Protein AF-A0A959LCW4-F1 (afdb_monomer_lite)

Foldseek 3Di:
DDPVVVVLQVVPPQPADQVPDVVHDDPVCLQPPVSLVVQLVVLLPDPALNSLSVNVSSCVPHPPNLSCVVSLLSNCQDLSYQCNLVSLVCLLPPHLDPVNLVSLLVCVVVLVPSNCVVVDDSLVVLLSSLSNLLSNVDPSSLVSLVVQCPPPPVSNVVNSVVSNCVSPPVPPPPPDDPPFDKDWQVVLVVFADQAFEFAKAFDDPQKTKKKDFFDPVQQVVCQVVVFGDPPDDQADKDKIFRAPQVLCLVCVLLPDPGGNWMKIWIFGNVLVLVLLVLEAEPDDDVVQDVDPVRNVVSVVPGQKYKDWAFGADLVRDGTNYTHIMIIGHDPSSVCCRPPGGPHMDTCSVVSVVLVVCSPDPDSRVRMDGNIHRDDDPPLDDRPPGDDDPVNVVVVVVVVD

Sequence (400 aa):
MTDQEIIFFKEGNYEVNFEDLNPAIEFDLLQDLEYVSSYLEMALKSDNENLTKAACAIYFNFIEKRRLETYLNQLIINPNHRSHQRLVKHLQDDLKYPSSVPFIREVLESGFDYLQYSSSEEGVIAKWFSHALNSIGTEDAISLMKEYSKSSNIQIQYEMAYRLAKGQHLSTMGLSKPSLVLEYFEVREEKLPTKGMFFIGHEKNDIITFYAAFNKNIANDAVKNQKFNRGFNFKRMTWIKPGFMWMMHRSGWALKENQENILAISIKKSDVLKILNEAVLSSYSASEYKNEEEWKHRLMVSNVRIQWDPDHNEWGGKLERKAIQIGLKGETLLKFNSEYIQRIEDITEFVELQRVQRFGSSPRQLLVPKERIVEFDKNYHIIGQNRTIREKIKQLIKRK

Structure (mmCIF, N/CA/C/O backbone):
data_AF-A0A959LCW4-F1
#
_entry.id   AF-A0A959LCW4-F1
#
loop_
_atom_site.group_PDB
_atom_site.id
_atom_site.type_symbol
_atom_site.label_atom_id
_atom_site.label_alt_id
_atom_site.label_comp_id
_atom_site.label_asym_id
_atom_site.label_entity_id
_atom_site.label_seq_id
_atom_site.pdbx_PDB_ins_code
_atom_site.Cartn_x
_atom_site.Cartn_y
_atom_site.Cartn_z
_atom_site.occupancy
_atom_site.B_iso_or_equiv
_atom_site.auth_seq_id
_atom_site.auth_comp_id
_atom_site.auth_asym_id
_atom_site.auth_atom_id
_atom_site.pdbx_PDB_model_num
ATOM 1 N N . MET A 1 1 ? 47.727 -3.083 -26.105 1.00 56.91 1 MET A N 1
ATOM 2 C CA . MET A 1 1 ? 46.617 -2.137 -25.922 1.00 56.91 1 MET A CA 1
ATOM 3 C C . MET A 1 1 ? 47.147 -0.839 -25.343 1.00 56.91 1 MET A C 1
ATOM 5 O O . MET A 1 1 ? 47.987 -0.898 -24.450 1.00 56.91 1 MET A O 1
ATOM 9 N N . THR A 1 2 ? 46.714 0.305 -25.864 1.00 59.91 2 THR A N 1
ATOM 10 C CA . THR A 1 2 ? 46.997 1.630 -25.288 1.00 59.91 2 THR A CA 1
ATOM 11 C C . THR A 1 2 ? 46.135 1.866 -24.037 1.00 59.91 2 THR A C 1
ATOM 13 O O . THR A 1 2 ? 45.089 1.239 -23.865 1.00 59.91 2 THR A O 1
ATOM 16 N N . ASP A 1 3 ? 46.533 2.781 -23.144 1.00 55.66 3 ASP A N 1
ATOM 17 C CA . ASP A 1 3 ? 45.750 3.107 -21.935 1.00 55.66 3 ASP A CA 1
ATOM 18 C C . ASP A 1 3 ? 44.328 3.616 -22.263 1.00 55.66 3 ASP A C 1
ATOM 20 O O . ASP A 1 3 ? 43.400 3.430 -21.475 1.00 55.66 3 ASP A O 1
ATOM 24 N N . GLN A 1 4 ? 44.128 4.198 -23.453 1.00 54.44 4 GLN A N 1
ATOM 25 C CA . GLN A 1 4 ? 42.821 4.648 -23.950 1.00 54.44 4 GLN A CA 1
ATOM 26 C C . GLN A 1 4 ? 41.890 3.479 -24.316 1.00 54.44 4 GLN A C 1
ATOM 28 O O . GLN A 1 4 ? 40.699 3.528 -24.004 1.00 54.44 4 GLN A O 1
ATOM 33 N N . GLU A 1 5 ? 42.425 2.398 -24.888 1.00 58.81 5 GLU A N 1
ATOM 34 C CA . GLU A 1 5 ? 41.669 1.179 -25.223 1.00 58.81 5 GLU A CA 1
ATOM 35 C C . GLU A 1 5 ? 41.191 0.438 -23.960 1.00 58.81 5 GLU A C 1
ATOM 37 O O . GLU A 1 5 ? 40.113 -0.151 -23.946 1.00 58.81 5 GLU A O 1
ATOM 42 N N . ILE A 1 6 ? 41.950 0.528 -22.860 1.00 55.62 6 ILE A N 1
ATOM 43 C CA . ILE A 1 6 ? 41.578 -0.022 -21.544 1.00 55.62 6 ILE A CA 1
ATOM 44 C C . ILE A 1 6 ? 40.483 0.824 -20.868 1.00 55.62 6 ILE A C 1
ATOM 46 O O . ILE A 1 6 ? 39.590 0.280 -20.213 1.00 55.62 6 ILE A O 1
ATOM 50 N N . ILE A 1 7 ? 40.528 2.153 -21.013 1.00 52.88 7 ILE A N 1
ATOM 51 C CA . ILE A 1 7 ? 39.532 3.077 -20.438 1.00 52.88 7 ILE A CA 1
ATOM 52 C C . ILE A 1 7 ? 38.164 2.919 -21.118 1.00 52.88 7 ILE A C 1
ATOM 54 O O . ILE A 1 7 ? 37.146 2.891 -20.425 1.00 52.88 7 ILE A O 1
ATOM 58 N N . PHE A 1 8 ? 38.141 2.711 -22.439 1.00 57.97 8 PHE A N 1
ATOM 59 C CA . PHE A 1 8 ? 36.923 2.553 -23.248 1.00 57.97 8 PHE A CA 1
ATOM 60 C C . PHE A 1 8 ? 35.952 1.472 -22.726 1.00 57.97 8 PHE A C 1
ATOM 62 O O . PHE A 1 8 ? 34.734 1.599 -22.868 1.00 57.97 8 PHE A O 1
ATOM 69 N N . PHE A 1 9 ? 36.473 0.421 -22.081 1.00 54.81 9 PHE A N 1
ATOM 70 C CA . PHE A 1 9 ? 35.672 -0.684 -21.539 1.00 54.81 9 PHE A CA 1
ATOM 71 C C . PHE A 1 9 ? 35.536 -0.674 -20.004 1.00 54.81 9 PHE A C 1
ATOM 73 O O . PHE A 1 9 ? 34.563 -1.228 -19.479 1.00 54.81 9 PHE A O 1
ATOM 80 N N . LYS A 1 10 ? 36.432 0.014 -19.273 1.00 52.88 10 LYS A N 1
ATOM 81 C CA . LYS A 1 10 ? 36.348 0.166 -17.805 1.00 52.88 10 LYS A CA 1
ATOM 82 C C . LYS A 1 10 ? 35.177 1.035 -17.346 1.00 52.88 10 LYS A C 1
ATOM 84 O O . LYS A 1 10 ? 34.625 0.777 -16.280 1.00 52.88 10 LYS A O 1
ATOM 89 N N . GLU A 1 11 ? 34.739 2.006 -18.145 1.00 46.47 11 GLU A N 1
ATOM 90 C CA . GLU A 1 11 ? 33.586 2.859 -17.800 1.00 46.47 11 GLU A CA 1
ATOM 91 C C . GLU A 1 11 ? 32.221 2.157 -17.964 1.00 46.47 11 GLU A C 1
ATOM 93 O O . GLU A 1 11 ? 31.174 2.732 -17.658 1.00 46.47 11 GLU A O 1
ATOM 98 N N . GLY A 1 12 ? 32.194 0.905 -18.440 1.00 45.47 12 GLY A N 1
ATOM 99 C CA . GLY A 1 12 ? 30.956 0.223 -18.813 1.00 45.47 12 GLY A CA 1
ATOM 100 C C . GLY A 1 12 ? 30.554 -1.023 -18.018 1.00 45.47 12 GLY A C 1
ATOM 101 O O . GLY A 1 12 ? 29.499 -1.567 -18.340 1.00 45.47 12 GLY A O 1
ATOM 102 N N . ASN A 1 13 ? 31.321 -1.452 -17.004 1.00 51.66 13 ASN A N 1
ATOM 103 C CA . ASN A 1 13 ? 31.180 -2.762 -16.332 1.00 51.66 13 ASN A CA 1
ATOM 104 C C . ASN A 1 13 ? 31.330 -3.970 -17.286 1.00 51.66 13 ASN A C 1
ATOM 106 O O . ASN A 1 13 ? 30.646 -4.981 -17.131 1.00 51.66 13 ASN A O 1
ATOM 110 N N . TYR A 1 14 ? 32.207 -3.874 -18.289 1.00 58.88 14 TYR A N 1
ATOM 111 C CA . TYR A 1 14 ? 32.437 -4.945 -19.258 1.00 58.88 14 TYR A CA 1
ATOM 112 C C . TYR A 1 14 ? 33.731 -5.700 -18.947 1.00 58.88 14 TYR A C 1
ATOM 114 O O . TYR A 1 14 ? 34.818 -5.222 -19.255 1.00 58.88 14 TYR A O 1
ATOM 122 N N . GLU A 1 15 ? 33.627 -6.901 -18.379 1.00 57.09 15 GLU A N 1
ATOM 123 C CA . GLU A 1 15 ? 34.722 -7.875 -18.433 1.00 57.09 15 GLU A CA 1
ATOM 124 C C . GLU A 1 15 ? 34.722 -8.515 -19.833 1.00 57.09 15 GLU A C 1
ATOM 126 O O . GLU A 1 15 ? 34.042 -9.513 -20.076 1.00 57.09 15 GLU A O 1
ATOM 131 N N . VAL A 1 16 ? 35.417 -7.887 -20.788 1.00 63.53 16 VAL A N 1
ATOM 132 C CA . VAL A 1 16 ? 35.727 -8.485 -22.099 1.00 63.53 16 VAL A CA 1
ATOM 133 C C . VAL A 1 16 ? 37.198 -8.856 -22.105 1.00 63.53 16 VAL A C 1
ATOM 135 O O . VAL A 1 16 ? 38.047 -7.996 -21.872 1.00 63.53 16 VAL A O 1
ATOM 138 N N . ASN A 1 17 ? 37.503 -10.122 -22.383 1.00 65.38 17 ASN A N 1
ATOM 139 C CA . ASN A 1 17 ? 38.875 -10.538 -22.631 1.00 65.38 17 ASN A CA 1
ATOM 140 C C . ASN A 1 17 ? 39.215 -10.306 -24.111 1.00 65.38 17 ASN A C 1
ATOM 142 O O . ASN A 1 17 ? 38.757 -11.043 -24.982 1.00 65.38 17 ASN A O 1
ATOM 146 N N . PHE A 1 18 ? 39.971 -9.244 -24.401 1.00 60.97 18 PHE A N 1
ATOM 147 C CA . PHE A 1 18 ? 40.285 -8.813 -25.772 1.00 60.97 18 PHE A CA 1
ATOM 148 C C . PHE A 1 18 ? 41.121 -9.818 -26.553 1.00 60.97 18 PHE A C 1
ATOM 150 O O . PHE A 1 18 ? 41.010 -9.879 -27.774 1.00 60.97 18 PHE A O 1
ATOM 157 N N . GLU A 1 19 ? 41.937 -10.603 -25.852 1.00 64.06 19 GLU A N 1
ATOM 158 C CA . GLU A 1 19 ? 42.797 -11.622 -26.455 1.00 64.06 19 GLU A CA 1
ATOM 159 C C . GLU A 1 19 ? 41.981 -12.754 -27.104 1.00 64.06 19 GLU A C 1
ATOM 161 O O . GLU A 1 19 ? 42.475 -13.431 -28.003 1.00 64.06 19 GLU A O 1
ATOM 166 N N . ASP A 1 20 ? 40.707 -12.892 -26.719 1.00 69.50 20 ASP A N 1
ATOM 167 C CA . ASP A 1 20 ? 39.793 -13.928 -27.202 1.00 69.50 20 ASP A CA 1
ATOM 168 C C . ASP A 1 20 ? 38.842 -13.431 -28.313 1.00 69.50 20 ASP A C 1
ATOM 170 O O . ASP A 1 20 ? 37.950 -14.169 -28.747 1.00 69.50 20 ASP A O 1
ATOM 174 N N . LEU A 1 21 ? 38.979 -12.177 -28.768 1.00 78.19 21 LEU A N 1
ATOM 175 C CA . LEU A 1 21 ? 38.135 -11.613 -29.825 1.00 78.19 21 LEU A CA 1
ATOM 176 C C . LEU A 1 21 ? 38.676 -11.978 -31.210 1.00 78.19 21 LEU A C 1
ATOM 178 O O . LEU A 1 21 ? 39.760 -11.554 -31.609 1.00 78.19 21 LEU A O 1
ATOM 182 N N . ASN A 1 22 ? 37.881 -12.730 -31.968 1.00 77.31 22 ASN A N 1
ATOM 183 C CA . ASN A 1 22 ? 38.146 -13.022 -33.370 1.00 77.31 22 ASN A CA 1
ATOM 184 C C . ASN A 1 22 ? 36.888 -12.735 -34.211 1.00 77.31 22 ASN A C 1
ATOM 186 O O . ASN A 1 22 ? 35.900 -13.459 -34.051 1.00 77.31 22 ASN A O 1
ATOM 190 N N . PRO A 1 23 ? 36.906 -11.717 -35.094 1.00 81.81 23 PRO A N 1
ATOM 191 C CA . PRO A 1 23 ? 38.024 -10.814 -35.392 1.00 81.81 23 PRO A CA 1
ATOM 192 C C . PRO A 1 23 ? 38.321 -9.819 -34.256 1.00 81.81 23 PRO A C 1
ATOM 194 O O . PRO A 1 23 ? 37.467 -9.537 -33.416 1.00 81.81 23 PRO A O 1
ATOM 197 N N . ALA A 1 24 ? 39.544 -9.283 -34.249 1.00 85.19 24 ALA A N 1
ATOM 198 C CA . ALA A 1 24 ? 39.939 -8.212 -33.338 1.00 85.19 24 ALA A CA 1
ATOM 199 C C . ALA A 1 24 ? 39.223 -6.888 -33.679 1.00 85.19 24 ALA A C 1
ATOM 201 O O . ALA A 1 24 ? 38.799 -6.669 -34.814 1.00 85.19 24 ALA A O 1
ATOM 202 N N . ILE A 1 25 ? 39.105 -5.995 -32.692 1.00 85.75 25 ILE A N 1
ATOM 203 C CA . ILE A 1 25 ? 38.475 -4.676 -32.857 1.00 85.75 25 ILE A CA 1
ATOM 204 C C . ILE A 1 25 ? 39.475 -3.685 -33.465 1.00 85.75 25 ILE A C 1
ATOM 206 O O . ILE A 1 25 ? 40.585 -3.523 -32.958 1.00 85.75 25 ILE A O 1
ATOM 210 N N . GLU A 1 26 ? 39.049 -2.962 -34.497 1.00 89.25 26 GLU A N 1
ATOM 211 C CA . GLU A 1 26 ? 39.778 -1.847 -35.102 1.00 89.25 26 GLU A CA 1
ATOM 212 C C . GLU A 1 26 ? 39.314 -0.537 -34.458 1.00 89.25 26 GLU A C 1
ATOM 214 O O . GLU A 1 26 ? 38.300 0.052 -34.834 1.00 89.25 26 GLU A O 1
ATOM 219 N N . PHE A 1 27 ? 40.044 -0.095 -33.433 1.00 84.50 27 PHE A N 1
ATOM 220 C CA . PHE A 1 27 ? 39.644 1.033 -32.585 1.00 84.50 27 PHE A CA 1
ATOM 221 C C . PHE A 1 27 ? 39.478 2.359 -33.343 1.00 84.50 27 PHE A C 1
ATOM 223 O O . PHE A 1 27 ? 38.572 3.133 -33.026 1.00 84.50 27 PHE A O 1
ATOM 230 N N . ASP A 1 28 ? 40.290 2.589 -34.376 1.00 88.69 28 ASP A N 1
ATOM 231 C CA . ASP A 1 28 ? 40.235 3.798 -35.209 1.00 88.69 28 ASP A CA 1
ATOM 232 C C . ASP A 1 28 ? 38.935 3.904 -36.029 1.00 88.69 28 ASP A C 1
ATOM 234 O O . ASP A 1 28 ? 38.551 4.996 -36.448 1.00 88.69 28 ASP A O 1
ATOM 238 N N . LEU A 1 29 ? 38.223 2.787 -36.220 1.00 90.44 29 LEU A N 1
ATOM 239 C CA . LEU A 1 29 ? 36.975 2.712 -36.983 1.00 90.44 29 LEU A CA 1
ATOM 240 C C . LEU A 1 29 ? 35.721 2.688 -36.095 1.00 90.44 29 LEU A C 1
ATOM 242 O O . LEU A 1 29 ? 34.609 2.557 -36.597 1.00 90.44 29 LEU A O 1
ATOM 246 N N . LEU A 1 30 ? 35.842 2.863 -34.774 1.00 88.88 30 LEU A N 1
ATOM 247 C CA . LEU A 1 30 ? 34.700 2.760 -33.846 1.00 88.88 30 LEU A CA 1
ATOM 248 C C . LEU A 1 30 ? 33.668 3.888 -33.953 1.00 88.88 30 LEU A C 1
ATOM 250 O O . LEU A 1 30 ? 32.635 3.838 -33.285 1.00 88.88 30 LEU A O 1
ATOM 254 N N . GLN A 1 31 ? 33.933 4.900 -34.777 1.00 92.00 31 GLN A N 1
ATOM 255 C CA . GLN A 1 31 ? 32.955 5.922 -35.156 1.00 92.00 31 GLN A CA 1
ATOM 256 C C . GLN A 1 31 ? 32.567 5.849 -36.642 1.00 92.00 31 GLN A C 1
ATOM 258 O O . GLN A 1 31 ? 31.753 6.652 -37.092 1.00 92.00 31 GLN A O 1
ATOM 263 N N . ASP A 1 32 ? 33.092 4.879 -37.396 1.00 95.62 32 ASP A N 1
ATOM 264 C CA . ASP A 1 32 ? 32.636 4.576 -38.749 1.00 95.62 32 ASP A CA 1
ATOM 265 C C . ASP A 1 32 ? 31.384 3.689 -38.690 1.00 95.62 32 ASP A C 1
ATOM 267 O O . ASP A 1 32 ? 31.373 2.620 -38.075 1.00 95.62 32 ASP A O 1
ATOM 271 N N . LEU A 1 33 ? 30.292 4.142 -39.307 1.00 95.50 33 LEU A N 1
ATOM 272 C CA . LEU A 1 33 ? 29.018 3.433 -39.219 1.00 95.50 33 LEU A CA 1
ATOM 273 C C . LEU A 1 33 ? 29.039 2.080 -39.933 1.00 95.50 33 LEU A C 1
ATOM 275 O O . LEU A 1 33 ? 28.371 1.160 -39.463 1.00 95.50 33 LEU A O 1
ATOM 279 N N . GLU A 1 34 ? 29.717 1.967 -41.073 1.00 96.62 34 GLU A N 1
ATOM 280 C CA . GLU A 1 34 ? 29.732 0.739 -41.871 1.00 96.62 34 GLU A CA 1
ATOM 281 C C . GLU A 1 34 ? 30.504 -0.348 -41.127 1.00 96.62 34 GLU A C 1
ATOM 283 O O . GLU A 1 34 ? 29.996 -1.459 -40.951 1.00 96.62 34 GLU A O 1
ATOM 288 N N . TYR A 1 35 ? 31.661 0.017 -40.572 1.00 96.00 35 TYR A N 1
ATOM 289 C CA . TYR A 1 35 ? 32.442 -0.848 -39.700 1.00 96.00 35 TYR A CA 1
ATOM 290 C C . TYR A 1 35 ? 31.644 -1.284 -38.466 1.00 96.00 35 TYR A C 1
ATOM 292 O O . TYR A 1 35 ? 31.490 -2.481 -38.212 1.00 96.00 35 TYR A O 1
ATOM 300 N N . VAL A 1 36 ? 31.082 -0.327 -37.717 1.00 95.50 36 VAL A N 1
ATOM 301 C CA . VAL A 1 36 ? 30.314 -0.617 -36.496 1.00 95.50 36 VAL A CA 1
ATOM 302 C C . VAL A 1 36 ? 29.102 -1.496 -36.802 1.00 95.50 36 VAL A C 1
ATOM 304 O O . VAL A 1 36 ? 28.847 -2.460 -36.083 1.00 95.50 36 VAL A O 1
ATOM 307 N N . SER A 1 37 ? 28.374 -1.204 -37.879 1.00 96.62 37 SER A N 1
ATOM 308 C CA . SER A 1 37 ? 27.222 -1.998 -38.321 1.00 96.62 37 SER A CA 1
ATOM 309 C C . SER A 1 37 ? 27.622 -3.432 -38.659 1.00 96.62 37 SER A C 1
ATOM 311 O O . SER A 1 37 ? 27.009 -4.367 -38.150 1.00 96.62 37 SER A O 1
ATOM 313 N N . SER A 1 38 ? 28.684 -3.602 -39.451 1.00 96.44 38 SER A N 1
ATOM 314 C CA . SER A 1 38 ? 29.218 -4.912 -39.833 1.00 96.44 38 SER A CA 1
ATOM 315 C C . SER A 1 38 ? 29.648 -5.729 -38.610 1.00 96.44 38 SER A C 1
ATOM 317 O O . SER A 1 38 ? 29.287 -6.901 -38.479 1.00 96.44 38 SER A O 1
ATOM 319 N N . TYR A 1 39 ? 30.343 -5.098 -37.656 1.00 95.31 39 TYR A N 1
ATOM 320 C CA . TYR A 1 39 ? 30.781 -5.765 -36.432 1.00 95.31 39 TYR A CA 1
ATOM 321 C C . TYR A 1 39 ? 29.596 -6.192 -35.556 1.00 95.31 39 TYR A C 1
ATOM 323 O O . TYR A 1 39 ? 29.560 -7.326 -35.075 1.00 95.31 39 TYR A O 1
ATOM 331 N N . LEU A 1 40 ? 28.613 -5.306 -35.355 1.00 95.12 40 LEU A N 1
ATOM 332 C CA . LEU A 1 40 ? 27.400 -5.614 -34.593 1.00 95.12 40 LEU A CA 1
ATOM 333 C C . LEU A 1 40 ? 26.623 -6.764 -35.239 1.00 95.12 40 LEU A C 1
ATOM 335 O O . LEU A 1 40 ? 26.241 -7.702 -34.544 1.00 95.12 40 LEU A O 1
ATOM 339 N N . GLU A 1 41 ? 26.427 -6.720 -36.557 1.00 96.12 41 GLU A N 1
ATOM 340 C CA . GLU A 1 41 ? 25.719 -7.759 -37.305 1.00 96.12 41 GLU A CA 1
ATOM 341 C C . GLU A 1 41 ? 26.418 -9.120 -37.193 1.00 96.12 41 GLU A C 1
ATOM 343 O O . GLU A 1 41 ? 25.773 -10.133 -36.921 1.00 96.12 41 GLU A O 1
ATOM 348 N N . MET A 1 42 ? 27.739 -9.150 -37.366 1.00 95.38 42 MET A N 1
ATOM 349 C CA . MET A 1 42 ? 28.541 -10.361 -37.214 1.00 95.38 42 MET A CA 1
ATOM 350 C C . MET A 1 42 ? 28.452 -10.917 -35.789 1.00 95.38 42 MET A C 1
ATOM 352 O O . MET A 1 42 ? 28.200 -12.109 -35.614 1.00 95.38 42 MET A O 1
ATOM 356 N N . ALA A 1 43 ? 28.638 -10.070 -34.774 1.00 94.00 43 ALA A N 1
ATOM 357 C CA . ALA A 1 43 ? 28.588 -10.487 -33.378 1.00 94.00 43 ALA A CA 1
ATOM 358 C C . ALA A 1 43 ? 27.211 -11.056 -33.004 1.00 94.00 43 ALA A C 1
ATOM 360 O O . ALA A 1 43 ? 27.144 -12.098 -32.359 1.00 94.00 43 ALA A O 1
ATOM 361 N N . LEU A 1 44 ? 26.126 -10.426 -33.465 1.00 94.06 44 LEU A N 1
ATOM 362 C CA . LEU A 1 44 ? 24.748 -10.862 -33.217 1.00 94.06 44 LEU A CA 1
ATOM 363 C C . LEU A 1 44 ? 24.384 -12.172 -33.928 1.00 94.06 44 LEU A C 1
ATOM 365 O O . LEU A 1 44 ? 23.535 -12.908 -33.434 1.00 94.06 44 LEU A O 1
ATOM 369 N N . LYS A 1 45 ? 25.025 -12.478 -35.063 1.00 93.56 45 LYS A N 1
ATOM 370 C CA . LYS A 1 45 ? 24.909 -13.777 -35.754 1.00 93.56 45 LYS A CA 1
ATOM 371 C C . LYS A 1 45 ? 25.803 -14.862 -35.151 1.00 93.56 45 LYS A C 1
ATOM 373 O O . LYS A 1 45 ? 25.690 -16.021 -35.545 1.00 93.56 45 LYS A O 1
ATOM 378 N N . SER A 1 46 ? 26.713 -14.493 -34.254 1.00 89.00 46 SER A N 1
ATOM 379 C CA . SER A 1 46 ? 27.601 -15.432 -33.579 1.00 89.00 46 SER A CA 1
ATOM 380 C C . SER A 1 46 ? 26.997 -15.897 -32.253 1.00 89.00 46 SER A C 1
ATOM 382 O O . SER A 1 46 ? 26.413 -15.105 -31.517 1.00 89.00 46 SER A O 1
ATOM 384 N N . ASP A 1 47 ? 27.247 -17.149 -31.879 1.00 85.75 47 ASP A N 1
ATOM 385 C CA . ASP A 1 47 ? 26.964 -17.649 -30.524 1.00 85.75 47 ASP A CA 1
ATOM 386 C C . ASP A 1 47 ? 28.087 -17.295 -29.525 1.00 85.75 47 ASP A C 1
ATOM 388 O O . ASP A 1 47 ? 28.233 -17.913 -28.471 1.00 85.75 47 ASP A O 1
ATOM 392 N N . ASN A 1 48 ? 28.936 -16.313 -29.854 1.00 88.38 48 ASN A N 1
ATOM 393 C CA . ASN A 1 48 ? 30.103 -15.960 -29.056 1.00 88.38 48 ASN A CA 1
ATOM 394 C C . ASN A 1 48 ? 29.776 -14.832 -28.060 1.00 88.38 48 ASN A C 1
ATOM 396 O O . ASN A 1 48 ? 29.530 -13.678 -28.429 1.00 88.38 48 ASN A O 1
ATOM 400 N N . GLU A 1 49 ? 29.833 -15.169 -26.770 1.00 87.75 49 GLU A N 1
ATOM 401 C CA . GLU A 1 49 ? 29.586 -14.242 -25.660 1.00 87.75 49 GLU A CA 1
ATOM 402 C C . GLU A 1 49 ? 30.562 -13.059 -25.641 1.00 87.75 49 GLU A C 1
ATOM 404 O O . GLU A 1 49 ? 30.157 -11.921 -25.406 1.00 87.75 49 GLU A O 1
ATOM 409 N N . ASN A 1 50 ? 31.839 -13.285 -25.951 1.00 84.69 50 ASN A N 1
ATOM 410 C CA . ASN A 1 50 ? 32.841 -12.220 -25.978 1.00 84.69 50 ASN A CA 1
ATOM 411 C C . ASN A 1 50 ? 32.603 -11.253 -27.146 1.00 84.69 50 ASN A C 1
ATOM 413 O O . ASN A 1 50 ? 32.674 -10.039 -26.943 1.00 84.69 50 ASN A O 1
ATOM 417 N N . LEU A 1 51 ? 32.232 -11.758 -28.331 1.00 88.94 51 LEU A N 1
ATOM 418 C CA . LEU A 1 51 ? 31.863 -10.904 -29.468 1.00 88.94 51 LEU A CA 1
ATOM 419 C C . LEU A 1 51 ? 30.606 -10.080 -29.164 1.00 88.94 51 LEU A C 1
ATOM 421 O O . LEU A 1 51 ? 30.576 -8.884 -29.450 1.00 88.94 51 LEU A O 1
ATOM 425 N N . THR A 1 52 ? 29.600 -10.676 -28.521 1.00 91.25 52 THR A N 1
ATOM 426 C CA . THR A 1 52 ? 28.355 -9.974 -28.164 1.00 91.25 52 THR A CA 1
ATOM 427 C C . THR A 1 52 ? 28.581 -8.917 -27.073 1.00 91.25 52 THR A C 1
ATOM 429 O O . THR A 1 52 ? 28.041 -7.807 -27.142 1.00 91.25 52 THR A O 1
ATOM 432 N N . LYS A 1 53 ? 29.433 -9.202 -26.079 1.00 88.00 53 LYS A N 1
ATOM 433 C CA . LYS A 1 53 ? 29.862 -8.208 -25.078 1.00 88.00 53 LYS A CA 1
ATOM 434 C C . LYS A 1 53 ? 30.642 -7.057 -25.717 1.00 88.00 53 LYS A C 1
ATOM 436 O O . LYS A 1 53 ? 30.386 -5.899 -25.382 1.00 88.00 53 LYS A O 1
ATOM 441 N N . ALA A 1 54 ? 31.549 -7.356 -26.649 1.00 86.69 54 ALA A N 1
ATOM 442 C CA . ALA A 1 54 ? 32.266 -6.342 -27.418 1.00 86.69 54 ALA A CA 1
ATOM 443 C C . ALA A 1 54 ? 31.296 -5.473 -28.233 1.00 86.69 54 ALA A C 1
ATOM 445 O O . ALA A 1 54 ? 31.348 -4.248 -28.146 1.00 86.69 54 ALA A O 1
ATOM 446 N N . ALA A 1 55 ? 30.341 -6.093 -28.931 1.00 91.00 55 ALA A N 1
ATOM 447 C CA . ALA A 1 55 ? 29.273 -5.410 -29.653 1.00 91.00 55 ALA A CA 1
ATOM 448 C C . ALA A 1 55 ? 28.466 -4.458 -28.752 1.00 91.00 55 ALA A C 1
ATOM 450 O O . ALA A 1 55 ? 28.247 -3.304 -29.119 1.00 91.00 55 ALA A O 1
ATOM 451 N N . CYS A 1 56 ? 28.096 -4.881 -27.538 1.00 89.94 56 CYS A N 1
ATOM 452 C CA . CYS A 1 56 ? 27.452 -3.995 -26.563 1.00 89.94 56 CYS A CA 1
ATOM 453 C C . CYS A 1 56 ? 28.305 -2.760 -26.251 1.00 89.94 56 CYS A C 1
ATOM 455 O O . CYS A 1 56 ? 27.805 -1.637 -26.266 1.00 89.94 56 CYS A O 1
ATOM 457 N N . ALA A 1 57 ? 29.590 -2.944 -25.960 1.00 85.69 57 ALA A N 1
ATOM 458 C CA . ALA A 1 57 ? 30.473 -1.834 -25.625 1.00 85.69 57 ALA A CA 1
ATOM 459 C C . ALA A 1 57 ? 30.682 -0.871 -26.805 1.00 85.69 57 ALA A C 1
ATOM 461 O O . ALA A 1 57 ? 30.644 0.345 -26.606 1.00 85.69 57 ALA A O 1
ATOM 462 N N . ILE A 1 58 ? 30.825 -1.396 -28.026 1.00 88.81 58 ILE A N 1
ATOM 463 C CA . ILE A 1 58 ? 30.883 -0.597 -29.258 1.00 88.81 58 ILE A CA 1
ATOM 464 C C . ILE A 1 58 ? 29.591 0.212 -29.413 1.00 88.81 58 ILE A C 1
ATOM 466 O O . ILE A 1 58 ? 29.645 1.431 -29.563 1.00 88.81 58 ILE A O 1
ATOM 470 N N . TYR A 1 59 ? 28.426 -0.429 -29.265 1.00 92.00 59 TYR A N 1
ATOM 471 C CA . TYR A 1 59 ? 27.124 0.242 -29.317 1.00 92.00 59 TYR A CA 1
ATOM 472 C C . TYR A 1 59 ? 27.033 1.423 -28.333 1.00 92.00 59 TYR A C 1
ATOM 474 O O . TYR A 1 59 ? 26.560 2.508 -28.681 1.00 92.00 59 TYR A O 1
ATOM 482 N N . PHE A 1 60 ? 27.505 1.254 -27.092 1.00 86.56 60 PHE A N 1
ATOM 483 C CA . PHE A 1 60 ? 27.446 2.323 -26.090 1.00 86.56 60 PHE A CA 1
ATOM 484 C C . PHE A 1 60 ? 28.396 3.490 -26.368 1.00 86.56 60 PHE A C 1
ATOM 486 O O . PHE A 1 60 ? 28.079 4.620 -25.983 1.00 86.56 60 PHE A O 1
ATOM 493 N N . ASN A 1 61 ? 29.506 3.245 -27.055 1.00 84.19 61 ASN A N 1
ATOM 494 C CA . ASN A 1 61 ? 30.501 4.263 -27.380 1.00 84.19 61 ASN A CA 1
ATOM 495 C C . ASN A 1 61 ? 30.290 4.921 -28.750 1.00 84.19 61 ASN A C 1
ATOM 497 O O . ASN A 1 61 ? 30.823 6.002 -28.998 1.00 84.19 61 ASN A O 1
ATOM 501 N N . PHE A 1 62 ? 29.482 4.327 -29.626 1.00 88.75 62 PHE A N 1
ATOM 502 C CA . PHE A 1 62 ? 29.128 4.948 -30.897 1.00 88.75 62 PHE A CA 1
ATOM 503 C C . PHE A 1 62 ? 28.321 6.232 -30.667 1.00 88.75 62 PHE A C 1
ATOM 505 O O . PHE A 1 62 ? 27.352 6.240 -29.898 1.00 88.75 62 PHE A O 1
ATOM 512 N N . ILE A 1 63 ? 28.716 7.337 -31.300 1.00 87.88 63 ILE A N 1
ATOM 513 C CA . ILE A 1 63 ? 28.100 8.652 -31.069 1.00 87.88 63 ILE A CA 1
ATOM 514 C C . ILE A 1 63 ? 26.680 8.699 -31.652 1.00 87.88 63 ILE A C 1
ATOM 516 O O . ILE A 1 63 ? 25.729 9.072 -30.960 1.00 87.88 63 ILE A O 1
ATOM 520 N N . GLU A 1 64 ? 26.497 8.249 -32.893 1.00 90.25 64 GLU A N 1
ATOM 521 C CA . GLU A 1 64 ? 25.223 8.325 -33.620 1.00 90.25 64 GLU A CA 1
ATOM 522 C C . GLU A 1 64 ? 24.297 7.128 -33.333 1.00 90.25 64 GLU A C 1
ATOM 524 O O . GLU A 1 64 ? 23.760 6.506 -34.249 1.00 90.25 64 GLU A O 1
ATOM 529 N N . LYS A 1 65 ? 24.050 6.804 -32.054 1.00 88.06 65 LYS A N 1
ATOM 530 C CA . LYS A 1 65 ? 23.250 5.625 -31.629 1.00 88.06 65 LYS A CA 1
ATOM 531 C C . LYS A 1 65 ? 21.899 5.487 -32.335 1.00 88.06 65 LYS A C 1
ATOM 533 O O . LYS A 1 65 ? 21.423 4.377 -32.535 1.00 88.06 65 LYS A O 1
ATOM 538 N N . ARG A 1 66 ? 21.299 6.605 -32.767 1.00 91.69 66 ARG A N 1
ATOM 539 C CA . ARG A 1 66 ? 20.051 6.621 -33.550 1.00 91.69 66 ARG A CA 1
ATOM 540 C C . ARG A 1 66 ? 20.119 5.813 -34.848 1.00 91.69 66 ARG A C 1
ATOM 542 O O . ARG A 1 66 ? 19.084 5.345 -35.295 1.00 91.69 66 ARG A O 1
ATOM 549 N N . ARG A 1 67 ? 21.310 5.609 -35.411 1.00 94.00 67 ARG A N 1
ATOM 550 C CA . ARG A 1 67 ? 21.534 4.819 -36.631 1.00 94.00 67 ARG A CA 1
ATOM 551 C C . ARG A 1 67 ? 21.690 3.319 -36.360 1.00 94.00 67 ARG A C 1
ATOM 553 O O . ARG A 1 67 ? 21.790 2.551 -37.307 1.00 94.00 67 ARG A O 1
ATOM 560 N N . LEU A 1 68 ? 21.677 2.902 -35.091 1.00 95.12 68 LEU A N 1
ATOM 561 C CA . LEU A 1 68 ? 21.875 1.517 -34.651 1.00 95.12 68 LEU A CA 1
ATOM 562 C C . LEU A 1 68 ? 20.605 0.881 -34.048 1.00 95.12 68 LEU A C 1
ATOM 564 O O . LEU A 1 68 ? 20.694 -0.106 -33.320 1.00 95.12 68 LEU A O 1
ATOM 568 N N . GLU A 1 69 ? 19.423 1.432 -34.344 1.00 95.44 69 GLU A N 1
ATOM 569 C CA . GLU A 1 69 ? 18.119 0.988 -33.816 1.00 95.44 69 GLU A CA 1
ATOM 570 C C . GLU A 1 69 ? 17.892 -0.526 -33.960 1.00 95.44 69 GLU A C 1
ATOM 572 O O . GLU A 1 69 ? 17.562 -1.202 -32.985 1.00 95.44 69 GLU A O 1
ATOM 577 N N . THR A 1 70 ? 18.158 -1.080 -35.146 1.00 96.12 70 THR A N 1
ATOM 578 C CA . THR A 1 70 ? 17.986 -2.516 -35.427 1.00 96.12 70 THR A CA 1
ATOM 579 C C . THR A 1 70 ? 18.856 -3.395 -34.528 1.00 96.12 70 THR A C 1
ATOM 581 O O . THR A 1 70 ? 18.398 -4.435 -34.057 1.00 96.12 70 THR A O 1
ATOM 584 N N . TYR A 1 71 ? 20.085 -2.966 -34.231 1.00 96.94 71 TYR A N 1
ATOM 585 C CA . TYR A 1 71 ? 21.005 -3.726 -33.387 1.00 96.94 71 TYR A CA 1
ATOM 586 C C . TYR A 1 71 ? 20.609 -3.663 -31.913 1.00 96.94 71 TYR A C 1
ATOM 588 O O . TYR A 1 71 ? 20.690 -4.676 -31.226 1.00 96.94 71 TYR A O 1
ATOM 596 N N . LEU A 1 72 ? 20.108 -2.519 -31.424 1.00 96.38 72 LEU A N 1
ATOM 597 C CA . LEU A 1 72 ? 19.567 -2.437 -30.062 1.00 96.38 72 LEU A CA 1
ATOM 598 C C . LEU A 1 72 ? 18.412 -3.422 -29.862 1.00 96.38 72 LEU A C 1
ATOM 600 O O . LEU A 1 72 ? 18.357 -4.079 -28.826 1.00 96.38 72 LEU A O 1
ATOM 604 N N . ASN A 1 73 ? 17.512 -3.538 -30.840 1.00 97.44 73 ASN A N 1
ATOM 605 C CA . ASN A 1 73 ? 16.385 -4.465 -30.755 1.00 97.44 73 ASN A CA 1
ATOM 606 C C . ASN A 1 73 ? 16.855 -5.915 -30.576 1.00 97.44 73 ASN A C 1
ATOM 608 O O . ASN A 1 73 ? 16.377 -6.613 -29.686 1.00 97.44 73 ASN A O 1
ATOM 612 N N . GLN A 1 74 ? 17.844 -6.339 -31.368 1.00 97.31 74 GLN A N 1
ATOM 613 C CA . GLN A 1 74 ? 18.425 -7.680 -31.272 1.00 97.31 74 GLN A CA 1
ATOM 614 C C . GLN A 1 74 ? 19.206 -7.881 -29.965 1.00 97.31 74 GLN A C 1
ATOM 616 O O . GLN A 1 74 ? 19.102 -8.932 -29.342 1.00 97.31 74 GLN A O 1
ATOM 621 N N . LEU A 1 75 ? 19.931 -6.864 -29.493 1.00 95.69 75 LEU A N 1
ATOM 622 C CA . LEU A 1 75 ? 20.636 -6.911 -28.208 1.00 95.69 75 LEU A CA 1
ATOM 623 C C . LEU A 1 75 ? 19.687 -6.944 -26.993 1.00 95.69 75 LEU A C 1
ATOM 625 O O . LEU A 1 75 ? 20.102 -7.300 -25.903 1.00 95.69 75 LEU A O 1
ATOM 629 N N . ILE A 1 76 ? 18.412 -6.567 -27.105 1.00 95.56 76 ILE A N 1
ATOM 630 C CA . ILE A 1 76 ? 17.480 -6.669 -25.965 1.00 95.56 76 ILE A CA 1
ATOM 631 C C . ILE A 1 76 ? 17.073 -8.126 -25.680 1.00 95.56 76 ILE A C 1
ATOM 633 O O . ILE A 1 76 ? 16.772 -8.466 -24.532 1.00 95.56 76 ILE A O 1
ATOM 637 N N . ILE A 1 77 ? 17.079 -8.978 -26.703 1.00 95.75 77 ILE A N 1
ATOM 638 C CA . ILE A 1 77 ? 16.679 -10.390 -26.611 1.00 95.75 77 ILE A CA 1
ATOM 639 C C . ILE A 1 77 ? 17.876 -11.350 -26.543 1.00 95.75 77 ILE A C 1
ATOM 641 O O . ILE A 1 77 ? 17.696 -12.544 -26.324 1.00 95.75 77 ILE A O 1
ATOM 645 N N . ASN A 1 78 ? 19.103 -10.857 -26.737 1.00 94.69 78 ASN A N 1
ATOM 646 C CA . ASN A 1 78 ? 20.274 -11.712 -26.887 1.00 94.69 78 ASN A CA 1
ATOM 647 C C . ASN A 1 78 ? 20.836 -12.180 -25.520 1.00 94.69 78 ASN A C 1
ATOM 649 O O . ASN A 1 78 ? 21.316 -11.369 -24.729 1.00 94.69 78 ASN A O 1
ATOM 653 N N . PRO A 1 79 ? 20.884 -13.494 -25.233 1.00 92.81 79 PRO A N 1
ATOM 654 C CA . PRO A 1 79 ? 21.326 -14.008 -23.933 1.00 92.81 79 PRO A CA 1
ATOM 655 C C . PRO A 1 79 ? 22.840 -13.885 -23.680 1.00 92.81 79 PRO A C 1
ATOM 657 O O . PRO A 1 79 ? 23.297 -14.039 -22.540 1.00 92.81 79 PRO A O 1
ATOM 660 N N . ASN A 1 80 ? 23.632 -13.584 -24.711 1.00 91.19 80 ASN A N 1
ATOM 661 C CA . ASN A 1 80 ? 25.094 -13.657 -24.704 1.00 91.19 80 ASN A CA 1
ATOM 662 C C . ASN A 1 80 ? 25.771 -12.387 -24.152 1.00 91.19 80 ASN A C 1
ATOM 664 O O . ASN A 1 80 ? 26.948 -12.130 -24.400 1.00 91.19 80 ASN A O 1
ATOM 668 N N . HIS A 1 81 ? 25.052 -11.566 -23.385 1.00 89.62 81 HIS A N 1
ATOM 669 C CA . HIS A 1 81 ? 25.630 -10.434 -22.659 1.00 89.62 81 HIS A CA 1
ATOM 670 C C . HIS A 1 81 ? 24.821 -10.084 -21.404 1.00 89.62 81 HIS A C 1
ATOM 672 O O . HIS A 1 81 ? 23.838 -10.733 -21.043 1.00 89.62 81 HIS A O 1
ATOM 678 N N . ARG A 1 82 ? 25.283 -9.065 -20.668 1.00 87.75 82 ARG A N 1
ATOM 679 C CA . ARG A 1 82 ? 24.749 -8.698 -19.345 1.00 87.75 82 ARG A CA 1
ATOM 680 C C . ARG A 1 82 ? 24.229 -7.255 -19.268 1.00 87.75 82 ARG A C 1
ATOM 682 O O . ARG A 1 82 ? 23.931 -6.751 -18.187 1.00 87.75 82 ARG A O 1
ATOM 689 N N . SER A 1 83 ? 24.039 -6.612 -20.420 1.00 86.94 83 SER A N 1
ATOM 690 C CA . SER A 1 83 ? 23.732 -5.171 -20.537 1.00 86.94 83 SER A CA 1
ATOM 691 C C . SER A 1 83 ? 22.254 -4.819 -20.696 1.00 86.94 83 SER A C 1
ATOM 693 O O . SER A 1 83 ? 21.936 -3.656 -20.943 1.00 86.94 83 SER A O 1
ATOM 695 N N . HIS A 1 84 ? 21.348 -5.784 -20.544 1.00 93.00 84 HIS A N 1
ATOM 696 C CA . HIS A 1 84 ? 19.915 -5.618 -20.803 1.00 93.00 84 HIS A CA 1
ATOM 697 C C . HIS A 1 84 ? 19.300 -4.410 -20.093 1.00 93.00 84 HIS A C 1
ATOM 699 O O . HIS A 1 84 ? 18.703 -3.555 -20.741 1.00 93.00 84 HIS A O 1
ATOM 705 N N . GLN A 1 85 ? 19.527 -4.258 -18.785 1.00 88.50 85 GLN A N 1
ATOM 706 C CA . GLN A 1 85 ? 18.995 -3.118 -18.030 1.00 88.50 85 GLN A CA 1
ATOM 707 C C . GLN A 1 85 ? 19.458 -1.770 -18.601 1.00 88.50 85 GLN A C 1
ATOM 709 O O . GLN A 1 85 ? 18.678 -0.820 -18.684 1.00 88.50 85 GLN A O 1
ATOM 714 N N . ARG A 1 86 ? 20.729 -1.680 -19.012 1.00 87.44 86 ARG A N 1
ATOM 715 C CA . ARG A 1 86 ? 21.313 -0.454 -19.567 1.00 87.44 86 ARG A CA 1
ATOM 716 C C . ARG A 1 86 ? 20.745 -0.149 -20.953 1.00 87.44 86 ARG A C 1
ATOM 718 O O . ARG A 1 86 ? 20.388 0.997 -21.210 1.00 87.44 86 ARG A O 1
ATOM 725 N N . LEU A 1 87 ? 20.611 -1.160 -21.813 1.00 93.12 87 LEU A N 1
ATOM 726 C CA . LEU A 1 87 ? 19.988 -1.022 -23.135 1.00 93.12 87 LEU A CA 1
ATOM 727 C C . LEU A 1 87 ? 18.536 -0.549 -23.015 1.00 93.12 87 LEU A C 1
ATOM 729 O O . LEU A 1 87 ? 18.156 0.439 -23.640 1.00 93.12 87 LEU A O 1
ATOM 733 N N . VAL A 1 88 ? 17.751 -1.190 -22.145 1.00 94.50 88 VAL A N 1
ATOM 734 C CA . VAL A 1 88 ? 16.346 -0.832 -21.907 1.00 94.50 88 VAL A CA 1
ATOM 735 C C . VAL A 1 88 ? 16.224 0.572 -21.307 1.00 94.50 88 VAL A C 1
ATOM 737 O O . VAL A 1 88 ? 15.317 1.318 -21.668 1.00 94.50 88 VAL A O 1
ATOM 740 N N . LYS A 1 89 ? 17.170 0.993 -20.457 1.00 87.94 89 LYS A N 1
ATOM 741 C CA . LYS A 1 89 ? 17.223 2.368 -19.942 1.00 87.94 89 LYS A CA 1
ATOM 742 C C . LYS A 1 89 ? 17.493 3.402 -21.042 1.00 87.94 89 LYS A C 1
ATOM 744 O O . LYS A 1 89 ? 16.816 4.424 -21.073 1.00 87.94 89 LYS A O 1
ATOM 749 N N . HIS A 1 90 ? 18.421 3.139 -21.965 1.00 90.75 90 HIS A N 1
ATOM 750 C CA . HIS A 1 90 ? 18.649 4.014 -23.127 1.00 90.75 90 HIS A CA 1
ATOM 751 C C . HIS A 1 90 ? 17.410 4.080 -24.031 1.00 90.75 90 HIS A C 1
ATOM 753 O O . HIS A 1 90 ? 17.028 5.158 -24.494 1.00 90.75 90 HIS A O 1
ATOM 759 N N . LEU A 1 91 ? 16.753 2.933 -24.243 1.00 94.56 91 LEU A N 1
ATOM 760 C CA . LEU A 1 91 ? 15.489 2.862 -24.969 1.00 94.56 91 LEU A CA 1
ATOM 761 C C . LEU A 1 91 ? 14.412 3.734 -24.307 1.00 94.56 91 LEU A C 1
ATOM 763 O O . LEU A 1 91 ? 13.724 4.484 -24.992 1.00 94.56 91 LEU A O 1
ATOM 767 N N . GLN A 1 92 ? 14.304 3.674 -22.980 1.00 91.69 92 GLN A N 1
ATOM 768 C CA . GLN A 1 92 ? 13.349 4.450 -22.193 1.00 91.69 92 GLN A CA 1
ATOM 769 C C . GLN A 1 92 ? 13.615 5.965 -22.233 1.00 91.69 92 GLN A C 1
ATOM 771 O O . GLN A 1 92 ? 12.669 6.743 -22.387 1.00 91.69 92 GLN A O 1
ATOM 776 N N . ASP A 1 93 ? 14.860 6.386 -22.010 1.00 86.12 93 ASP A N 1
ATOM 777 C CA . ASP A 1 93 ? 15.180 7.787 -21.720 1.00 86.12 93 ASP A CA 1
ATOM 778 C C . ASP A 1 93 ? 15.333 8.614 -23.011 1.00 86.12 93 ASP A C 1
ATOM 780 O O . ASP A 1 93 ? 14.689 9.661 -23.152 1.00 86.12 93 ASP A O 1
ATOM 784 N N . ASP A 1 94 ? 16.080 8.097 -23.994 1.00 85.81 94 ASP A N 1
ATOM 785 C CA . ASP A 1 94 ? 16.574 8.899 -25.123 1.00 85.81 94 ASP A CA 1
ATOM 786 C C . ASP A 1 94 ? 16.053 8.452 -26.497 1.00 85.81 94 ASP A C 1
ATOM 788 O O . ASP A 1 94 ? 15.855 9.281 -27.397 1.00 85.81 94 ASP A O 1
ATOM 792 N N . LEU A 1 95 ? 15.864 7.143 -26.685 1.00 93.50 95 LEU A N 1
ATOM 793 C CA . LEU A 1 95 ? 15.701 6.557 -28.018 1.00 93.50 95 LEU A CA 1
ATOM 794 C C . LEU A 1 95 ? 14.236 6.339 -28.406 1.00 93.50 95 LEU A C 1
ATOM 796 O O . LEU A 1 95 ? 13.807 6.869 -29.429 1.00 93.50 95 LEU A O 1
ATOM 800 N N . LYS A 1 96 ? 13.469 5.642 -27.556 1.00 94.31 96 LYS A N 1
ATOM 801 C CA . LYS A 1 96 ? 12.008 5.452 -27.652 1.00 94.31 96 LYS A CA 1
ATOM 802 C C . LYS A 1 96 ? 11.540 4.852 -28.981 1.00 94.31 96 LYS A C 1
ATOM 804 O O . LYS A 1 96 ? 10.527 5.272 -29.531 1.00 94.31 96 LYS A O 1
ATOM 809 N N . TYR A 1 97 ? 12.272 3.866 -29.490 1.00 96.94 97 TYR A N 1
ATOM 810 C CA . TYR A 1 97 ? 11.996 3.250 -30.783 1.00 96.94 97 TYR A CA 1
ATOM 811 C C . TYR A 1 97 ? 10.698 2.431 -30.783 1.00 96.94 97 TYR A C 1
ATOM 813 O O . TYR A 1 97 ? 10.591 1.454 -30.035 1.00 96.94 97 TYR A O 1
ATOM 821 N N . PRO A 1 98 ? 9.729 2.748 -31.662 1.00 97.50 98 PRO A N 1
ATOM 822 C CA . PRO A 1 98 ? 8.552 1.908 -31.868 1.00 97.50 98 PRO A CA 1
ATOM 823 C C . PRO A 1 98 ? 8.903 0.485 -32.315 1.00 97.50 98 PRO A C 1
ATOM 825 O O . PRO A 1 98 ? 8.228 -0.466 -31.925 1.00 97.50 98 PRO A O 1
ATOM 828 N N . SER A 1 99 ? 9.995 0.320 -33.072 1.00 97.56 99 SER A N 1
ATOM 829 C CA . SER A 1 99 ? 10.460 -0.983 -33.556 1.00 97.56 99 SER A CA 1
ATOM 830 C C . SER A 1 99 ? 10.814 -1.963 -32.438 1.00 97.56 99 SER A C 1
ATOM 832 O O . SER A 1 99 ? 10.915 -3.156 -32.693 1.00 97.56 99 SER A O 1
ATOM 834 N N . SER A 1 100 ? 11.059 -1.479 -31.215 1.00 98.25 100 SER A N 1
ATOM 835 C CA . SER A 1 100 ? 11.434 -2.332 -30.087 1.00 98.25 100 SER A CA 1
ATOM 836 C C . SER A 1 100 ? 10.246 -3.087 -29.490 1.00 98.25 100 SER A C 1
ATOM 838 O O . SER A 1 100 ? 10.457 -4.042 -28.751 1.00 98.25 100 SER A O 1
ATOM 840 N N . VAL A 1 101 ? 8.999 -2.704 -29.792 1.00 98.44 101 VAL A N 1
ATOM 841 C CA . VAL A 1 101 ? 7.795 -3.310 -29.189 1.00 98.44 101 VAL A CA 1
ATOM 842 C C . VAL A 1 101 ? 7.711 -4.835 -29.409 1.00 98.44 101 VAL A C 1
ATOM 844 O O . VAL A 1 101 ? 7.497 -5.541 -28.422 1.00 98.44 101 VAL A O 1
ATOM 847 N N . PRO A 1 102 ? 7.929 -5.388 -30.622 1.00 98.44 102 PRO A N 1
ATOM 848 C CA . PRO A 1 102 ? 7.926 -6.839 -30.837 1.00 98.44 102 PRO A CA 1
ATOM 849 C C . PRO A 1 102 ? 9.031 -7.579 -30.071 1.00 98.44 102 PRO A C 1
ATOM 851 O O . PRO A 1 102 ? 8.808 -8.679 -29.584 1.00 98.44 102 PRO A O 1
ATOM 854 N N . PHE A 1 103 ? 10.197 -6.957 -29.900 1.00 98.38 103 PHE A N 1
ATOM 855 C CA . PHE A 1 103 ? 11.315 -7.548 -29.158 1.00 98.38 103 PHE A CA 1
ATOM 856 C C . PHE A 1 103 ? 11.035 -7.552 -27.657 1.00 98.38 103 PHE A C 1
ATOM 858 O O . PHE A 1 103 ? 11.293 -8.534 -26.975 1.00 98.38 103 PHE A O 1
ATOM 865 N N . ILE A 1 104 ? 10.428 -6.483 -27.133 1.00 98.25 104 ILE A N 1
ATOM 866 C CA . ILE A 1 104 ? 9.975 -6.448 -25.739 1.00 98.25 104 ILE A CA 1
ATOM 867 C C . ILE A 1 104 ? 8.922 -7.533 -25.483 1.00 98.25 104 ILE A C 1
ATOM 869 O O . ILE A 1 104 ? 8.953 -8.156 -24.425 1.00 98.25 104 ILE A O 1
ATOM 873 N N . ARG A 1 105 ? 8.012 -7.789 -26.433 1.00 98.44 105 ARG A N 1
ATOM 874 C CA . ARG A 1 105 ? 7.066 -8.911 -26.340 1.00 98.44 105 ARG A CA 1
ATOM 875 C C . ARG A 1 105 ? 7.798 -10.239 -26.167 1.00 98.44 105 ARG A C 1
ATOM 877 O O . ARG A 1 105 ? 7.489 -10.950 -25.219 1.00 98.44 105 ARG A O 1
ATOM 884 N N . GLU A 1 106 ? 8.783 -10.530 -27.011 1.00 97.75 106 GLU A N 1
ATOM 885 C CA . GLU A 1 106 ? 9.584 -11.758 -26.915 1.00 97.75 106 GLU A CA 1
ATOM 886 C C . GLU A 1 106 ? 10.234 -11.908 -25.529 1.00 97.75 106 GLU A C 1
ATOM 888 O O . GLU A 1 106 ? 10.165 -12.975 -24.917 1.00 97.75 106 GLU A O 1
ATOM 893 N N . VAL A 1 107 ? 10.756 -10.813 -24.959 1.00 96.88 107 VAL A N 1
ATOM 894 C CA . VAL A 1 107 ? 11.279 -10.840 -23.584 1.00 96.88 107 VAL A CA 1
ATOM 895 C C . VAL A 1 107 ? 10.201 -11.237 -22.572 1.00 96.88 107 VAL A C 1
ATOM 897 O O . VAL A 1 107 ? 10.455 -12.060 -21.694 1.00 96.88 107 VAL A O 1
ATOM 900 N N . LEU A 1 108 ? 8.995 -10.678 -22.680 1.00 96.44 108 LEU A N 1
ATOM 901 C CA . LEU A 1 108 ? 7.889 -10.984 -21.767 1.00 96.44 108 LEU A CA 1
ATOM 902 C C . LEU A 1 108 ? 7.378 -12.425 -21.928 1.00 96.44 108 LEU A C 1
ATOM 904 O O . LEU A 1 108 ? 6.972 -13.035 -20.941 1.00 96.44 108 LEU A O 1
ATOM 908 N N . GLU A 1 109 ? 7.396 -12.968 -23.147 1.00 95.31 109 GLU A N 1
ATOM 909 C CA . GLU A 1 109 ? 7.018 -14.358 -23.447 1.00 95.31 109 GLU A CA 1
ATOM 910 C C . GLU A 1 109 ? 8.032 -15.361 -22.899 1.00 95.31 109 GLU A C 1
ATOM 912 O O . GLU A 1 109 ? 7.637 -16.431 -22.439 1.00 95.31 109 GLU A O 1
ATOM 917 N N . SER A 1 110 ? 9.316 -14.995 -22.874 1.00 93.88 110 SER A N 1
ATOM 918 C CA . SER A 1 110 ? 10.391 -15.850 -22.356 1.00 93.88 110 SER A CA 1
ATOM 919 C C . SER A 1 110 ? 10.342 -16.089 -20.842 1.00 93.88 110 SER A C 1
ATOM 921 O O . SER A 1 110 ? 11.177 -16.816 -20.317 1.00 93.88 110 SER A O 1
ATOM 923 N N . GLY A 1 111 ? 9.453 -15.410 -20.105 1.00 88.25 111 GLY A N 1
ATOM 924 C CA . GLY A 1 111 ? 9.434 -15.483 -18.639 1.00 88.25 111 GLY A CA 1
ATOM 925 C C . GLY A 1 111 ? 10.712 -14.953 -17.975 1.00 88.25 111 GLY A C 1
ATOM 926 O O . GLY A 1 111 ? 10.927 -15.181 -16.789 1.00 88.25 111 GLY A O 1
ATOM 927 N N . PHE A 1 112 ? 11.545 -14.218 -18.721 1.00 92.50 112 PHE A N 1
ATOM 928 C CA . PHE A 1 112 ? 12.839 -13.690 -18.285 1.00 92.50 112 PHE A CA 1
ATOM 929 C C . PHE A 1 112 ? 13.917 -14.750 -18.008 1.00 92.50 112 PHE A C 1
ATOM 931 O O . PHE A 1 112 ? 14.888 -14.445 -17.311 1.00 92.50 112 PHE A O 1
ATOM 938 N N . ASP A 1 113 ? 13.801 -15.958 -18.568 1.00 88.50 113 ASP A N 1
ATOM 939 C CA . ASP A 1 113 ? 14.728 -17.078 -18.330 1.00 88.50 113 ASP A CA 1
ATOM 940 C C . ASP A 1 113 ? 16.207 -16.687 -18.508 1.00 88.50 113 ASP A C 1
ATOM 942 O O . ASP A 1 113 ? 17.054 -16.963 -17.656 1.00 88.50 113 ASP A O 1
ATOM 946 N N . TYR A 1 114 ? 16.525 -15.956 -19.577 1.00 89.69 114 TYR A N 1
ATOM 947 C CA . TYR A 1 114 ? 17.895 -15.531 -19.877 1.00 89.69 114 TYR A CA 1
ATOM 948 C C . TYR A 1 114 ? 18.350 -14.276 -19.112 1.00 89.69 114 TYR A C 1
ATOM 950 O O . TYR A 1 114 ? 19.521 -13.902 -19.171 1.00 89.69 114 TYR A O 1
ATOM 958 N N . LEU A 1 115 ? 17.451 -13.624 -18.367 1.00 89.50 115 LEU A N 1
ATOM 959 C CA . LEU A 1 115 ? 17.732 -12.424 -17.570 1.00 89.50 115 LEU A CA 1
ATOM 960 C C . LEU A 1 115 ? 17.943 -12.729 -16.079 1.00 89.50 115 LEU A C 1
ATOM 962 O O . LEU A 1 115 ? 18.288 -11.826 -15.308 1.00 89.50 115 LEU A O 1
ATOM 966 N N . GLN A 1 116 ? 17.816 -13.996 -15.674 1.00 83.88 116 GLN A N 1
ATOM 967 C CA . GLN A 1 116 ? 18.012 -14.451 -14.292 1.00 83.88 116 GLN A CA 1
ATOM 968 C C . GLN A 1 116 ? 19.421 -14.155 -13.747 1.00 83.88 116 GLN A C 1
ATOM 970 O O . GLN A 1 116 ? 19.596 -14.000 -12.538 1.00 83.88 116 GLN A O 1
ATOM 975 N N . TYR A 1 117 ? 20.423 -13.962 -14.619 1.00 81.12 117 TYR A N 1
ATOM 976 C CA . TYR A 1 117 ? 21.773 -13.534 -14.214 1.00 81.12 117 TYR A CA 1
ATOM 977 C C . TYR A 1 117 ? 21.763 -12.235 -13.392 1.00 81.12 117 TYR A C 1
ATOM 979 O O . TYR A 1 117 ? 22.673 -11.986 -12.604 1.00 81.12 117 TYR A O 1
ATOM 987 N N . SER A 1 118 ? 20.753 -11.383 -13.593 1.00 73.88 118 SER A N 1
ATOM 988 C CA . SER A 1 118 ? 20.628 -10.099 -12.906 1.00 73.88 118 SER A CA 1
ATOM 989 C C . SER A 1 118 ? 20.296 -10.247 -11.420 1.00 73.88 118 SER A C 1
ATOM 991 O O . SER A 1 118 ? 20.289 -9.244 -10.706 1.00 73.88 118 SER A O 1
ATOM 993 N N . SER A 1 119 ? 19.997 -11.472 -10.954 1.00 71.94 119 SER A N 1
ATOM 994 C CA . SER A 1 119 ? 19.542 -11.773 -9.587 1.00 71.94 119 SER A CA 1
ATOM 995 C C . SER A 1 119 ? 18.344 -10.917 -9.150 1.00 71.94 119 SER A C 1
ATOM 997 O O . SER A 1 119 ? 18.122 -10.694 -7.961 1.00 71.94 119 SER A O 1
ATOM 999 N N . SER A 1 120 ? 17.599 -10.390 -10.122 1.00 71.56 120 SER A N 1
ATOM 1000 C CA . SER A 1 120 ? 16.437 -9.535 -9.917 1.00 71.56 120 SER A CA 1
ATOM 1001 C C . SER A 1 120 ? 15.169 -10.375 -9.985 1.00 71.56 120 SER A C 1
ATOM 1003 O O . SER A 1 120 ? 15.059 -11.267 -10.821 1.00 71.56 120 SER A O 1
ATOM 1005 N N . GLU A 1 121 ? 14.191 -10.064 -9.136 1.00 74.62 121 GLU A N 1
ATOM 1006 C CA . GLU A 1 121 ? 12.855 -10.652 -9.244 1.00 74.62 121 GLU A CA 1
ATOM 1007 C C . GLU A 1 121 ? 12.218 -10.294 -10.598 1.00 74.62 121 GLU A C 1
ATOM 1009 O O . GLU A 1 121 ? 12.443 -9.203 -11.134 1.00 74.62 121 GLU A O 1
ATOM 1014 N N . GLU A 1 122 ? 11.378 -11.178 -11.141 1.00 76.69 122 GLU A N 1
ATOM 1015 C CA . GLU A 1 122 ? 10.726 -10.981 -12.445 1.00 76.69 122 GLU A CA 1
ATOM 1016 C C . GLU A 1 122 ? 9.957 -9.653 -12.526 1.00 76.69 122 GLU A C 1
ATOM 1018 O O . GLU A 1 122 ? 9.944 -9.011 -13.569 1.00 76.69 122 GLU A O 1
ATOM 1023 N N . GLY A 1 123 ? 9.368 -9.182 -11.423 1.00 71.75 123 GLY A N 1
ATOM 1024 C CA . GLY A 1 123 ? 8.695 -7.885 -11.351 1.00 71.75 123 GLY A CA 1
ATOM 1025 C C . GLY A 1 123 ? 9.645 -6.701 -11.536 1.00 71.75 123 GLY A C 1
ATOM 1026 O O . GLY A 1 123 ? 9.292 -5.710 -12.174 1.00 71.75 123 GLY A O 1
ATOM 1027 N N . VAL A 1 124 ? 10.886 -6.803 -11.052 1.00 74.44 124 VAL A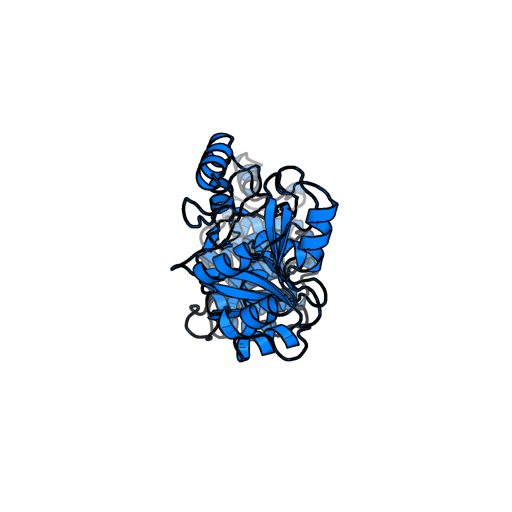 N 1
ATOM 1028 C CA . VAL A 1 124 ? 11.914 -5.775 -11.277 1.00 74.44 124 VAL A CA 1
ATOM 1029 C C . VAL A 1 124 ? 12.308 -5.730 -12.751 1.00 74.44 124 VAL A C 1
ATOM 1031 O O . VAL A 1 124 ? 12.465 -4.639 -13.300 1.00 74.44 124 VAL A O 1
ATOM 1034 N N . ILE A 1 125 ? 12.416 -6.888 -13.402 1.00 83.50 125 ILE A N 1
ATOM 1035 C CA . ILE A 1 125 ? 12.725 -6.988 -14.833 1.00 83.50 125 ILE A CA 1
ATOM 1036 C C . ILE A 1 125 ? 11.541 -6.467 -15.664 1.00 83.50 125 ILE A C 1
ATOM 1038 O O . ILE A 1 125 ? 11.714 -5.583 -16.507 1.00 83.50 125 ILE A O 1
ATOM 1042 N N . ALA A 1 126 ? 10.317 -6.911 -15.361 1.00 88.38 126 ALA A N 1
ATOM 1043 C CA . ALA A 1 126 ? 9.080 -6.447 -15.988 1.00 88.38 126 ALA A CA 1
ATOM 1044 C C . ALA A 1 126 ? 8.914 -4.922 -15.889 1.00 88.38 126 ALA A C 1
ATOM 1046 O O . ALA A 1 126 ? 8.454 -4.281 -16.837 1.00 88.38 126 ALA A O 1
ATOM 1047 N N . LYS A 1 127 ? 9.350 -4.316 -14.779 1.00 82.50 127 LYS A N 1
ATOM 1048 C CA . LYS A 1 127 ? 9.359 -2.862 -14.593 1.00 82.50 127 LYS A CA 1
ATOM 1049 C C . LYS A 1 127 ? 10.241 -2.138 -15.611 1.00 82.50 127 LYS A C 1
ATOM 1051 O O . LYS A 1 127 ? 9.855 -1.057 -16.058 1.00 82.50 127 LYS A O 1
ATOM 1056 N N . TRP A 1 128 ? 11.405 -2.678 -15.984 1.00 92.38 128 TRP A N 1
ATOM 1057 C CA . TRP A 1 128 ? 12.275 -2.051 -16.994 1.00 92.38 128 TRP A CA 1
ATOM 1058 C C . TRP A 1 128 ? 11.530 -1.921 -18.324 1.00 92.38 128 TRP A C 1
ATOM 1060 O O . TRP A 1 128 ? 11.465 -0.842 -18.915 1.00 92.38 128 TRP A O 1
ATOM 1070 N N . PHE A 1 129 ? 10.895 -3.014 -18.741 1.00 96.62 129 PHE A N 1
ATOM 1071 C CA . PHE A 1 129 ? 10.169 -3.096 -20.001 1.00 96.62 129 PHE A CA 1
ATOM 1072 C C . PHE A 1 129 ? 8.856 -2.312 -19.986 1.00 96.62 129 PHE A C 1
ATOM 1074 O O . PHE A 1 129 ? 8.554 -1.625 -20.959 1.00 96.62 129 PHE A O 1
ATOM 1081 N N . SER A 1 130 ? 8.113 -2.311 -18.873 1.00 91.31 130 SER A N 1
ATOM 1082 C CA . SER A 1 130 ? 6.897 -1.496 -18.748 1.00 91.31 130 SER A CA 1
ATOM 1083 C C . SER A 1 130 ? 7.217 -0.000 -18.845 1.00 91.31 130 SER A C 1
ATOM 1085 O O . SER A 1 130 ? 6.525 0.745 -19.540 1.00 91.31 130 SER A O 1
ATOM 1087 N N . HIS A 1 131 ? 8.307 0.454 -18.217 1.00 88.06 131 HIS A N 1
ATOM 1088 C CA . HIS A 1 131 ? 8.801 1.821 -18.377 1.00 88.06 131 HIS A CA 1
ATOM 1089 C C . HIS A 1 131 ? 9.155 2.147 -19.834 1.00 88.06 131 HIS A C 1
ATOM 1091 O O . HIS A 1 131 ? 8.731 3.193 -20.324 1.00 88.06 131 HIS A O 1
ATOM 1097 N N . ALA A 1 132 ? 9.912 1.278 -20.510 1.00 95.62 132 ALA A N 1
ATOM 1098 C CA . ALA A 1 132 ? 10.317 1.496 -21.896 1.00 95.62 132 ALA A CA 1
ATOM 1099 C C . ALA A 1 132 ? 9.107 1.579 -22.840 1.00 95.62 132 ALA A C 1
ATOM 1101 O O . ALA A 1 132 ? 9.003 2.544 -23.594 1.00 95.62 132 ALA A O 1
ATOM 1102 N N . LEU A 1 133 ? 8.146 0.652 -22.735 1.00 96.81 133 LEU A N 1
ATOM 1103 C CA . LEU A 1 133 ? 6.906 0.677 -23.525 1.00 96.81 133 LEU A CA 1
ATOM 1104 C C . LEU A 1 133 ? 6.104 1.962 -23.303 1.00 96.81 133 LEU A C 1
ATOM 1106 O O . LEU A 1 133 ? 5.639 2.583 -24.256 1.00 96.81 133 LEU A O 1
ATOM 1110 N N . ASN A 1 134 ? 5.995 2.412 -22.054 1.00 90.44 134 ASN A N 1
ATOM 1111 C CA . ASN A 1 134 ? 5.312 3.662 -21.742 1.00 90.44 134 ASN A CA 1
ATOM 1112 C C . ASN A 1 134 ? 6.039 4.893 -22.298 1.00 90.44 134 ASN A C 1
ATOM 1114 O O . ASN A 1 134 ? 5.386 5.852 -22.696 1.00 90.44 134 ASN A O 1
ATOM 1118 N N . SER A 1 135 ? 7.374 4.890 -22.305 1.00 88.62 135 SER A N 1
ATOM 1119 C CA . SER A 1 135 ? 8.165 5.957 -22.926 1.00 88.62 135 SER A CA 1
ATOM 1120 C C . SER A 1 135 ? 8.054 5.963 -24.453 1.00 88.62 135 SER A C 1
ATOM 1122 O O . SER A 1 135 ? 8.082 7.043 -25.037 1.00 88.62 135 SER A O 1
ATOM 1124 N N . ILE A 1 136 ? 7.932 4.789 -25.088 1.00 95.62 136 ILE A N 1
ATOM 1125 C CA . ILE A 1 136 ? 7.677 4.648 -26.532 1.00 95.62 136 ILE A CA 1
ATOM 1126 C C . ILE A 1 136 ? 6.292 5.210 -26.877 1.00 95.62 136 ILE A C 1
ATOM 1128 O O . ILE A 1 136 ? 6.160 5.999 -27.808 1.00 95.62 136 ILE A O 1
ATOM 1132 N N . GLY A 1 137 ? 5.262 4.835 -26.112 1.00 88.94 137 GLY A N 1
ATOM 1133 C CA . GLY A 1 137 ? 3.952 5.494 -26.125 1.00 88.94 137 GLY A CA 1
ATOM 1134 C C . GLY A 1 137 ? 3.124 5.350 -27.410 1.00 88.94 137 GLY A C 1
ATOM 1135 O O . GLY A 1 137 ? 2.091 6.006 -27.527 1.00 88.94 137 GLY A O 1
ATOM 1136 N N . THR A 1 138 ? 3.540 4.515 -28.365 1.00 92.94 138 THR A N 1
ATOM 1137 C CA . THR A 1 138 ? 2.761 4.217 -29.578 1.00 92.94 138 THR A CA 1
ATOM 1138 C C . THR A 1 138 ? 1.531 3.364 -29.267 1.00 92.94 138 THR A C 1
ATOM 1140 O O . THR A 1 138 ? 1.442 2.738 -28.208 1.00 92.94 138 THR A O 1
ATOM 1143 N N . GLU A 1 139 ? 0.575 3.303 -30.201 1.00 90.94 139 GLU A N 1
ATOM 1144 C CA . GLU A 1 139 ? -0.613 2.449 -30.056 1.00 90.94 139 GLU A CA 1
ATOM 1145 C C . GLU A 1 139 ? -0.238 0.981 -29.832 1.00 90.94 139 GLU A C 1
ATOM 1147 O O . GLU A 1 139 ? -0.799 0.347 -28.939 1.00 90.94 139 GLU A O 1
ATOM 1152 N N . ASP A 1 140 ? 0.771 0.477 -30.546 1.00 95.44 140 ASP A N 1
ATOM 1153 C CA . ASP A 1 140 ? 1.278 -0.888 -30.380 1.00 95.44 140 ASP A CA 1
ATOM 1154 C C . ASP A 1 140 ? 1.907 -1.114 -29.002 1.00 95.44 140 ASP A C 1
ATOM 1156 O O . ASP A 1 140 ? 1.643 -2.135 -28.366 1.00 95.44 140 ASP A O 1
ATOM 1160 N N . ALA A 1 141 ? 2.687 -0.153 -28.492 1.00 95.38 141 ALA A N 1
ATOM 1161 C CA . ALA A 1 141 ? 3.276 -0.248 -27.158 1.00 95.38 141 ALA A CA 1
ATOM 1162 C C . ALA A 1 141 ? 2.190 -0.274 -26.070 1.00 95.38 141 ALA A C 1
ATOM 1164 O O . ALA A 1 141 ? 2.222 -1.106 -25.162 1.00 95.38 141 ALA A O 1
ATOM 1165 N N . ILE A 1 142 ? 1.182 0.595 -26.192 1.00 87.56 142 ILE A N 1
ATOM 1166 C CA . ILE A 1 142 ? 0.035 0.641 -25.278 1.00 87.56 142 ILE A CA 1
ATOM 1167 C C . ILE A 1 142 ? -0.805 -0.638 -25.395 1.00 87.56 142 ILE A C 1
ATOM 1169 O O . ILE A 1 142 ? -1.286 -1.151 -24.383 1.00 87.56 142 ILE A O 1
ATOM 1173 N N . SER A 1 143 ? -0.998 -1.157 -26.608 1.00 91.88 143 SER A N 1
ATOM 1174 C CA . SER A 1 143 ? -1.726 -2.401 -26.867 1.00 91.88 143 SER A CA 1
ATOM 1175 C C . SER A 1 143 ? -1.030 -3.592 -26.211 1.00 91.88 143 SER A C 1
ATOM 1177 O O . SER A 1 143 ? -1.669 -4.334 -25.464 1.00 91.88 143 SER A O 1
ATOM 1179 N N . LEU A 1 144 ? 0.293 -3.699 -26.368 1.00 97.38 144 LEU A N 1
ATOM 1180 C CA . LEU A 1 144 ? 1.108 -4.720 -25.713 1.00 97.38 144 LEU A CA 1
ATOM 1181 C C . LEU A 1 144 ? 0.980 -4.641 -24.187 1.00 97.38 144 LEU A C 1
ATOM 1183 O O . LEU A 1 144 ? 0.720 -5.643 -23.525 1.00 97.38 144 LEU A O 1
ATOM 1187 N N . MET A 1 145 ? 1.076 -3.444 -23.606 1.00 91.62 145 MET A N 1
ATOM 1188 C CA . MET A 1 145 ? 0.872 -3.276 -22.165 1.00 91.62 145 MET A CA 1
ATOM 1189 C C . MET A 1 145 ? -0.543 -3.696 -21.730 1.00 91.62 145 MET A C 1
ATOM 1191 O O . MET A 1 145 ? -0.707 -4.315 -20.680 1.00 91.62 145 MET A O 1
ATOM 1195 N N . LYS A 1 146 ? -1.583 -3.397 -22.522 1.00 85.00 146 LYS A N 1
ATOM 1196 C CA . LYS A 1 146 ? -2.970 -3.805 -22.219 1.00 85.00 146 LYS A CA 1
ATOM 1197 C C . LYS A 1 146 ? -3.138 -5.316 -22.277 1.00 85.00 146 LYS A C 1
ATOM 1199 O O . LYS A 1 146 ? -3.849 -5.882 -21.450 1.00 85.00 146 LYS A O 1
ATOM 1204 N N . GLU A 1 147 ? -2.489 -5.965 -23.227 1.00 92.12 147 GLU A N 1
ATOM 1205 C CA . GLU A 1 147 ? -2.476 -7.416 -23.340 1.00 92.12 147 GLU A CA 1
ATOM 1206 C C . GLU A 1 147 ? -1.810 -8.050 -22.114 1.00 92.12 147 GLU A C 1
ATOM 1208 O O . GLU A 1 147 ? -2.449 -8.814 -21.388 1.00 92.12 147 GLU A O 1
ATOM 1213 N N . TYR A 1 148 ? -0.579 -7.644 -21.798 1.00 93.12 148 TYR A N 1
ATOM 1214 C CA . TYR A 1 148 ? 0.178 -8.231 -20.692 1.00 93.12 148 TYR A CA 1
ATOM 1215 C C . TYR A 1 148 ? -0.307 -7.802 -19.311 1.00 93.12 148 TYR A C 1
ATOM 1217 O O . TYR A 1 148 ? -0.027 -8.507 -18.349 1.00 93.12 148 TYR A O 1
ATOM 1225 N N . SER A 1 149 ? -1.136 -6.759 -19.189 1.00 80.44 149 SER A N 1
ATOM 1226 C CA . SER A 1 149 ? -1.884 -6.477 -17.949 1.00 80.44 149 SER A CA 1
ATOM 1227 C C . SER A 1 149 ? -2.925 -7.553 -17.592 1.00 80.44 149 SER A C 1
ATOM 1229 O O . SER A 1 149 ? -3.553 -7.496 -16.534 1.00 80.44 149 SER A O 1
ATOM 1231 N N . LYS A 1 150 ? -3.105 -8.555 -18.461 1.00 80.31 150 LYS A N 1
ATOM 1232 C CA . LYS A 1 150 ? -3.928 -9.753 -18.244 1.00 80.31 150 LYS A CA 1
ATOM 1233 C C . LYS A 1 150 ? -3.100 -11.046 -18.253 1.00 80.31 150 LYS A C 1
ATOM 1235 O O . LYS A 1 150 ? -3.676 -12.123 -18.374 1.00 80.31 150 LYS A O 1
ATOM 1240 N N . SER A 1 151 ? -1.773 -10.943 -18.157 1.00 82.12 151 SER A N 1
ATOM 1241 C CA . SER A 1 151 ? -0.872 -12.100 -18.125 1.00 82.12 151 SER A CA 1
ATOM 1242 C C . SER A 1 151 ? -1.162 -13.016 -16.931 1.00 82.12 151 SER A C 1
ATOM 1244 O O . SER A 1 151 ? -1.569 -12.553 -15.866 1.00 82.12 151 SER A O 1
ATOM 1246 N N . SER A 1 152 ? -0.916 -14.318 -17.095 1.00 79.56 152 SER A N 1
ATOM 1247 C CA . SER A 1 152 ? -0.927 -15.291 -15.995 1.00 79.56 152 SER A CA 1
ATOM 1248 C C . SER A 1 152 ? 0.289 -15.156 -15.076 1.00 79.56 152 SER A C 1
ATOM 1250 O O . SER A 1 152 ? 0.236 -15.598 -13.929 1.00 79.56 152 SER A O 1
ATOM 1252 N N . ASN A 1 153 ? 1.379 -14.541 -15.550 1.00 80.00 153 ASN A N 1
ATOM 1253 C CA . ASN A 1 153 ? 2.488 -14.148 -14.689 1.00 80.00 153 ASN A CA 1
ATOM 1254 C C . ASN A 1 153 ? 2.086 -12.879 -13.925 1.00 80.00 153 ASN A C 1
ATOM 1256 O O . ASN A 1 153 ? 2.044 -11.787 -14.495 1.00 80.00 153 ASN A O 1
ATOM 1260 N N . ILE A 1 154 ? 1.812 -13.029 -12.626 1.00 60.00 154 ILE A N 1
ATOM 1261 C CA . ILE A 1 154 ? 1.304 -11.955 -11.764 1.00 60.00 154 ILE A CA 1
ATOM 1262 C C . ILE A 1 154 ? 2.250 -10.747 -11.683 1.00 60.00 154 ILE A C 1
ATOM 1264 O O . ILE A 1 154 ? 1.786 -9.616 -11.548 1.00 60.00 154 ILE A O 1
ATOM 1268 N N . GLN A 1 155 ? 3.565 -10.961 -11.798 1.00 75.06 155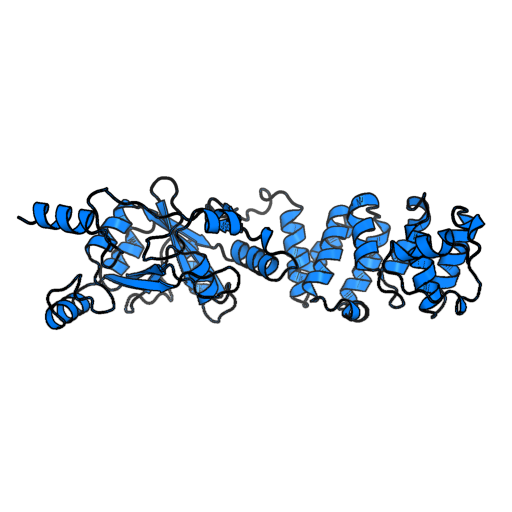 GLN A N 1
ATOM 1269 C CA . GLN A 1 155 ? 4.560 -9.890 -11.726 1.00 75.06 155 GLN A CA 1
ATOM 1270 C C . GLN A 1 155 ? 4.541 -9.040 -13.003 1.00 75.06 155 GLN A C 1
ATOM 1272 O O . GLN A 1 155 ? 4.516 -7.811 -12.929 1.00 75.06 155 GLN A O 1
ATOM 1277 N N . ILE A 1 156 ? 4.454 -9.687 -14.171 1.00 81.81 156 ILE A N 1
ATOM 1278 C CA . ILE A 1 156 ? 4.278 -9.006 -15.462 1.00 81.81 156 ILE A CA 1
ATOM 1279 C C . ILE A 1 156 ? 2.918 -8.305 -15.519 1.00 81.81 156 ILE A C 1
ATOM 1281 O O . ILE A 1 156 ? 2.839 -7.128 -15.877 1.00 81.81 156 ILE A O 1
ATOM 1285 N N . GLN A 1 157 ? 1.858 -9.019 -15.128 1.00 77.31 157 GLN A N 1
ATOM 1286 C CA . GLN A 1 157 ? 0.492 -8.510 -15.081 1.00 77.31 157 GLN A CA 1
ATOM 1287 C C . GLN A 1 157 ? 0.416 -7.191 -14.315 1.00 77.31 157 GLN A C 1
ATOM 1289 O O . GLN A 1 157 ? -0.098 -6.189 -14.823 1.00 77.31 157 GLN A O 1
ATOM 1294 N N . TYR A 1 158 ? 0.968 -7.197 -13.104 1.00 61.53 158 TYR A N 1
ATOM 1295 C CA . TYR A 1 158 ? 0.972 -6.056 -12.212 1.00 61.53 158 TYR A CA 1
ATOM 1296 C C . TYR A 1 158 ? 1.742 -4.868 -12.795 1.00 61.53 158 TYR A C 1
ATOM 1298 O O . TYR A 1 158 ? 1.201 -3.766 -12.843 1.00 61.53 158 TYR A O 1
ATOM 1306 N N . GLU A 1 159 ? 2.973 -5.064 -13.279 1.00 78.81 159 GLU A N 1
ATOM 1307 C CA . GLU A 1 159 ? 3.790 -3.953 -13.786 1.00 78.81 159 GLU A CA 1
ATOM 1308 C C . GLU A 1 159 ? 3.172 -3.282 -15.018 1.00 78.81 159 GLU A C 1
ATOM 1310 O O . GLU A 1 159 ? 3.217 -2.055 -15.150 1.00 78.81 159 GLU A O 1
ATOM 1315 N N . MET A 1 160 ? 2.543 -4.062 -15.898 1.00 84.56 160 MET A N 1
ATOM 1316 C CA . MET A 1 160 ? 1.860 -3.532 -17.078 1.00 84.56 160 MET A CA 1
ATOM 1317 C C . MET A 1 160 ? 0.576 -2.785 -16.705 1.00 84.56 160 MET A C 1
ATOM 1319 O O . MET A 1 160 ? 0.356 -1.670 -17.187 1.00 84.56 160 MET A O 1
ATOM 1323 N N . ALA A 1 161 ? -0.233 -3.341 -15.794 1.00 69.56 161 ALA A N 1
ATOM 1324 C CA . ALA A 1 161 ? -1.430 -2.681 -15.271 1.00 69.56 161 ALA A CA 1
ATOM 1325 C C . ALA A 1 161 ? -1.086 -1.368 -14.546 1.00 69.56 161 ALA A C 1
ATOM 1327 O O . ALA A 1 161 ? -1.652 -0.317 -14.854 1.00 69.56 161 ALA A O 1
ATOM 1328 N N . TYR A 1 162 ? -0.099 -1.407 -13.645 1.00 68.31 162 TYR A N 1
ATOM 1329 C CA . TYR A 1 162 ? 0.398 -0.241 -12.915 1.00 68.31 162 TYR A CA 1
ATOM 1330 C C . TYR A 1 162 ? 0.860 0.859 -13.867 1.00 68.31 162 TYR A C 1
ATOM 1332 O O . TYR A 1 162 ? 0.551 2.038 -13.680 1.00 68.31 162 TYR A O 1
ATOM 1340 N N . ARG A 1 163 ? 1.612 0.490 -14.908 1.00 78.69 163 ARG A N 1
ATOM 1341 C CA . ARG A 1 163 ? 2.159 1.468 -15.838 1.00 78.69 163 ARG A CA 1
ATOM 1342 C C . ARG A 1 163 ? 1.088 2.125 -16.694 1.00 78.69 163 ARG A C 1
ATOM 1344 O O . ARG A 1 163 ? 1.146 3.339 -16.863 1.00 78.69 163 ARG A O 1
ATOM 1351 N N . LEU A 1 164 ? 0.114 1.357 -17.178 1.00 69.25 164 LEU A N 1
ATOM 1352 C CA . LEU A 1 164 ? -1.055 1.908 -17.865 1.00 69.25 164 LEU A CA 1
ATOM 1353 C C . LEU A 1 164 ? -1.804 2.901 -16.967 1.00 69.25 164 LEU A C 1
ATOM 1355 O O . LEU A 1 164 ? -2.153 3.988 -17.423 1.00 69.25 164 LEU A O 1
ATOM 1359 N N . ALA A 1 165 ? -1.971 2.564 -15.684 1.00 56.66 165 ALA A N 1
ATOM 1360 C CA . ALA A 1 165 ? -2.623 3.421 -14.696 1.00 56.66 165 ALA A CA 1
ATOM 1361 C C . ALA A 1 165 ? -1.807 4.678 -14.331 1.00 56.66 165 ALA A C 1
ATOM 1363 O O . ALA A 1 165 ? -2.380 5.692 -13.942 1.00 56.66 165 ALA A O 1
ATOM 1364 N N . LYS A 1 166 ? -0.472 4.635 -14.454 1.00 57.75 166 LYS A N 1
ATOM 1365 C CA . LYS A 1 166 ? 0.431 5.769 -14.187 1.00 57.75 166 LYS A CA 1
ATOM 1366 C C . LYS A 1 166 ? 0.636 6.684 -15.402 1.00 57.75 166 LYS A C 1
ATOM 1368 O O . LYS A 1 166 ? 0.824 7.886 -15.221 1.00 57.75 166 LYS A O 1
ATOM 1373 N N . GLY A 1 167 ? 0.679 6.118 -16.612 1.00 49.16 167 GLY A N 1
ATOM 1374 C CA . GLY A 1 167 ? 0.893 6.830 -17.880 1.00 49.16 167 GLY A CA 1
ATOM 1375 C C . GLY A 1 167 ? -0.348 7.576 -18.368 1.00 49.16 167 GLY A C 1
ATOM 1376 O O . GLY A 1 167 ? -0.240 8.619 -19.009 1.00 49.16 167 GLY A O 1
ATOM 1377 N N . GLN A 1 168 ? -1.532 7.097 -17.990 1.00 43.69 168 GLN A N 1
ATOM 1378 C CA . GLN A 1 168 ? -2.749 7.891 -18.023 1.00 43.69 168 GLN A CA 1
ATOM 1379 C C . GLN A 1 168 ? -2.783 8.722 -16.746 1.00 43.69 168 GLN A C 1
ATOM 1381 O O . GLN A 1 168 ? -2.712 8.180 -15.647 1.00 43.69 168 GLN A O 1
ATOM 1386 N N . HIS A 1 169 ? -2.852 10.048 -16.872 1.00 39.22 169 HIS A N 1
ATOM 1387 C CA . HIS A 1 169 ? -3.135 10.917 -15.736 1.00 39.22 169 HIS A CA 1
ATOM 1388 C C . HIS A 1 169 ? -4.241 10.284 -14.875 1.00 39.22 169 HIS A C 1
ATOM 1390 O O . HIS A 1 169 ? -5.317 9.970 -15.385 1.00 39.22 169 HIS A O 1
ATOM 1396 N N . LEU A 1 170 ? -3.956 10.142 -13.576 1.00 36.62 170 LEU A N 1
ATOM 1397 C CA . LEU A 1 170 ? -4.790 9.644 -12.465 1.00 36.62 170 LEU A CA 1
ATOM 1398 C C . LEU A 1 170 ? -6.224 10.232 -12.370 1.00 36.62 170 LEU A C 1
ATOM 1400 O O . LEU A 1 170 ? -6.914 10.038 -11.377 1.00 36.62 170 LEU A O 1
ATOM 1404 N N . SER A 1 171 ? -6.687 10.982 -13.367 1.00 30.47 171 SER A N 1
ATOM 1405 C CA . SER A 1 171 ? -8.016 11.567 -13.488 1.00 30.47 171 SER A CA 1
ATOM 1406 C C . SER A 1 171 ? -8.970 10.790 -14.407 1.00 30.47 171 SER A C 1
ATOM 1408 O O . SER A 1 171 ? -10.174 10.986 -14.277 1.00 30.47 171 SER A O 1
ATOM 1410 N N . THR A 1 172 ? -8.497 9.924 -15.317 1.00 29.64 172 THR A N 1
ATOM 1411 C CA . THR A 1 172 ? -9.362 9.356 -16.385 1.00 29.64 172 THR A CA 1
ATOM 1412 C C . THR A 1 172 ? -9.831 7.911 -16.185 1.00 29.64 172 THR A C 1
ATOM 1414 O O . THR A 1 172 ? -10.783 7.509 -16.845 1.00 29.64 172 THR A O 1
ATOM 1417 N N . MET A 1 173 ? -9.266 7.152 -15.237 1.00 32.69 173 MET A N 1
ATOM 1418 C CA . MET A 1 173 ? -9.740 5.792 -14.898 1.00 32.69 173 MET A CA 1
ATOM 1419 C C . MET A 1 173 ? -10.637 5.713 -13.650 1.00 32.69 173 MET A C 1
ATOM 1421 O O . MET A 1 173 ? -11.050 4.625 -13.264 1.00 32.69 173 MET A O 1
ATOM 1425 N N . GLY A 1 174 ? -10.961 6.833 -12.997 1.00 32.72 174 GLY A N 1
ATOM 1426 C CA . GLY A 1 174 ? -11.818 6.812 -11.802 1.00 32.72 174 GLY A CA 1
ATOM 1427 C C . GLY A 1 174 ? -11.205 6.112 -10.577 1.00 32.72 174 GLY A C 1
ATOM 1428 O O . GLY A 1 174 ? -11.916 5.874 -9.603 1.00 32.72 174 GLY A O 1
ATOM 1429 N N . LEU A 1 175 ? -9.901 5.810 -10.595 1.00 39.12 175 LEU A N 1
ATOM 1430 C CA . LEU A 1 175 ? -9.157 5.308 -9.438 1.00 39.12 175 LEU A CA 1
ATOM 1431 C C . LEU A 1 175 ? -8.773 6.495 -8.553 1.00 39.12 175 LEU A C 1
ATOM 1433 O O . LEU A 1 175 ? -7.999 7.373 -8.940 1.00 39.12 175 LEU A O 1
ATOM 1437 N N . SER A 1 176 ? -9.384 6.574 -7.373 1.00 41.88 176 SER A N 1
ATOM 1438 C CA . SER A 1 176 ? -9.204 7.709 -6.478 1.00 41.88 176 SER A CA 1
ATOM 1439 C C . SER A 1 176 ? -7.823 7.665 -5.834 1.00 41.88 176 SER A C 1
ATOM 1441 O O . SER A 1 176 ? -7.530 6.757 -5.057 1.00 41.88 176 SER A O 1
ATOM 1443 N N . LYS A 1 177 ? -7.004 8.702 -6.067 1.00 53.41 177 LYS A N 1
ATOM 1444 C CA . LYS A 1 177 ? -5.905 9.044 -5.150 1.00 53.41 177 LYS A CA 1
ATOM 1445 C C . LYS A 1 177 ? -6.461 8.973 -3.720 1.00 53.41 177 LYS A C 1
ATOM 1447 O O . LYS A 1 177 ? -7.507 9.592 -3.490 1.00 53.41 177 LYS A O 1
ATOM 1452 N N . PRO A 1 178 ? -5.808 8.257 -2.782 1.00 70.94 178 PRO A N 1
ATOM 1453 C CA . PRO A 1 178 ? -6.346 8.134 -1.439 1.00 70.94 178 PRO A CA 1
ATOM 1454 C C . PRO A 1 178 ? -6.559 9.531 -0.865 1.00 70.94 178 PRO A C 1
ATOM 1456 O O . PRO A 1 178 ? -5.761 10.445 -1.098 1.00 70.94 178 PRO A O 1
ATOM 1459 N N . SER A 1 179 ? -7.624 9.705 -0.090 1.00 83.38 179 SER A N 1
ATOM 1460 C CA . SER A 1 179 ? -7.955 10.993 0.541 1.00 83.38 179 SER A CA 1
ATOM 1461 C C . SER A 1 179 ? -6.888 11.500 1.535 1.00 83.38 179 SER A C 1
ATOM 1463 O O . SER A 1 179 ? -6.961 12.637 2.026 1.00 83.38 179 SER A O 1
ATOM 1465 N N . LEU A 1 180 ? -5.885 10.660 1.794 1.00 87.75 180 LEU A N 1
ATOM 1466 C CA . LEU A 1 180 ? -4.749 10.843 2.681 1.00 87.75 180 LEU A CA 1
ATOM 1467 C C . LEU A 1 180 ? -3.762 11.887 2.145 1.00 87.75 180 LEU A C 1
ATOM 1469 O O . LEU A 1 180 ? -3.427 11.932 0.960 1.00 87.75 180 LEU A O 1
ATOM 1473 N N . VAL A 1 181 ? -3.250 12.717 3.051 1.00 89.06 181 VAL A N 1
ATOM 1474 C CA . VAL A 1 181 ? -2.060 13.527 2.787 1.00 89.06 181 VAL A CA 1
ATOM 1475 C C . VAL A 1 181 ? -0.859 12.615 2.972 1.00 89.06 181 VAL A C 1
ATOM 1477 O O . VAL A 1 181 ? -0.708 12.012 4.031 1.00 89.06 181 VAL A O 1
ATOM 1480 N N . LEU A 1 182 ? -0.026 12.503 1.943 1.00 88.38 182 LEU A N 1
ATOM 1481 C CA . LEU A 1 182 ? 1.130 11.612 1.934 1.00 88.38 182 LEU A CA 1
ATOM 1482 C C . LEU A 1 182 ? 2.430 12.399 2.122 1.00 88.38 182 LEU A C 1
ATOM 1484 O O . LEU A 1 182 ? 2.519 13.567 1.740 1.00 88.38 182 LEU A O 1
ATOM 1488 N N . GLU A 1 183 ? 3.437 11.741 2.677 1.00 85.31 183 GLU A N 1
ATOM 1489 C CA . GLU A 1 183 ? 4.824 12.200 2.752 1.00 85.31 183 GLU A CA 1
ATOM 1490 C C . GLU A 1 183 ? 5.774 11.004 2.617 1.00 85.31 183 GLU A C 1
ATOM 1492 O O . GLU A 1 183 ? 5.339 9.855 2.697 1.00 85.31 183 GLU A O 1
ATOM 1497 N N . TYR A 1 184 ? 7.065 11.257 2.410 1.00 84.50 184 TYR A N 1
ATOM 1498 C CA . TYR A 1 184 ? 8.063 10.188 2.441 1.00 84.50 184 TYR A CA 1
ATOM 1499 C C . TYR A 1 184 ? 8.258 9.661 3.864 1.00 84.50 184 TYR A C 1
ATOM 1501 O O . TYR A 1 184 ? 8.211 10.426 4.832 1.00 84.50 184 TYR A O 1
ATOM 1509 N N . PHE A 1 185 ? 8.493 8.356 3.984 1.00 88.81 185 PHE A N 1
ATOM 1510 C CA . PHE A 1 185 ? 8.679 7.676 5.262 1.00 88.81 185 PHE A CA 1
ATOM 1511 C C . PHE A 1 185 ? 9.773 8.323 6.125 1.00 88.81 185 PHE A C 1
ATOM 1513 O O . PHE A 1 185 ? 9.561 8.541 7.313 1.00 88.81 185 PHE A O 1
ATOM 1520 N N . GLU A 1 186 ? 10.893 8.741 5.539 1.00 86.81 186 GLU A N 1
ATOM 1521 C CA . GLU A 1 186 ? 11.994 9.392 6.259 1.00 86.81 186 GLU A CA 1
ATOM 1522 C C . GLU A 1 186 ? 11.552 10.710 6.905 1.00 86.81 186 GLU A C 1
ATOM 1524 O O . GLU A 1 186 ? 11.885 10.994 8.055 1.00 86.81 186 GLU A O 1
ATOM 1529 N N . VAL A 1 187 ? 10.725 11.486 6.197 1.00 88.81 187 VAL A N 1
ATOM 1530 C CA . VAL A 1 187 ? 10.174 12.748 6.709 1.00 88.81 187 VAL A CA 1
ATOM 1531 C C . VAL A 1 187 ? 9.241 12.486 7.891 1.00 88.81 187 VAL A C 1
ATOM 1533 O O . VAL A 1 187 ? 9.236 13.255 8.852 1.00 88.81 187 VAL A O 1
ATOM 1536 N N . ARG A 1 188 ? 8.461 11.399 7.855 1.00 93.06 188 ARG A N 1
ATOM 1537 C CA . ARG A 1 188 ? 7.651 10.966 9.003 1.00 93.06 188 ARG A CA 1
ATOM 1538 C C . ARG A 1 188 ? 8.550 10.622 10.192 1.00 93.06 188 ARG A C 1
ATOM 1540 O O . ARG A 1 188 ? 8.297 11.111 11.293 1.00 93.06 188 ARG A O 1
ATOM 1547 N N . GLU A 1 189 ? 9.591 9.821 9.977 1.00 92.62 189 GLU A N 1
ATOM 1548 C CA . GLU A 1 189 ? 10.501 9.379 11.040 1.00 92.62 189 GLU A CA 1
ATOM 1549 C C . GLU A 1 189 ? 11.220 10.544 11.728 1.00 92.62 189 GLU A C 1
ATOM 1551 O O . GLU A 1 189 ? 11.280 10.573 12.955 1.00 92.62 189 GLU A O 1
ATOM 1556 N N . GLU A 1 190 ? 11.671 11.550 10.975 1.00 94.00 190 GLU A N 1
ATOM 1557 C CA . GLU A 1 190 ? 12.291 12.765 11.528 1.00 94.00 190 GLU A CA 1
ATOM 1558 C C . GLU A 1 190 ? 11.357 13.572 12.444 1.00 94.00 190 GLU A C 1
ATOM 1560 O O . GLU A 1 190 ? 11.813 14.327 13.306 1.00 94.00 190 GLU A O 1
ATOM 1565 N N . LYS A 1 191 ? 10.039 13.474 12.236 1.00 95.69 191 LYS A N 1
ATOM 1566 C CA . LYS A 1 191 ? 9.035 14.264 12.967 1.00 95.69 191 LYS A CA 1
ATOM 1567 C C . LYS A 1 191 ? 8.423 13.521 14.145 1.00 95.69 191 LYS A C 1
ATOM 1569 O O . LYS A 1 191 ? 7.774 14.160 14.975 1.00 95.69 191 LYS A O 1
ATOM 1574 N N . LEU A 1 192 ? 8.581 12.202 14.217 1.00 95.69 192 LEU A N 1
ATOM 1575 C CA . LEU A 1 192 ? 8.032 11.392 15.296 1.00 95.69 192 LEU A CA 1
ATOM 1576 C C . LEU A 1 192 ? 9.056 11.192 16.423 1.00 95.69 192 LEU A C 1
ATOM 1578 O O . LEU A 1 192 ? 10.252 11.056 16.177 1.00 95.69 192 LEU A O 1
ATOM 1582 N N . PRO A 1 193 ? 8.604 11.134 17.687 1.00 94.38 193 PRO A N 1
ATOM 1583 C CA . PRO A 1 193 ? 9.486 10.846 18.812 1.00 94.38 193 PRO A CA 1
ATOM 1584 C C . PRO A 1 193 ? 10.043 9.424 18.705 1.00 94.38 193 PRO A C 1
ATOM 1586 O O . PRO A 1 193 ? 9.326 8.503 18.329 1.00 94.38 193 PRO A O 1
ATOM 1589 N N . THR A 1 194 ? 11.295 9.206 19.103 1.00 94.69 194 THR A N 1
ATOM 1590 C CA . THR A 1 194 ? 11.950 7.888 19.005 1.00 94.69 194 THR A CA 1
ATOM 1591 C C . THR A 1 194 ? 11.516 6.899 20.092 1.00 94.69 194 THR A C 1
ATOM 1593 O O . THR A 1 194 ? 11.594 5.689 19.885 1.00 94.69 194 THR A O 1
ATOM 1596 N N . LYS A 1 195 ? 11.011 7.388 21.235 1.00 95.50 195 LYS A N 1
ATOM 1597 C CA . LYS A 1 195 ? 10.627 6.576 22.402 1.00 95.50 195 LYS A CA 1
ATOM 1598 C C . LYS A 1 195 ? 9.421 7.147 23.138 1.00 95.50 195 LYS A C 1
ATOM 1600 O O . LYS A 1 195 ? 9.316 8.355 23.324 1.00 95.50 195 LYS A O 1
ATOM 1605 N N . GLY A 1 196 ? 8.566 6.260 23.646 1.00 94.19 196 GLY A N 1
ATOM 1606 C CA . GLY A 1 196 ? 7.423 6.594 24.502 1.00 94.19 196 GLY A CA 1
ATOM 1607 C C . GLY A 1 196 ? 6.092 6.090 23.952 1.00 94.19 196 GLY A C 1
ATOM 1608 O O . GLY A 1 196 ? 6.076 5.374 22.963 1.00 94.19 196 GLY A O 1
ATOM 1609 N N . MET A 1 197 ? 4.981 6.425 24.606 1.00 94.50 197 MET A N 1
ATOM 1610 C CA . MET A 1 197 ? 3.631 6.019 24.191 1.00 94.50 197 MET A CA 1
ATOM 1611 C C . MET A 1 197 ? 2.886 7.227 23.621 1.00 94.50 197 MET A C 1
ATOM 1613 O O . MET A 1 197 ? 2.760 8.233 24.320 1.00 94.50 197 MET A O 1
ATOM 1617 N N . PHE A 1 198 ? 2.414 7.149 22.373 1.00 94.38 198 PHE A N 1
ATOM 1618 C CA . PHE A 1 198 ? 1.788 8.283 21.682 1.00 94.38 198 PHE A CA 1
ATOM 1619 C C . PHE A 1 198 ? 0.600 7.874 20.811 1.00 94.38 198 PHE A C 1
ATOM 1621 O O . PHE A 1 198 ? 0.649 6.879 20.085 1.00 94.38 198 PHE A O 1
ATOM 1628 N N . PHE A 1 199 ? -0.456 8.689 20.821 1.00 96.00 199 PHE A N 1
ATOM 1629 C CA . PHE A 1 199 ? -1.474 8.622 19.777 1.00 96.00 199 PHE A CA 1
ATOM 1630 C C . PHE A 1 199 ? -0.874 9.217 18.500 1.00 96.00 199 PHE A C 1
ATOM 1632 O O . PHE A 1 199 ? -0.879 10.429 18.309 1.00 96.00 199 PHE A O 1
ATOM 1639 N N . ILE A 1 200 ? -0.312 8.359 17.652 1.00 96.31 200 ILE A N 1
ATOM 1640 C CA . ILE A 1 200 ? 0.214 8.725 16.335 1.00 96.31 200 ILE A CA 1
ATOM 1641 C C . ILE A 1 200 ? -0.870 8.422 15.307 1.00 96.31 200 ILE A C 1
ATOM 1643 O O . ILE A 1 200 ? -1.399 7.310 15.295 1.00 96.31 200 ILE A O 1
ATOM 1647 N N . GLY A 1 201 ? -1.210 9.393 14.466 1.00 97.06 201 GLY A N 1
ATOM 1648 C CA . GLY A 1 201 ? -2.222 9.207 13.433 1.00 97.06 201 GLY A CA 1
ATOM 1649 C C . GLY A 1 201 ? -2.210 10.297 12.372 1.00 97.06 201 GLY A C 1
ATOM 1650 O O . GLY A 1 201 ? -1.597 11.353 12.543 1.00 97.06 201 GLY A O 1
ATOM 1651 N N . HIS A 1 202 ? -2.891 10.020 11.264 1.00 97.94 202 HIS A N 1
ATOM 1652 C CA . HIS A 1 202 ? -3.140 10.989 10.203 1.00 97.94 202 HIS A CA 1
ATOM 1653 C C . HIS A 1 202 ? -4.390 11.809 10.556 1.00 97.94 202 HIS A C 1
ATOM 1655 O O . HIS A 1 202 ? -5.484 11.252 10.696 1.00 97.94 202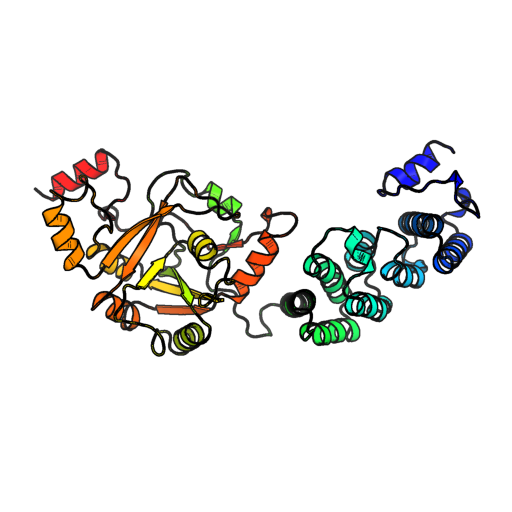 HIS A O 1
ATOM 1661 N N . GLU A 1 203 ? -4.212 13.124 10.706 1.00 96.88 203 GLU A N 1
ATOM 1662 C CA . GLU A 1 203 ? -5.270 14.091 11.008 1.00 96.88 203 GLU A CA 1
ATOM 1663 C C . GLU A 1 203 ? -5.389 15.126 9.880 1.00 96.88 203 GLU A C 1
ATOM 1665 O O . GLU A 1 203 ? -4.398 15.731 9.467 1.00 96.88 203 GLU A O 1
ATOM 1670 N N . LYS A 1 204 ? -6.615 15.358 9.400 1.00 93.81 204 LYS A N 1
ATOM 1671 C CA . LYS A 1 204 ? -6.933 16.398 8.412 1.00 93.81 204 LYS A CA 1
ATOM 1672 C C . LYS A 1 204 ? -8.318 16.968 8.697 1.00 93.81 204 LYS A C 1
ATOM 1674 O O . LYS A 1 204 ? -9.286 16.218 8.680 1.00 93.81 204 LYS A O 1
ATOM 1679 N N . ASN A 1 205 ? -8.425 18.283 8.900 1.00 94.19 205 ASN A N 1
ATOM 1680 C CA . ASN A 1 205 ? -9.699 18.977 9.150 1.00 94.19 205 ASN A CA 1
ATOM 1681 C C . ASN A 1 205 ? -10.526 18.321 10.280 1.00 94.19 205 ASN A C 1
ATOM 1683 O O . ASN A 1 205 ? -11.681 17.961 10.067 1.00 94.19 205 ASN A O 1
ATOM 1687 N N . ASP A 1 206 ? -9.905 18.085 11.443 1.00 95.75 206 ASP A N 1
ATOM 1688 C CA . ASP A 1 206 ? -10.505 17.393 12.598 1.00 95.75 206 ASP A CA 1
ATOM 1689 C C . ASP A 1 206 ? -11.017 15.965 12.319 1.00 95.75 206 ASP A C 1
ATOM 1691 O O . ASP A 1 206 ? -11.780 15.402 13.106 1.00 95.75 206 ASP A O 1
ATOM 1695 N N . ILE A 1 207 ? -10.584 15.340 11.222 1.00 97.69 207 ILE A N 1
ATOM 1696 C CA . ILE A 1 207 ? -10.811 13.925 10.930 1.00 97.69 207 ILE A CA 1
ATOM 1697 C C . ILE A 1 207 ? -9.530 13.147 11.197 1.00 97.69 207 ILE A C 1
ATOM 1699 O O . ILE A 1 207 ? -8.482 13.444 10.625 1.00 97.69 207 ILE A O 1
ATOM 1703 N N . ILE A 1 208 ? -9.637 12.111 12.023 1.00 98.19 208 ILE A N 1
ATOM 1704 C CA . ILE A 1 208 ? -8.585 11.129 12.269 1.00 98.19 208 ILE A CA 1
ATOM 1705 C C . ILE A 1 208 ? -8.859 9.903 11.403 1.00 98.19 208 ILE A C 1
ATOM 1707 O O . ILE A 1 208 ? -9.983 9.399 11.346 1.00 98.19 208 ILE A O 1
ATOM 1711 N N . THR A 1 209 ? -7.818 9.414 10.736 1.00 98.31 209 THR A N 1
ATOM 1712 C CA . THR A 1 209 ? -7.874 8.168 9.966 1.00 98.31 209 THR A CA 1
ATOM 1713 C C . THR A 1 209 ? -7.464 6.979 10.829 1.00 98.31 209 THR A C 1
ATOM 1715 O O . THR A 1 209 ? -6.410 6.997 11.462 1.00 98.31 209 THR A O 1
ATOM 1718 N N . PHE A 1 210 ? -8.281 5.930 10.813 1.00 98.25 210 PHE A N 1
ATOM 1719 C CA . PHE A 1 210 ? -7.953 4.611 11.338 1.00 98.25 210 PHE A CA 1
ATOM 1720 C C . PHE A 1 210 ? -7.838 3.611 10.198 1.00 98.25 210 PHE A C 1
ATOM 1722 O O . PHE A 1 210 ? -8.590 3.671 9.234 1.00 98.25 210 PHE A O 1
ATOM 1729 N N . TYR A 1 211 ? -6.940 2.652 10.339 1.00 97.38 211 TYR A N 1
ATOM 1730 C CA . TYR A 1 211 ? -6.733 1.580 9.388 1.00 97.38 211 TYR A CA 1
ATOM 1731 C C . TYR A 1 211 ? -7.268 0.263 9.945 1.00 97.38 211 TYR A C 1
ATOM 1733 O O . TYR A 1 211 ? -7.178 -0.010 11.151 1.00 97.38 211 TYR A O 1
ATOM 1741 N N . ALA A 1 212 ? -7.809 -0.565 9.058 1.00 95.69 212 ALA A N 1
ATOM 1742 C CA . ALA A 1 212 ? -8.218 -1.931 9.351 1.00 95.69 212 ALA A CA 1
ATOM 1743 C C . ALA A 1 212 ? -8.032 -2.816 8.113 1.00 95.69 212 ALA A C 1
ATOM 1745 O O . ALA A 1 212 ? -8.138 -2.328 6.992 1.00 95.69 212 ALA A O 1
ATOM 1746 N N . ALA A 1 213 ? -7.761 -4.103 8.327 1.00 95.94 213 ALA A N 1
ATOM 1747 C CA . ALA A 1 213 ? -7.571 -5.079 7.261 1.00 95.94 213 ALA A CA 1
ATOM 1748 C C . ALA A 1 213 ? -8.653 -6.161 7.327 1.00 95.94 213 ALA A C 1
ATOM 1750 O O . ALA A 1 213 ? -8.933 -6.681 8.412 1.00 95.94 213 ALA A O 1
ATOM 1751 N N . PHE A 1 214 ? -9.243 -6.498 6.183 1.00 95.62 214 PHE A N 1
ATOM 1752 C CA . PHE A 1 214 ? -10.315 -7.488 6.065 1.00 95.62 214 PHE A CA 1
ATOM 1753 C C . PHE A 1 214 ? -10.206 -8.274 4.757 1.00 95.62 214 PHE A C 1
ATOM 1755 O O . PHE A 1 214 ? -9.464 -7.892 3.859 1.00 95.62 214 PHE A O 1
ATOM 1762 N N . ASN A 1 215 ? -10.994 -9.344 4.636 1.00 94.00 215 ASN A N 1
ATOM 1763 C CA . ASN A 1 215 ? -11.214 -9.990 3.347 1.00 94.00 215 ASN A CA 1
ATOM 1764 C C . ASN A 1 215 ? -12.050 -9.102 2.408 1.00 94.00 215 ASN A C 1
ATOM 1766 O O . ASN A 1 215 ? -12.807 -8.222 2.842 1.00 94.00 215 ASN A O 1
ATOM 1770 N N . LYS A 1 216 ? -11.977 -9.423 1.115 1.00 91.31 216 LYS A N 1
ATOM 1771 C CA . LYS A 1 216 ? -12.658 -8.717 0.022 1.00 91.31 216 LYS A CA 1
ATOM 1772 C C . LYS A 1 216 ? -14.159 -8.520 0.227 1.00 91.31 216 LYS A C 1
ATOM 1774 O O . LYS A 1 216 ? -14.688 -7.461 -0.100 1.00 91.31 216 LYS A O 1
ATOM 1779 N N . ASN A 1 217 ? -14.861 -9.509 0.781 1.00 93.88 217 ASN A N 1
ATOM 1780 C CA . ASN A 1 217 ? -16.313 -9.429 0.954 1.00 93.88 217 ASN A CA 1
ATOM 1781 C C . ASN A 1 217 ? -16.702 -8.378 1.999 1.00 93.88 217 ASN A C 1
ATOM 1783 O O . ASN A 1 217 ? -17.586 -7.561 1.745 1.00 93.88 217 ASN A O 1
ATOM 1787 N N . ILE A 1 218 ? -16.023 -8.374 3.151 1.00 96.31 218 ILE A N 1
ATOM 1788 C CA . ILE A 1 218 ? -16.262 -7.386 4.212 1.00 96.31 218 ILE A CA 1
ATOM 1789 C C . ILE A 1 218 ? -15.843 -5.993 3.738 1.00 96.31 218 ILE A C 1
ATOM 1791 O O . ILE A 1 218 ? -16.582 -5.036 3.954 1.00 96.31 218 ILE A O 1
ATOM 1795 N N . ALA A 1 219 ? -14.685 -5.876 3.083 1.00 95.62 219 ALA A N 1
ATOM 1796 C CA . ALA A 1 219 ? -14.176 -4.600 2.592 1.00 95.62 219 ALA A CA 1
ATOM 1797 C C . ALA A 1 219 ? -15.117 -3.951 1.569 1.00 95.62 219 ALA A C 1
ATOM 1799 O O . ALA A 1 219 ? -15.531 -2.807 1.758 1.00 95.62 219 ALA A O 1
ATOM 1800 N N . ASN A 1 220 ? -15.538 -4.704 0.550 1.00 92.69 220 ASN A N 1
ATOM 1801 C CA . ASN A 1 220 ? -16.450 -4.206 -0.478 1.00 92.69 220 ASN A CA 1
ATOM 1802 C C . ASN A 1 220 ? -17.808 -3.787 0.101 1.00 92.69 220 ASN A C 1
ATOM 1804 O O . ASN A 1 220 ? -18.332 -2.735 -0.267 1.00 92.69 220 ASN A O 1
ATOM 1808 N N . ASP A 1 221 ? -18.380 -4.582 1.014 1.00 96.56 221 ASP A N 1
ATOM 1809 C CA . ASP A 1 221 ? -19.640 -4.229 1.682 1.00 96.56 221 ASP A CA 1
ATOM 1810 C C . ASP A 1 221 ? -19.479 -2.963 2.534 1.00 96.56 221 ASP A C 1
ATOM 1812 O O . ASP A 1 221 ? -20.325 -2.068 2.478 1.00 96.56 221 ASP A O 1
ATOM 1816 N N . ALA A 1 222 ? -18.372 -2.850 3.273 1.00 97.31 222 ALA A N 1
ATOM 1817 C CA . ALA A 1 222 ? -18.098 -1.699 4.122 1.00 97.31 222 ALA A CA 1
ATOM 1818 C C . ALA A 1 222 ? -17.943 -0.406 3.314 1.00 97.31 222 ALA A C 1
ATOM 1820 O O . ALA A 1 222 ? -18.561 0.603 3.645 1.00 97.31 222 ALA A O 1
ATOM 1821 N N . VAL A 1 223 ? -17.173 -0.443 2.226 1.00 95.94 223 VAL A N 1
ATOM 1822 C CA . VAL A 1 223 ? -16.959 0.708 1.338 1.00 95.94 223 VAL A CA 1
ATOM 1823 C C . VAL A 1 223 ? -18.254 1.090 0.629 1.00 95.94 223 VAL A C 1
ATOM 1825 O O . VAL A 1 223 ? -18.614 2.263 0.596 1.00 95.94 223 VAL A O 1
ATOM 1828 N N . LYS A 1 224 ? -19.018 0.122 0.118 1.00 95.31 224 LYS A N 1
ATOM 1829 C CA . LYS A 1 224 ? -20.285 0.411 -0.565 1.00 95.31 224 LYS A CA 1
ATOM 1830 C C . LYS A 1 224 ? -21.305 1.081 0.358 1.00 95.31 224 LYS A C 1
ATOM 1832 O O . LYS A 1 224 ? -21.988 2.010 -0.058 1.00 95.31 224 LYS A O 1
ATOM 1837 N N . ASN A 1 225 ? -21.424 0.599 1.593 1.00 96.94 225 ASN A N 1
ATOM 1838 C CA . ASN A 1 225 ? -22.444 1.068 2.533 1.00 96.94 225 ASN A CA 1
ATOM 1839 C C . ASN A 1 225 ? -21.942 2.161 3.487 1.00 96.94 225 ASN A C 1
ATOM 1841 O O . ASN A 1 225 ? -22.731 2.657 4.290 1.00 96.94 225 ASN A O 1
ATOM 1845 N N . GLN A 1 226 ? -20.646 2.493 3.434 1.00 97.75 226 GLN A N 1
ATOM 1846 C CA . GLN A 1 226 ? -19.954 3.392 4.367 1.00 97.75 226 GLN A CA 1
ATOM 1847 C C . GLN A 1 226 ? -20.132 2.993 5.845 1.00 97.75 226 GLN A C 1
ATOM 1849 O O . GLN A 1 226 ? -20.112 3.829 6.742 1.00 97.75 226 GLN A O 1
ATOM 1854 N N . LYS A 1 227 ? -20.309 1.690 6.088 1.00 97.25 227 LYS A N 1
ATOM 1855 C CA . LYS A 1 227 ? -20.442 1.045 7.401 1.00 97.25 227 LYS A CA 1
ATOM 1856 C C . LYS A 1 227 ? -20.271 -0.460 7.240 1.00 97.25 227 LYS A C 1
ATOM 1858 O O . LYS A 1 227 ? -20.649 -1.021 6.213 1.00 97.25 227 LYS A O 1
ATOM 1863 N N . PHE A 1 228 ? -19.778 -1.134 8.265 1.00 97.31 228 PHE A N 1
ATOM 1864 C CA . PHE A 1 228 ? -19.698 -2.589 8.301 1.00 97.31 228 PHE A CA 1
ATOM 1865 C C . PHE A 1 228 ? -21.094 -3.208 8.450 1.00 97.31 228 PHE A C 1
ATOM 1867 O O . PHE A 1 228 ? -21.874 -2.768 9.295 1.00 97.31 228 PHE A O 1
ATOM 1874 N N . ASN A 1 229 ? -21.414 -4.241 7.660 1.00 94.38 229 ASN A N 1
ATOM 1875 C CA . ASN A 1 229 ? -22.636 -5.033 7.836 1.00 94.38 229 ASN A CA 1
ATOM 1876 C C . ASN A 1 229 ? -22.350 -6.535 7.716 1.00 94.38 229 ASN A C 1
ATOM 1878 O O . ASN A 1 229 ? -22.046 -7.199 8.709 1.00 94.38 229 ASN A O 1
ATOM 1882 N N . ARG A 1 230 ? -22.488 -7.095 6.508 1.00 88.88 230 ARG A N 1
ATOM 1883 C CA . ARG A 1 230 ? -22.488 -8.546 6.298 1.00 88.88 230 ARG A CA 1
ATOM 1884 C C . ARG A 1 230 ? -21.075 -9.094 6.464 1.00 88.88 230 ARG A C 1
ATOM 1886 O O . ARG A 1 230 ? -20.107 -8.516 5.988 1.00 88.88 230 ARG A O 1
ATOM 1893 N N . GLY A 1 231 ? -20.961 -10.219 7.166 1.00 88.88 231 GLY A N 1
ATOM 1894 C CA . GLY A 1 231 ? -19.674 -10.862 7.455 1.00 88.88 231 GLY A CA 1
ATOM 1895 C C . GLY A 1 231 ? -18.857 -10.193 8.567 1.00 88.88 231 GLY A C 1
ATOM 1896 O O . GLY A 1 231 ? -17.941 -10.820 9.095 1.00 88.88 231 GLY A O 1
ATOM 1897 N N . PHE A 1 232 ? -19.202 -8.971 8.989 1.00 94.44 232 PHE A N 1
ATOM 1898 C CA . PHE A 1 232 ? -18.551 -8.318 10.119 1.00 94.44 232 PHE A CA 1
ATOM 1899 C C . PHE A 1 232 ? -19.127 -8.812 11.453 1.00 94.44 232 PHE A C 1
ATOM 1901 O O . PHE A 1 232 ? -20.340 -8.861 11.662 1.00 94.44 232 PHE A O 1
ATOM 1908 N N . ASN A 1 233 ? -18.251 -9.187 12.386 1.00 94.00 233 ASN A N 1
ATOM 1909 C CA . ASN A 1 233 ? -18.661 -9.757 13.666 1.00 94.00 233 ASN A CA 1
ATOM 1910 C C . ASN A 1 233 ? -18.734 -8.683 14.764 1.00 94.00 233 ASN A C 1
ATOM 1912 O O . ASN A 1 233 ? -17.731 -8.354 15.391 1.00 94.00 233 ASN A O 1
ATOM 1916 N N . PHE A 1 234 ? -19.949 -8.218 15.060 1.00 95.75 234 PHE A N 1
ATOM 1917 C CA . PHE A 1 234 ? -20.223 -7.250 16.131 1.00 95.75 234 PHE A CA 1
ATOM 1918 C C . PHE A 1 234 ? -20.147 -7.821 17.557 1.00 95.75 234 PHE A C 1
ATOM 1920 O O . PHE A 1 234 ? -20.177 -7.065 18.525 1.00 95.75 234 PHE A O 1
ATOM 1927 N N . LYS A 1 235 ? -20.060 -9.149 17.718 1.00 94.38 235 LYS A N 1
ATOM 1928 C CA . LYS A 1 235 ? -20.014 -9.804 19.038 1.00 94.38 235 LYS A CA 1
ATOM 1929 C C . LYS A 1 235 ? -18.599 -9.881 19.615 1.00 94.38 235 LYS A C 1
ATOM 1931 O O . LYS A 1 235 ? -18.444 -10.080 20.817 1.00 94.38 235 LYS A O 1
ATOM 1936 N N . ARG A 1 236 ? -17.563 -9.743 18.780 1.00 93.19 236 ARG A N 1
ATOM 1937 C CA . ARG A 1 236 ? -16.156 -9.757 19.211 1.00 93.19 236 ARG A CA 1
ATOM 1938 C C . ARG A 1 236 ? -15.604 -8.346 19.377 1.00 93.19 236 ARG A C 1
ATOM 1940 O O . ARG A 1 236 ? -16.100 -7.389 18.793 1.00 93.19 236 ARG A O 1
ATOM 1947 N N . MET A 1 237 ? -14.506 -8.251 20.121 1.00 95.38 237 MET A N 1
ATOM 1948 C CA . MET A 1 237 ? -13.676 -7.051 20.129 1.00 95.38 237 MET A CA 1
ATOM 1949 C C . MET A 1 237 ? -13.112 -6.800 18.725 1.00 95.38 237 MET A C 1
ATOM 1951 O O . MET A 1 237 ? -12.473 -7.685 18.139 1.00 95.38 237 MET A O 1
ATOM 1955 N N . THR A 1 238 ? -13.315 -5.588 18.221 1.00 95.00 238 THR A N 1
ATOM 1956 C CA . THR A 1 238 ? -12.720 -5.084 16.983 1.00 95.00 238 THR A CA 1
ATOM 1957 C C . THR A 1 238 ? -11.601 -4.121 17.329 1.00 95.00 238 THR A C 1
ATOM 1959 O O . THR A 1 238 ? -11.816 -3.158 18.055 1.00 95.00 238 THR A O 1
ATOM 1962 N N . TRP A 1 239 ? -10.404 -4.374 16.808 1.00 94.31 239 TRP A N 1
ATOM 1963 C CA . TRP A 1 239 ? -9.237 -3.539 17.065 1.00 94.31 239 TRP A CA 1
ATOM 1964 C C . TRP A 1 239 ? -8.944 -2.633 15.872 1.00 94.31 239 TRP A C 1
ATOM 1966 O O . TRP A 1 239 ? -8.521 -3.122 14.826 1.00 94.31 239 TRP A O 1
ATOM 1976 N N . ILE A 1 240 ? -9.110 -1.328 16.057 1.00 92.25 240 ILE A N 1
ATOM 1977 C CA . ILE A 1 240 ? -8.801 -0.290 15.066 1.00 92.25 240 ILE A CA 1
ATOM 1978 C C . ILE A 1 240 ? -7.502 0.426 15.429 1.00 92.25 240 ILE A C 1
ATOM 1980 O O . ILE A 1 240 ? -7.114 0.469 16.605 1.00 92.25 240 ILE A O 1
ATOM 1984 N N . LYS A 1 241 ? -6.804 0.964 14.421 1.00 94.81 241 LYS A N 1
ATOM 1985 C CA . LYS A 1 241 ? -5.484 1.572 14.628 1.00 94.81 241 LYS A CA 1
ATOM 1986 C C . LYS A 1 241 ? -5.254 2.830 13.814 1.00 94.81 241 LYS A C 1
ATOM 1988 O O . LYS A 1 241 ? -5.416 2.768 12.606 1.00 94.81 241 LYS A O 1
ATOM 1993 N N . PRO A 1 242 ? -4.801 3.924 14.433 1.00 96.06 242 PRO A N 1
ATOM 1994 C CA . PRO A 1 242 ? -4.446 5.130 13.700 1.00 96.06 242 PRO A CA 1
ATOM 1995 C C . PRO A 1 242 ? -3.068 5.049 13.020 1.00 96.06 242 PRO A C 1
ATOM 1997 O O . PRO A 1 242 ? -2.785 5.886 12.176 1.00 96.06 242 PRO A O 1
ATOM 2000 N N . GLY A 1 243 ? -2.229 4.057 13.357 1.00 95.38 243 GLY A N 1
ATOM 2001 C CA . GLY A 1 243 ? -0.890 3.888 12.780 1.00 95.38 243 GLY A CA 1
ATOM 2002 C C . GLY A 1 243 ? -0.861 2.997 11.533 1.00 95.38 243 GLY A C 1
ATOM 2003 O O . GLY A 1 243 ? -1.156 1.798 11.608 1.00 95.38 243 GLY A O 1
ATOM 2004 N N . PHE A 1 244 ? -0.442 3.568 10.406 1.00 96.00 244 PHE A N 1
ATOM 2005 C CA . PHE A 1 244 ? -0.333 2.916 9.102 1.00 96.00 244 PHE A CA 1
ATOM 2006 C C . PHE A 1 244 ? 0.720 1.806 9.105 1.00 96.00 244 PHE A C 1
ATOM 2008 O O . PHE A 1 244 ? 0.402 0.663 8.780 1.00 96.00 244 PHE A O 1
ATOM 2015 N N . MET A 1 245 ? 1.948 2.099 9.549 1.00 94.88 245 MET A N 1
ATOM 2016 C CA . MET A 1 245 ? 3.055 1.129 9.531 1.00 94.88 245 MET A CA 1
ATOM 2017 C C . MET A 1 245 ? 2.770 -0.102 10.389 1.00 94.88 245 MET A C 1
ATOM 2019 O O . MET A 1 245 ? 3.083 -1.229 9.999 1.00 94.88 245 MET A O 1
ATOM 2023 N N . TRP A 1 246 ? 2.081 0.087 11.515 1.00 93.94 246 TRP A N 1
ATOM 2024 C CA . TRP A 1 246 ? 1.593 -1.032 12.310 1.00 93.94 246 TRP A CA 1
ATOM 2025 C C . TRP A 1 246 ? 0.607 -1.887 11.512 1.00 93.94 246 TRP A C 1
ATOM 2027 O O . TRP A 1 246 ? 0.737 -3.113 11.482 1.00 93.94 246 TRP A O 1
ATOM 2037 N N . MET A 1 247 ? -0.385 -1.265 10.858 1.00 95.88 247 MET A N 1
ATOM 2038 C CA . MET A 1 247 ? -1.368 -2.001 10.056 1.00 95.88 247 MET A CA 1
ATOM 2039 C C . MET A 1 247 ? -0.696 -2.770 8.919 1.00 95.88 247 MET A C 1
ATOM 2041 O O . MET A 1 247 ? -1.061 -3.918 8.654 1.00 95.88 247 MET A O 1
ATOM 2045 N N . MET A 1 248 ? 0.326 -2.183 8.299 1.00 94.50 248 MET A N 1
ATOM 2046 C CA . MET A 1 248 ? 1.091 -2.830 7.239 1.00 94.50 248 MET A CA 1
ATOM 2047 C C . MET A 1 248 ? 1.870 -4.033 7.771 1.00 94.50 248 MET A C 1
ATOM 2049 O O . MET A 1 248 ? 1.756 -5.132 7.232 1.00 94.50 248 MET A O 1
ATOM 2053 N N . HIS A 1 249 ? 2.565 -3.898 8.900 1.00 93.12 249 HIS A N 1
ATOM 2054 C CA . HIS A 1 249 ? 3.200 -5.039 9.561 1.00 93.12 249 HIS A CA 1
ATOM 2055 C C . HIS A 1 249 ? 2.179 -6.145 9.915 1.00 93.12 249 HIS A C 1
ATOM 2057 O O . HIS A 1 249 ? 2.399 -7.336 9.656 1.00 93.12 249 HIS A O 1
ATOM 2063 N N . ARG A 1 250 ? 1.012 -5.776 10.461 1.00 92.00 250 ARG A N 1
ATOM 2064 C CA . ARG A 1 250 ? -0.003 -6.746 10.896 1.00 92.00 250 ARG A CA 1
ATOM 2065 C C . ARG A 1 250 ? -0.633 -7.515 9.752 1.00 92.00 250 ARG A C 1
ATOM 2067 O O . ARG A 1 250 ? -0.779 -8.731 9.903 1.00 92.00 250 ARG A O 1
ATOM 2074 N N . SER A 1 251 ? -0.998 -6.832 8.674 1.00 93.75 251 SER A N 1
ATOM 2075 C CA . SER A 1 251 ? -1.592 -7.421 7.467 1.00 93.75 251 SER A CA 1
ATOM 2076 C C . SER A 1 251 ? -0.555 -8.096 6.569 1.00 93.75 251 SER A C 1
ATOM 2078 O O . SER A 1 251 ? -0.923 -8.776 5.621 1.00 93.75 251 SER A O 1
ATOM 2080 N N . GLY A 1 252 ? 0.742 -7.942 6.865 1.00 89.94 252 GLY A N 1
ATOM 2081 C CA . GLY A 1 252 ? 1.796 -8.363 5.945 1.00 89.94 252 GLY A CA 1
ATOM 2082 C C . GLY A 1 252 ? 1.738 -7.574 4.640 1.00 89.94 252 GLY A C 1
ATOM 2083 O O . GLY A 1 252 ? 1.951 -8.155 3.587 1.00 89.94 252 GLY A O 1
ATOM 2084 N N . TRP A 1 253 ? 1.410 -6.281 4.714 1.00 88.31 253 TRP A N 1
ATOM 2085 C CA . TRP A 1 253 ? 1.192 -5.410 3.559 1.00 88.31 253 TRP A CA 1
ATOM 2086 C C . TRP A 1 253 ? 0.119 -5.965 2.619 1.00 88.31 253 TRP A C 1
ATOM 2088 O O . TRP A 1 253 ? 0.355 -6.117 1.426 1.00 88.31 253 TRP A O 1
ATOM 2098 N N . ALA A 1 254 ? -1.043 -6.297 3.189 1.00 90.50 254 ALA A N 1
ATOM 2099 C CA . ALA A 1 254 ? -2.176 -6.886 2.472 1.00 90.50 254 ALA A CA 1
ATOM 2100 C C . ALA A 1 254 ? -1.932 -8.288 1.864 1.00 90.50 254 ALA A C 1
ATOM 2102 O O . ALA A 1 254 ? -2.688 -8.727 1.008 1.00 90.50 254 ALA A O 1
ATOM 2103 N N . LEU A 1 255 ? -0.905 -9.023 2.311 1.00 81.81 255 LEU A N 1
ATOM 2104 C CA . LEU A 1 255 ? -0.622 -10.383 1.819 1.00 81.81 255 LEU A CA 1
ATOM 2105 C C . LEU A 1 255 ? -1.147 -11.507 2.722 1.00 81.81 255 LEU A C 1
ATOM 2107 O O . LEU A 1 255 ? -1.143 -12.668 2.321 1.00 81.81 255 LEU A O 1
ATOM 2111 N N . LYS A 1 256 ? -1.537 -11.213 3.968 1.00 82.56 256 LYS A N 1
ATOM 2112 C CA . LYS A 1 256 ? -2.020 -12.254 4.887 1.00 82.56 256 LYS A CA 1
ATOM 2113 C C . LYS A 1 256 ? -3.468 -12.616 4.597 1.00 82.56 256 LYS A C 1
ATOM 2115 O O . LYS A 1 256 ? -4.304 -11.734 4.418 1.00 82.56 256 LYS A O 1
ATOM 2120 N N . GLU A 1 257 ? -3.752 -13.910 4.709 1.00 87.12 257 GLU A N 1
ATOM 2121 C CA . GLU A 1 257 ? -5.094 -14.462 4.554 1.00 87.12 257 GLU A CA 1
ATOM 2122 C C . GLU A 1 257 ? -6.121 -13.726 5.436 1.00 87.12 257 GLU A C 1
ATOM 2124 O O . GLU A 1 257 ? -5.884 -13.455 6.625 1.00 87.12 257 GLU A O 1
ATOM 2129 N N . ASN A 1 258 ? -7.274 -13.417 4.844 1.00 90.19 258 ASN A N 1
ATOM 2130 C CA . ASN A 1 258 ? -8.388 -12.659 5.413 1.00 90.19 258 ASN A CA 1
ATOM 2131 C C . ASN A 1 258 ? -8.066 -11.197 5.796 1.00 90.19 258 ASN A C 1
ATOM 2133 O O . ASN A 1 258 ? -8.810 -10.583 6.572 1.00 90.19 258 ASN A O 1
ATOM 2137 N N . GLN A 1 259 ? -6.95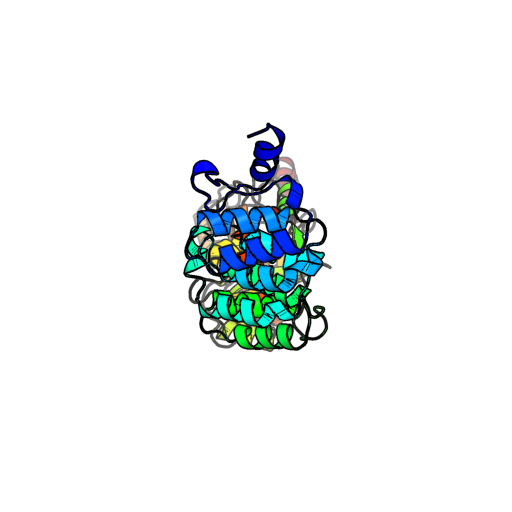9 -10.642 5.300 1.00 93.75 259 GLN A N 1
ATOM 2138 C CA . GLN A 1 259 ? -6.484 -9.272 5.533 1.00 93.75 259 GLN A CA 1
ATOM 2139 C C . GLN A 1 259 ? -5.947 -8.620 4.245 1.00 93.75 259 GLN A C 1
ATOM 2141 O O . GLN A 1 259 ? -5.058 -7.770 4.304 1.00 93.75 259 GLN A O 1
ATOM 2146 N N . GLU A 1 260 ? -6.480 -9.027 3.096 1.00 91.81 260 GLU A N 1
ATOM 2147 C CA . GLU A 1 260 ? -6.033 -8.623 1.762 1.00 91.81 260 GLU A CA 1
ATOM 2148 C C . GLU A 1 260 ? -6.528 -7.232 1.357 1.00 91.81 260 GLU A C 1
ATOM 2150 O O . GLU A 1 260 ? -5.972 -6.628 0.451 1.00 91.81 260 GLU A O 1
ATOM 2155 N N . ASN A 1 261 ? -7.548 -6.697 2.032 1.00 94.81 261 ASN A N 1
ATOM 2156 C CA . ASN A 1 261 ? -8.065 -5.359 1.773 1.00 94.81 261 ASN A CA 1
ATOM 2157 C C . ASN A 1 261 ? -7.803 -4.425 2.955 1.00 94.81 261 ASN A C 1
ATOM 2159 O O . ASN A 1 261 ? -8.212 -4.715 4.084 1.00 94.81 261 ASN A O 1
ATOM 2163 N N . ILE A 1 262 ? -7.173 -3.280 2.695 1.00 97.56 262 ILE A N 1
ATOM 2164 C CA . ILE A 1 262 ? -6.862 -2.250 3.687 1.00 97.56 262 ILE A CA 1
ATOM 2165 C C . ILE A 1 262 ? -7.840 -1.090 3.554 1.00 97.56 262 ILE A C 1
ATOM 2167 O O . ILE A 1 262 ? -7.891 -0.407 2.536 1.00 97.56 262 ILE A O 1
ATOM 2171 N N . LEU A 1 263 ? -8.571 -0.820 4.631 1.00 97.56 263 LEU A N 1
ATOM 2172 C CA . LEU A 1 263 ? -9.532 0.270 4.705 1.00 97.56 263 LEU A CA 1
ATOM 2173 C C . LEU A 1 263 ? -8.967 1.444 5.503 1.00 97.56 263 LEU A C 1
ATOM 2175 O O . LEU A 1 263 ? -8.492 1.253 6.624 1.00 97.56 263 LEU A O 1
ATOM 2179 N N . ALA A 1 264 ? -9.091 2.653 4.959 1.00 97.94 264 ALA A N 1
ATOM 2180 C CA . ALA A 1 264 ? -8.946 3.915 5.673 1.00 97.94 264 ALA A CA 1
ATOM 2181 C C . ALA A 1 264 ? -10.327 4.402 6.141 1.00 97.94 264 ALA A C 1
ATOM 2183 O O . ALA A 1 264 ? -11.222 4.685 5.345 1.00 97.94 264 ALA A O 1
ATOM 2184 N N . ILE A 1 265 ? -10.503 4.489 7.456 1.00 98.25 265 ILE A N 1
ATOM 2185 C CA . ILE A 1 265 ? -11.758 4.802 8.139 1.00 98.25 265 ILE A CA 1
ATOM 2186 C C . ILE A 1 265 ? -11.625 6.185 8.774 1.00 98.25 265 ILE A C 1
ATOM 2188 O O . ILE A 1 265 ? -10.833 6.394 9.690 1.00 98.25 265 ILE A O 1
ATOM 2192 N N . SER A 1 266 ? -12.398 7.138 8.274 1.00 98.25 266 SER A N 1
ATOM 2193 C CA . SER A 1 266 ? -12.411 8.529 8.722 1.00 98.25 266 SER A CA 1
ATOM 2194 C C . SER A 1 266 ? -13.379 8.724 9.881 1.00 98.25 266 SER A C 1
ATOM 2196 O O . SER A 1 266 ? -14.554 8.372 9.769 1.00 98.25 266 SER A O 1
ATOM 2198 N N . ILE A 1 267 ? -12.906 9.320 10.975 1.00 97.94 267 ILE A N 1
ATOM 2199 C CA . ILE A 1 267 ? -13.689 9.565 12.193 1.00 97.94 267 ILE A CA 1
ATOM 2200 C C . ILE A 1 267 ? -13.414 10.977 12.688 1.00 97.94 267 ILE A C 1
ATOM 2202 O O . ILE A 1 267 ? -12.264 11.415 12.696 1.00 97.94 267 ILE A O 1
ATOM 2206 N N . LYS A 1 268 ? -14.443 11.693 13.149 1.00 98.12 268 LYS A N 1
ATOM 2207 C CA . LYS A 1 268 ? -14.240 13.000 13.782 1.00 98.12 268 LYS A CA 1
ATOM 2208 C C . LYS A 1 268 ? -13.408 12.853 15.049 1.00 98.12 268 LYS A C 1
ATOM 2210 O O . LYS A 1 268 ? -13.683 12.010 15.901 1.00 98.12 268 LYS A O 1
ATOM 2215 N N . LYS A 1 269 ? -12.443 13.745 15.226 1.00 97.31 269 LYS A N 1
ATOM 2216 C CA . LYS A 1 269 ? -11.597 13.842 16.416 1.00 97.31 269 LYS A CA 1
ATOM 2217 C C . LYS A 1 269 ? -12.410 13.951 17.707 1.00 97.31 269 LYS A C 1
ATOM 2219 O O . LYS A 1 269 ? -12.054 13.335 18.709 1.00 97.31 269 LYS A O 1
ATOM 2224 N N . SER A 1 270 ? -13.546 14.651 17.669 1.00 96.62 270 SER A N 1
ATOM 2225 C CA . SER A 1 270 ? -14.494 14.734 18.786 1.00 96.62 270 SER A CA 1
ATOM 2226 C C . SER A 1 270 ? -15.117 13.387 19.160 1.00 96.62 270 SER A C 1
ATOM 2228 O O . SER A 1 270 ? -15.347 13.131 20.338 1.00 96.62 270 SER A O 1
ATOM 2230 N N . ASP A 1 271 ? -15.385 12.513 18.189 1.00 97.81 271 ASP A N 1
ATOM 2231 C CA . ASP A 1 271 ? -15.957 11.188 18.446 1.00 97.81 271 ASP A CA 1
ATOM 2232 C C . ASP A 1 271 ? -14.882 10.200 18.906 1.00 97.81 271 ASP A C 1
ATOM 2234 O O . ASP A 1 271 ? -15.124 9.397 19.805 1.00 97.81 271 ASP A O 1
ATOM 2238 N N . VAL A 1 272 ? -13.651 10.336 18.400 1.00 97.44 272 VAL A N 1
ATOM 2239 C CA . VAL A 1 272 ? -12.486 9.636 18.966 1.00 97.44 272 VAL A CA 1
ATOM 2240 C C . VAL A 1 272 ? -12.303 10.003 20.438 1.00 97.44 272 VAL A C 1
ATOM 2242 O O . VAL A 1 272 ? -12.096 9.117 21.261 1.00 97.44 272 VAL A O 1
ATOM 2245 N N . LEU A 1 273 ? -12.443 11.280 20.802 1.00 95.62 273 LEU A N 1
ATOM 2246 C CA . LEU A 1 273 ? -12.364 11.716 22.196 1.00 95.62 273 LEU A CA 1
ATOM 2247 C C . LEU A 1 273 ? -13.446 11.063 23.078 1.00 95.62 273 LEU A C 1
ATOM 2249 O O . LEU A 1 273 ? -13.147 10.647 24.196 1.00 95.62 273 LEU A O 1
ATOM 2253 N N . LYS A 1 274 ? -14.682 10.913 22.579 1.00 95.62 274 LYS A N 1
ATOM 2254 C CA . LYS A 1 274 ? -15.747 10.172 23.284 1.00 95.62 274 LYS A CA 1
ATOM 2255 C C . LYS A 1 274 ? -15.350 8.713 23.519 1.00 95.62 274 LYS A C 1
ATOM 2257 O O . LYS A 1 274 ? -15.445 8.245 24.647 1.00 95.62 274 LYS A O 1
ATOM 2262 N N . ILE A 1 275 ? -14.822 8.035 22.495 1.00 96.81 275 ILE A N 1
ATOM 2263 C CA . ILE A 1 275 ? -14.323 6.655 22.613 1.00 96.81 275 ILE A CA 1
ATOM 2264 C C . ILE A 1 275 ? -13.213 6.568 23.669 1.00 96.81 275 ILE A C 1
ATOM 2266 O O . ILE A 1 275 ? -13.245 5.698 24.538 1.00 96.81 275 ILE A O 1
ATOM 2270 N N . LEU A 1 276 ? -12.230 7.469 23.618 1.00 95.44 276 LEU A N 1
ATOM 2271 C CA . LEU A 1 276 ? -11.096 7.454 24.542 1.00 95.44 276 LEU A CA 1
ATOM 2272 C C . LEU A 1 276 ? -11.523 7.721 26.000 1.00 95.44 276 LEU A C 1
ATOM 2274 O O . LEU A 1 276 ? -10.903 7.185 26.917 1.00 95.44 276 LEU A O 1
ATOM 2278 N N . ASN A 1 277 ? -12.592 8.492 26.235 1.00 93.62 277 ASN A N 1
ATOM 2279 C CA . ASN A 1 277 ? -13.149 8.734 27.574 1.00 93.62 277 ASN A CA 1
ATOM 2280 C C . ASN A 1 277 ? -13.705 7.470 28.253 1.00 93.62 277 ASN A C 1
ATOM 2282 O O . ASN A 1 277 ? -13.720 7.397 29.480 1.00 93.62 277 ASN A O 1
ATOM 2286 N N . GLU A 1 278 ? -14.137 6.473 27.481 1.00 94.12 278 GLU A N 1
ATOM 2287 C CA . GLU A 1 278 ? -14.678 5.204 27.995 1.00 94.12 278 GLU A CA 1
ATOM 2288 C C . GLU A 1 278 ? -13.586 4.141 28.229 1.00 94.12 278 GLU A C 1
ATOM 2290 O O . GLU A 1 278 ? -13.860 3.025 28.692 1.00 94.12 278 GLU A O 1
ATOM 2295 N N . ALA A 1 279 ? -12.341 4.457 27.871 1.00 95.62 279 ALA A N 1
ATOM 2296 C CA . ALA A 1 279 ? -11.320 3.457 27.636 1.00 95.62 279 ALA A CA 1
ATOM 2297 C C . ALA A 1 279 ? -10.590 2.976 28.898 1.00 95.62 279 ALA A C 1
ATOM 2299 O O . ALA A 1 279 ? -10.259 3.735 29.809 1.00 95.62 279 ALA A O 1
ATOM 2300 N N . VAL A 1 280 ? -10.277 1.679 28.914 1.00 96.56 280 VAL A N 1
ATOM 2301 C CA . VAL A 1 280 ? -9.503 1.005 29.967 1.00 96.56 280 VAL A CA 1
ATOM 2302 C C . VAL A 1 280 ? -8.287 0.324 29.332 1.00 96.56 280 VAL A C 1
ATOM 2304 O O . VAL A 1 280 ? -8.388 -0.244 28.249 1.00 96.56 280 VAL A O 1
ATOM 2307 N N . LEU A 1 281 ? -7.121 0.351 29.976 1.00 96.69 281 LEU A N 1
ATOM 2308 C CA . LEU A 1 281 ? -5.938 -0.373 29.516 1.00 96.69 281 LEU A CA 1
ATOM 2309 C C . LEU A 1 281 ? -6.181 -1.883 29.513 1.00 96.69 281 LEU A C 1
ATOM 2311 O O . LEU A 1 281 ? -6.717 -2.442 30.469 1.00 96.69 281 LEU A O 1
ATOM 2315 N N . SER A 1 282 ? -5.723 -2.556 28.460 1.00 95.94 282 SER A N 1
ATOM 2316 C CA . SER A 1 282 ? -5.776 -4.015 28.326 1.00 95.94 282 SER A CA 1
ATOM 2317 C C . SER A 1 282 ? -4.830 -4.754 29.278 1.00 95.94 282 SER A C 1
ATOM 2319 O O . SER A 1 282 ? -4.964 -5.965 29.435 1.00 95.94 282 SER A O 1
ATOM 2321 N N . SER A 1 283 ? -3.910 -4.035 29.925 1.00 94.00 283 SER A N 1
ATOM 2322 C CA . SER A 1 283 ? -2.975 -4.528 30.936 1.00 94.00 283 SER A CA 1
ATOM 2323 C C . SER A 1 283 ? -3.013 -3.643 32.182 1.00 94.00 283 SER A C 1
ATOM 2325 O O . SER A 1 283 ? -3.183 -2.426 32.073 1.00 94.00 283 SER A O 1
ATOM 2327 N N . TYR A 1 284 ? -2.805 -4.239 33.357 1.00 93.75 284 TYR A N 1
ATOM 2328 C CA . TYR A 1 284 ? -2.729 -3.493 34.609 1.00 93.75 284 TYR A CA 1
ATOM 2329 C C . TYR A 1 284 ? -1.581 -2.470 34.591 1.00 93.75 284 TYR A C 1
ATOM 2331 O O . TYR A 1 284 ? -0.492 -2.735 34.081 1.00 93.75 284 TYR A O 1
ATOM 2339 N N . SER A 1 285 ? -1.837 -1.298 35.173 1.00 91.19 285 SER A N 1
ATOM 2340 C CA . SER A 1 285 ? -0.833 -0.273 35.448 1.00 91.19 285 SER A CA 1
ATOM 2341 C C . SER A 1 285 ? -1.112 0.366 36.804 1.00 91.19 285 SER A C 1
ATOM 2343 O O . SER A 1 285 ? -2.146 1.011 36.992 1.00 91.19 285 SER A O 1
ATOM 2345 N N . ALA A 1 286 ? -0.155 0.253 37.723 1.00 89.69 286 ALA A N 1
ATOM 2346 C CA . ALA A 1 286 ? -0.233 0.883 39.039 1.00 89.69 286 ALA A CA 1
ATOM 2347 C C . ALA A 1 286 ? -0.263 2.425 38.973 1.00 89.69 286 ALA A C 1
ATOM 2349 O O . ALA A 1 286 ? -0.631 3.075 39.946 1.00 89.69 286 ALA A O 1
ATOM 2350 N N . SER A 1 287 ? 0.104 3.036 37.835 1.00 86.50 287 SER A N 1
ATOM 2351 C CA . SER A 1 287 ? -0.004 4.491 37.650 1.00 86.50 287 SER A CA 1
ATOM 2352 C C . SER A 1 287 ? -1.402 4.965 37.244 1.00 86.50 287 SER A C 1
ATOM 2354 O O . SER A 1 287 ? -1.666 6.168 37.303 1.00 86.50 287 SER A O 1
ATOM 2356 N N . GLU A 1 288 ? -2.266 4.056 36.784 1.00 87.94 288 GLU A N 1
ATOM 2357 C CA . GLU A 1 288 ? -3.611 4.376 36.283 1.00 87.94 288 GLU A CA 1
ATOM 2358 C C . GLU A 1 288 ? -4.731 3.838 37.178 1.00 87.94 288 GLU A C 1
ATOM 2360 O O . GLU A 1 288 ? -5.819 4.415 37.208 1.00 87.94 288 GLU A O 1
ATOM 2365 N N . TYR A 1 289 ? -4.472 2.757 37.916 1.00 90.31 289 TYR A N 1
ATOM 2366 C CA . TYR A 1 289 ? -5.466 2.063 38.733 1.00 90.31 289 TYR A CA 1
ATOM 2367 C C . TYR A 1 289 ? -4.993 1.916 40.172 1.00 90.31 289 TYR A C 1
ATOM 2369 O O . TYR A 1 289 ? -3.803 1.732 40.425 1.00 90.31 289 TYR A O 1
ATOM 2377 N N . LYS A 1 290 ? -5.939 1.931 41.114 1.00 91.00 290 LYS A N 1
ATOM 2378 C CA . LYS A 1 290 ? -5.659 1.758 42.541 1.00 91.00 290 LYS A CA 1
ATOM 2379 C C . LYS A 1 290 ? -5.086 0.372 42.838 1.00 91.00 290 LYS A C 1
ATOM 2381 O O . LYS A 1 290 ? -4.158 0.255 43.628 1.00 91.00 290 LYS A O 1
ATOM 2386 N N . ASN A 1 291 ? -5.659 -0.665 42.231 1.00 94.25 291 ASN A N 1
ATOM 2387 C CA . ASN A 1 291 ? -5.267 -2.066 42.394 1.00 94.25 291 ASN A CA 1
ATOM 2388 C C . ASN A 1 291 ? -5.750 -2.917 41.205 1.00 94.25 291 ASN A C 1
ATOM 2390 O O . ASN A 1 291 ? -6.436 -2.424 40.302 1.00 94.25 291 ASN A O 1
ATOM 2394 N N . GLU A 1 292 ? -5.355 -4.190 41.181 1.00 95.75 292 GLU A N 1
ATOM 2395 C CA . GLU A 1 292 ? -5.739 -5.115 40.114 1.00 95.75 292 GLU A CA 1
ATOM 2396 C C . GLU A 1 292 ? -7.238 -5.428 40.105 1.00 95.75 292 GLU A C 1
ATOM 2398 O O . GLU A 1 292 ? -7.803 -5.626 39.030 1.00 95.75 292 GLU A O 1
ATOM 2403 N N . GLU A 1 293 ? -7.890 -5.480 41.268 1.00 96.38 293 GLU A N 1
ATOM 2404 C CA . GLU A 1 293 ? -9.318 -5.787 41.389 1.00 96.38 293 GLU A CA 1
ATOM 2405 C C . GLU A 1 293 ? -10.174 -4.709 40.715 1.00 96.38 293 GLU A C 1
ATOM 2407 O O . GLU A 1 293 ? -11.056 -5.023 39.912 1.00 96.38 293 GLU A O 1
ATOM 2412 N N . GLU A 1 294 ? -9.874 -3.433 40.979 1.00 95.44 294 GLU A N 1
ATOM 2413 C CA . GLU A 1 294 ? -10.520 -2.296 40.325 1.00 95.44 294 GLU A CA 1
ATOM 2414 C C . GLU A 1 294 ? -10.311 -2.351 38.809 1.00 95.44 294 GLU A C 1
ATOM 2416 O O . GLU A 1 294 ? -11.262 -2.182 38.042 1.00 95.44 294 GLU A O 1
ATOM 2421 N N . TRP A 1 295 ? -9.077 -2.603 38.364 1.00 96.56 295 TRP A N 1
ATOM 2422 C CA . TRP A 1 295 ? -8.766 -2.715 36.942 1.00 96.56 295 TRP A CA 1
ATOM 2423 C C . TRP A 1 295 ? -9.548 -3.853 36.277 1.00 96.56 295 TRP A C 1
ATOM 2425 O O . TRP A 1 295 ? -10.179 -3.621 35.246 1.00 96.56 295 TRP A O 1
ATOM 2435 N N . LYS A 1 296 ? -9.579 -5.052 36.876 1.00 96.62 296 LYS A N 1
ATOM 2436 C CA . LYS A 1 296 ? -10.335 -6.211 36.367 1.00 96.62 296 LYS A CA 1
ATOM 2437 C C . LYS A 1 296 ? -11.827 -5.898 36.262 1.00 96.62 296 LYS A C 1
ATOM 2439 O O . LYS A 1 296 ? -12.436 -6.207 35.237 1.00 96.62 296 LYS A O 1
ATOM 2444 N N . HIS A 1 297 ? -12.400 -5.239 37.271 1.00 96.38 297 HIS A N 1
ATOM 2445 C CA . HIS A 1 297 ? -13.798 -4.811 37.240 1.00 96.38 297 HIS A CA 1
ATOM 2446 C C . HIS A 1 297 ? -14.058 -3.820 36.093 1.00 96.38 297 HIS A C 1
ATOM 2448 O O . HIS A 1 297 ? -14.921 -4.070 35.250 1.00 96.38 297 HIS A O 1
ATOM 2454 N N . ARG A 1 298 ? -13.254 -2.750 35.983 1.00 95.25 298 ARG A N 1
ATOM 2455 C CA . ARG A 1 298 ? -13.352 -1.758 34.893 1.00 95.25 298 ARG A CA 1
ATOM 2456 C C . ARG A 1 298 ? -13.175 -2.393 33.507 1.00 95.25 298 ARG A C 1
ATOM 2458 O O . ARG A 1 298 ? -13.904 -2.061 32.576 1.00 95.25 298 ARG A O 1
ATOM 2465 N N . LEU A 1 299 ? -12.239 -3.330 33.364 1.00 94.25 299 LEU A N 1
ATOM 2466 C CA . LEU A 1 299 ? -11.948 -4.039 32.114 1.00 94.25 299 LEU A CA 1
ATOM 2467 C C . LEU A 1 299 ? -13.094 -4.966 31.671 1.00 94.25 299 LEU A C 1
ATOM 2469 O O . LEU A 1 299 ? -13.272 -5.207 30.468 1.00 94.25 299 LEU A O 1
ATOM 2473 N N . MET A 1 300 ? -13.842 -5.518 32.632 1.00 93.75 300 MET A N 1
ATOM 2474 C CA . MET A 1 300 ? -15.001 -6.374 32.382 1.00 93.75 300 MET A CA 1
ATOM 2475 C C . MET A 1 300 ? -16.162 -5.557 31.806 1.00 93.75 300 MET A C 1
ATOM 2477 O O . MET A 1 300 ? -16.701 -5.926 30.756 1.00 93.75 300 MET A O 1
ATOM 2481 N N . VAL A 1 301 ? -16.484 -4.431 32.452 1.00 94.81 301 VAL A N 1
ATOM 2482 C CA . VAL A 1 301 ? -17.636 -3.583 32.105 1.00 94.81 301 VAL A CA 1
ATOM 2483 C C . VAL A 1 301 ? -17.384 -2.660 30.912 1.00 94.81 301 VAL A C 1
ATOM 2485 O O . VAL A 1 301 ? -18.320 -2.356 30.181 1.00 94.81 301 VAL A O 1
ATOM 2488 N N . SER A 1 302 ? -16.140 -2.230 30.672 1.00 96.00 302 SER A N 1
ATOM 2489 C CA . SER A 1 302 ? -15.852 -1.285 29.588 1.00 96.00 302 SER A CA 1
ATOM 2490 C C . SER A 1 302 ? -15.985 -1.923 28.203 1.00 96.00 302 SER A C 1
ATOM 2492 O O . SER A 1 302 ? -15.522 -3.043 27.951 1.00 96.00 302 SER A O 1
ATOM 2494 N N . ASN A 1 303 ? -16.578 -1.158 27.287 1.00 97.81 303 ASN A N 1
ATOM 2495 C CA . ASN A 1 303 ? -16.682 -1.460 25.864 1.00 97.81 303 ASN A CA 1
ATOM 2496 C C . ASN A 1 303 ? -15.447 -1.029 25.058 1.00 97.81 303 ASN A C 1
ATOM 2498 O O . ASN A 1 303 ? -15.321 -1.430 23.898 1.00 97.81 303 ASN A O 1
ATOM 2502 N N . VAL A 1 304 ? -14.528 -0.270 25.667 1.00 98.19 304 VAL A N 1
ATOM 2503 C CA . VAL A 1 304 ? -13.344 0.283 25.004 1.00 98.19 304 VAL A CA 1
ATOM 2504 C C . VAL A 1 304 ? -12.066 -0.137 25.723 1.00 98.19 304 VAL A C 1
ATOM 2506 O O . VAL A 1 304 ? -11.898 0.067 26.926 1.00 98.19 304 VAL A O 1
ATOM 2509 N N . ARG A 1 305 ? -11.120 -0.706 24.972 1.00 97.62 305 ARG A N 1
ATOM 2510 C CA . ARG A 1 305 ? -9.807 -1.106 25.493 1.00 97.62 305 ARG A CA 1
ATOM 2511 C C . ARG A 1 305 ? -8.673 -0.394 24.774 1.00 97.62 305 ARG A C 1
ATOM 2513 O O . ARG A 1 305 ? -8.678 -0.336 23.552 1.00 97.62 305 ARG A O 1
ATOM 2520 N N . ILE A 1 306 ? -7.677 0.077 25.516 1.00 97.12 306 ILE A N 1
ATOM 2521 C CA . ILE A 1 306 ? -6.425 0.599 24.957 1.00 97.12 306 ILE A CA 1
ATOM 2522 C C . ILE A 1 306 ? -5.307 -0.409 25.150 1.00 97.12 306 ILE A C 1
ATOM 2524 O O . ILE A 1 306 ? -5.116 -0.936 26.243 1.00 97.12 306 ILE A O 1
ATOM 2528 N N . GLN A 1 307 ? -4.538 -0.621 24.091 1.00 96.31 307 GLN A N 1
ATOM 2529 C CA . GLN A 1 307 ? -3.273 -1.335 24.126 1.00 96.31 307 GLN A CA 1
ATOM 2530 C C . GLN A 1 307 ? -2.181 -0.464 23.495 1.00 96.31 307 GLN A C 1
ATOM 2532 O O . GLN A 1 307 ? -2.432 0.237 22.517 1.00 96.31 307 GLN A O 1
ATOM 2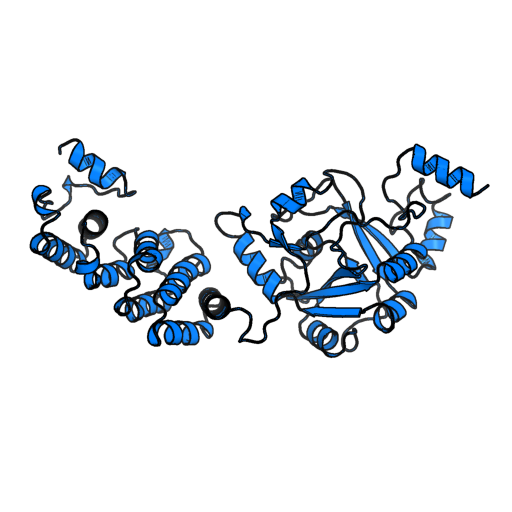537 N N . TRP A 1 308 ? -0.979 -0.502 24.066 1.00 95.69 308 TRP A N 1
ATOM 2538 C CA . TRP A 1 308 ? 0.187 0.230 23.574 1.00 95.69 308 TRP A CA 1
ATOM 2539 C C . TRP A 1 308 ? 1.183 -0.749 22.955 1.00 95.69 308 TRP A C 1
ATOM 2541 O O . TRP A 1 308 ? 1.951 -1.398 23.674 1.00 95.69 308 TRP A O 1
ATOM 2551 N N . ASP A 1 309 ? 1.175 -0.830 21.627 1.00 94.31 309 ASP A N 1
ATOM 2552 C CA . ASP A 1 309 ? 2.019 -1.741 20.853 1.00 94.31 309 ASP A CA 1
ATOM 2553 C C . ASP A 1 309 ? 3.206 -1.001 20.222 1.00 94.31 309 ASP A C 1
ATOM 2555 O O . ASP A 1 309 ? 3.101 0.201 19.975 1.00 94.31 309 ASP A O 1
ATOM 2559 N N . PRO A 1 310 ? 4.338 -1.678 19.952 1.00 95.25 310 PRO A N 1
ATOM 2560 C CA . PRO A 1 310 ? 5.456 -1.070 19.231 1.00 95.25 310 PRO A CA 1
ATOM 2561 C C . PRO A 1 310 ? 5.012 -0.495 17.884 1.00 95.25 310 PRO A C 1
ATOM 2563 O O . PRO A 1 310 ? 4.244 -1.137 17.170 1.00 95.25 310 PRO A O 1
ATOM 2566 N N . ASP A 1 311 ? 5.513 0.687 17.524 1.00 95.12 311 ASP A N 1
ATOM 2567 C CA . ASP A 1 311 ? 5.490 1.113 16.122 1.00 95.12 311 ASP A CA 1
ATOM 2568 C C . ASP A 1 311 ? 6.509 0.288 15.315 1.00 95.12 311 ASP A C 1
ATOM 2570 O O . ASP A 1 311 ? 7.360 -0.405 15.888 1.00 95.12 311 ASP A O 1
ATOM 2574 N N . HIS A 1 312 ? 6.418 0.346 13.990 1.00 93.62 312 HIS A N 1
ATOM 2575 C CA . HIS A 1 312 ? 7.258 -0.444 13.099 1.00 93.62 312 HIS A CA 1
ATOM 2576 C C . HIS A 1 312 ? 7.987 0.427 12.082 1.00 93.62 312 HIS A C 1
ATOM 2578 O O . HIS A 1 312 ? 7.424 1.386 11.555 1.00 93.62 312 HIS A O 1
ATOM 2584 N N . ASN A 1 313 ? 9.236 0.062 11.797 1.00 90.50 313 ASN A N 1
ATOM 2585 C CA . ASN A 1 313 ? 9.987 0.651 10.696 1.00 90.50 313 ASN A CA 1
ATOM 2586 C C . ASN A 1 313 ? 9.540 0.070 9.342 1.00 90.50 313 ASN A C 1
ATOM 2588 O O . ASN A 1 313 ? 8.714 -0.848 9.270 1.00 90.50 313 ASN A O 1
ATOM 2592 N N . GLU A 1 314 ? 10.112 0.586 8.262 1.00 84.38 314 GLU A N 1
ATOM 2593 C CA . GLU A 1 314 ? 9.864 0.155 6.892 1.00 84.38 314 GLU A CA 1
ATOM 2594 C C . GLU A 1 314 ? 10.158 -1.332 6.672 1.00 84.38 314 GLU A C 1
ATOM 2596 O O . GLU A 1 314 ? 9.540 -1.942 5.813 1.00 84.38 314 GLU A O 1
ATOM 2601 N N . TRP A 1 315 ? 10.997 -1.974 7.488 1.00 84.50 315 TRP A N 1
ATOM 2602 C CA . TRP A 1 315 ? 11.292 -3.409 7.407 1.00 84.50 315 TRP A CA 1
ATOM 2603 C C . TRP A 1 315 ? 10.415 -4.286 8.310 1.00 84.50 315 TRP A C 1
ATOM 2605 O O . TRP A 1 315 ? 10.501 -5.511 8.249 1.00 84.50 315 TRP A O 1
ATOM 2615 N N . GLY A 1 316 ? 9.518 -3.690 9.098 1.00 86.69 316 GLY A N 1
ATOM 2616 C CA . GLY A 1 316 ? 8.686 -4.394 10.077 1.00 86.69 316 GLY A CA 1
ATOM 2617 C C . GLY A 1 316 ? 9.370 -4.619 11.430 1.00 86.69 316 GLY A C 1
ATOM 2618 O O . GLY A 1 316 ? 8.771 -5.225 12.320 1.00 86.69 316 GLY A O 1
ATOM 2619 N N . GLY A 1 317 ? 10.584 -4.104 11.625 1.00 90.69 317 GLY A N 1
ATOM 2620 C CA . GLY A 1 317 ? 11.279 -4.092 12.909 1.00 90.69 317 GLY A CA 1
ATOM 2621 C C . GLY A 1 317 ? 10.548 -3.228 13.938 1.00 90.69 317 GLY A C 1
ATOM 2622 O O . GLY A 1 317 ? 9.987 -2.188 13.599 1.00 90.69 317 GLY A O 1
ATOM 2623 N N . LYS A 1 318 ? 10.534 -3.676 15.198 1.00 96.31 318 LYS A N 1
ATOM 2624 C CA . LYS A 1 318 ? 9.889 -2.960 16.309 1.00 96.31 318 LYS A CA 1
ATOM 2625 C C . LYS A 1 318 ? 10.707 -1.732 16.704 1.00 96.31 318 LYS A C 1
ATOM 2627 O O . LYS A 1 318 ? 11.922 -1.830 16.853 1.00 96.31 318 LYS A O 1
ATOM 2632 N N . LEU A 1 319 ? 10.028 -0.619 16.954 1.00 96.19 319 LEU A N 1
ATOM 2633 C CA . LEU A 1 319 ? 10.621 0.617 17.464 1.00 96.19 319 LEU A CA 1
ATOM 2634 C C . LEU A 1 319 ? 10.393 0.773 18.976 1.00 96.19 319 LEU A C 1
ATOM 2636 O O . LEU A 1 319 ? 9.493 0.160 19.553 1.00 96.19 319 LEU A O 1
ATOM 2640 N N . GLU A 1 320 ? 11.205 1.614 19.629 1.00 96.19 320 GLU A N 1
ATOM 2641 C CA . GLU A 1 320 ? 11.049 1.922 21.062 1.00 96.19 320 GLU A CA 1
ATOM 2642 C C . GLU A 1 320 ? 9.798 2.758 21.363 1.00 96.19 320 GLU A C 1
ATOM 2644 O O . GLU A 1 320 ? 9.236 2.684 22.463 1.00 96.19 320 GLU A O 1
ATOM 2649 N N . ARG A 1 321 ? 9.346 3.567 20.400 1.00 96.00 321 ARG A N 1
ATOM 2650 C CA . ARG A 1 321 ? 8.052 4.243 20.485 1.00 96.00 321 ARG A CA 1
ATOM 2651 C C . ARG A 1 321 ? 6.912 3.246 20.295 1.00 96.00 321 ARG A C 1
ATOM 2653 O O . ARG A 1 321 ? 6.992 2.309 19.502 1.00 96.00 321 ARG A O 1
ATOM 2660 N N . LYS A 1 322 ? 5.821 3.490 21.006 1.00 95.69 322 LYS A N 1
ATOM 2661 C CA . LYS A 1 322 ? 4.594 2.708 20.972 1.00 95.69 322 LYS A CA 1
ATOM 2662 C C . LYS A 1 322 ? 3.447 3.554 20.448 1.00 95.69 322 LYS A C 1
ATOM 2664 O O . LYS A 1 322 ? 3.257 4.692 20.886 1.00 95.69 322 LYS A O 1
ATOM 2669 N N . ALA A 1 323 ? 2.670 2.962 19.554 1.00 93.38 323 ALA A N 1
ATOM 2670 C CA . ALA A 1 323 ? 1.450 3.529 19.013 1.00 93.38 323 ALA A CA 1
ATOM 2671 C C . ALA A 1 323 ? 0.225 2.933 19.717 1.00 93.38 323 ALA A C 1
ATOM 2673 O O . ALA A 1 323 ? 0.238 1.802 20.215 1.00 93.38 323 ALA A O 1
ATOM 2674 N N . ILE A 1 324 ? -0.843 3.721 19.773 1.00 95.44 324 ILE A N 1
ATOM 2675 C CA . ILE A 1 324 ? -2.102 3.304 20.382 1.00 95.44 324 ILE A CA 1
ATOM 2676 C C . ILE A 1 324 ? -2.838 2.289 19.498 1.00 95.44 324 ILE A C 1
ATOM 2678 O O . ILE A 1 324 ? -2.907 2.415 18.275 1.00 95.44 324 ILE A O 1
ATOM 2682 N N . GLN A 1 325 ? -3.465 1.313 20.138 1.00 95.56 325 GLN A N 1
ATOM 2683 C CA . GLN A 1 325 ? -4.433 0.404 19.548 1.00 95.56 325 GLN A CA 1
ATOM 2684 C C . GLN A 1 325 ? -5.728 0.471 20.361 1.00 95.56 325 GLN A C 1
ATOM 2686 O O . GLN A 1 325 ? -5.701 0.350 21.587 1.00 95.56 325 GLN A O 1
ATOM 2691 N N . ILE A 1 326 ? -6.862 0.638 19.675 1.00 97.31 326 ILE A N 1
ATOM 2692 C CA . ILE A 1 326 ? -8.169 0.838 20.312 1.00 97.31 326 ILE A CA 1
ATOM 2693 C C . ILE A 1 326 ? -9.071 -0.352 19.993 1.00 97.31 326 ILE A C 1
ATOM 2695 O O . ILE A 1 326 ? -9.327 -0.664 18.833 1.00 97.31 326 ILE A O 1
ATOM 2699 N N . GLY A 1 327 ? -9.515 -1.049 21.030 1.00 97.50 327 GLY A N 1
ATOM 2700 C CA . GLY A 1 327 ? -10.449 -2.162 20.960 1.00 97.50 327 GLY A CA 1
ATOM 2701 C C . GLY A 1 327 ? -11.855 -1.681 21.269 1.00 97.50 327 GLY A C 1
ATOM 2702 O O . GLY A 1 327 ? -12.056 -1.053 22.302 1.00 97.50 327 GLY A O 1
ATOM 2703 N N . LEU A 1 328 ? -12.812 -2.005 20.405 1.00 98.25 328 LEU A N 1
ATOM 2704 C CA . LEU A 1 328 ? -14.225 -1.665 20.540 1.00 98.25 328 LEU A CA 1
ATOM 2705 C C . LEU A 1 328 ? -15.076 -2.938 20.592 1.00 98.25 328 LEU A C 1
ATOM 2707 O O . LEU A 1 328 ? -14.909 -3.837 19.765 1.00 98.25 328 LEU A O 1
ATOM 2711 N N . LYS A 1 329 ? -16.015 -3.008 21.536 1.00 97.62 329 LYS A N 1
ATOM 2712 C CA . LYS A 1 329 ? -17.061 -4.042 21.607 1.00 97.62 329 LYS A CA 1
ATOM 2713 C C . LYS A 1 329 ? -18.397 -3.427 22.031 1.00 97.62 329 LYS A C 1
ATOM 2715 O O . LYS A 1 329 ? -18.450 -2.259 22.405 1.00 97.62 329 LYS A O 1
ATOM 2720 N N . GLY A 1 330 ? -19.459 -4.230 22.014 1.00 96.75 330 GLY A N 1
ATOM 2721 C CA . GLY A 1 330 ? -20.748 -3.855 22.597 1.00 96.75 330 GLY A CA 1
ATOM 2722 C C . GLY A 1 330 ? -21.319 -2.570 21.995 1.00 96.75 330 GLY A C 1
ATOM 2723 O O . GLY A 1 330 ? -21.214 -2.340 20.792 1.00 96.75 330 GLY A O 1
ATOM 2724 N N . GLU A 1 331 ? -21.907 -1.730 22.845 1.00 96.88 331 GLU A N 1
ATOM 2725 C CA . GLU A 1 331 ? -22.584 -0.498 22.430 1.00 96.88 331 GLU A CA 1
ATOM 2726 C C . GLU A 1 331 ? -21.648 0.475 21.699 1.00 96.88 331 GLU A C 1
ATOM 2728 O O . GLU A 1 331 ? -22.025 1.039 20.674 1.00 96.88 331 GLU A O 1
ATOM 2733 N N . THR A 1 332 ? -20.401 0.624 22.154 1.00 97.88 332 THR A N 1
ATOM 2734 C CA . THR A 1 332 ? -19.449 1.560 21.537 1.00 97.88 332 THR A CA 1
ATOM 2735 C C . THR A 1 332 ? -19.030 1.110 20.135 1.00 97.88 332 THR A C 1
ATOM 2737 O O . THR A 1 332 ? -18.845 1.950 19.260 1.00 97.88 332 THR A O 1
ATOM 2740 N N . LEU A 1 333 ? -18.938 -0.203 19.872 1.00 97.94 333 LEU A N 1
ATOM 2741 C CA . LEU A 1 333 ? -18.704 -0.722 18.515 1.00 97.94 333 LEU A CA 1
ATOM 2742 C C . LEU A 1 333 ? -19.902 -0.462 17.588 1.00 97.94 333 LEU A C 1
ATOM 2744 O O . LEU A 1 333 ? -19.712 -0.183 16.404 1.00 97.94 333 LEU A O 1
ATOM 2748 N N . LEU A 1 334 ? -21.125 -0.537 18.118 1.00 97.62 334 LEU A N 1
ATOM 2749 C CA . LEU A 1 334 ? -22.329 -0.213 17.353 1.00 97.62 334 LEU A 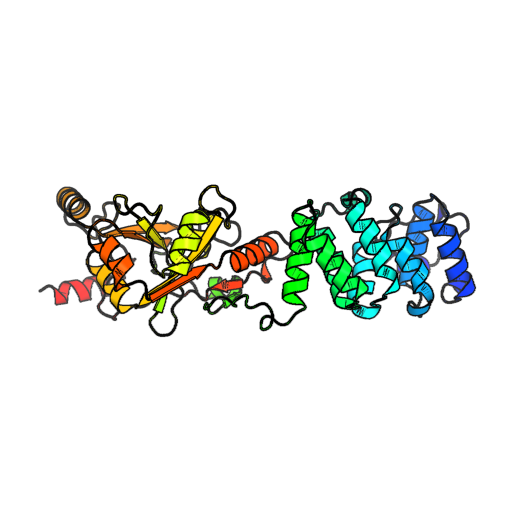CA 1
ATOM 2750 C C . LEU A 1 334 ? -22.350 1.276 16.992 1.00 97.62 334 LEU A C 1
ATOM 2752 O O . LEU A 1 334 ? -22.431 1.585 15.806 1.00 97.62 334 LEU A O 1
ATOM 2756 N N . LYS A 1 335 ? -22.152 2.176 17.969 1.00 97.81 335 LYS A N 1
ATOM 2757 C CA . LYS A 1 335 ? -22.056 3.632 17.739 1.00 97.81 335 LYS A CA 1
ATOM 2758 C C . LYS A 1 335 ? -20.923 3.996 16.790 1.00 97.81 335 LYS A C 1
ATOM 2760 O O . LYS A 1 335 ? -21.108 4.801 15.884 1.00 97.81 335 LYS A O 1
ATOM 2765 N N . PHE A 1 336 ? -19.763 3.356 16.945 1.00 98.00 336 PHE A N 1
ATOM 2766 C CA . PHE A 1 336 ? -18.656 3.502 16.006 1.00 98.00 336 PHE A CA 1
ATOM 2767 C C . PHE A 1 336 ? -19.124 3.271 14.570 1.00 98.00 336 PHE A C 1
ATOM 2769 O O . PHE A 1 336 ? -18.918 4.127 13.715 1.00 98.00 336 PHE A O 1
ATOM 2776 N N . ASN A 1 337 ? -19.809 2.154 14.330 1.00 97.81 337 ASN A N 1
ATOM 2777 C CA . ASN A 1 337 ? -20.233 1.756 12.999 1.00 97.81 337 ASN A CA 1
ATOM 2778 C C . ASN A 1 337 ? -21.387 2.592 12.425 1.00 97.81 337 ASN A C 1
ATOM 2780 O O . ASN A 1 337 ? -21.418 2.824 11.220 1.00 97.81 337 ASN A O 1
ATOM 2784 N N . SER A 1 338 ? -22.356 2.988 13.254 1.00 96.12 338 SER A N 1
ATOM 2785 C CA . SER A 1 338 ? -23.576 3.664 12.793 1.00 96.12 338 SER A CA 1
ATOM 2786 C C . SER A 1 338 ? -23.527 5.187 12.868 1.00 96.12 338 SER A C 1
ATOM 2788 O O . SER A 1 338 ? -24.279 5.834 12.147 1.00 96.12 338 SER A O 1
ATOM 2790 N N . GLU A 1 339 ? -22.693 5.756 13.741 1.00 97.56 339 GLU A N 1
ATOM 2791 C CA . GLU A 1 339 ? -22.691 7.194 14.044 1.00 97.56 339 GLU A CA 1
ATOM 2792 C C . GLU A 1 339 ? -21.329 7.858 13.805 1.00 97.56 339 GLU A C 1
ATOM 2794 O O . GLU A 1 339 ? -21.278 8.993 13.332 1.00 97.56 339 GLU A O 1
ATOM 2799 N N . TYR A 1 340 ? -20.220 7.190 14.146 1.00 98.12 340 TYR A N 1
ATOM 2800 C CA . TYR A 1 340 ? -18.907 7.851 14.169 1.00 98.12 340 TYR A CA 1
ATOM 2801 C C . TYR A 1 340 ? -18.135 7.740 12.852 1.00 98.12 340 TYR A C 1
ATOM 2803 O O . TYR A 1 340 ? -17.421 8.683 12.495 1.00 98.12 340 TYR A O 1
ATOM 2811 N N . ILE A 1 341 ? -18.276 6.635 12.110 1.00 98.31 341 ILE A N 1
ATOM 2812 C CA . ILE A 1 341 ? -17.683 6.500 10.771 1.00 98.31 341 ILE A CA 1
ATOM 2813 C C . ILE A 1 341 ? -18.246 7.590 9.852 1.00 98.31 341 ILE A C 1
ATOM 2815 O O . ILE A 1 341 ? -19.447 7.667 9.616 1.00 98.31 341 ILE A O 1
ATOM 2819 N N . GLN A 1 342 ? -17.355 8.426 9.319 1.00 97.81 342 GLN A N 1
ATOM 2820 C CA . GLN A 1 342 ? -17.691 9.463 8.339 1.00 97.81 342 GLN A CA 1
ATOM 2821 C C . GLN A 1 342 ? -17.440 8.990 6.909 1.00 97.81 342 GLN A C 1
ATOM 2823 O O . GLN A 1 342 ? -18.163 9.369 5.991 1.00 97.81 342 GLN A O 1
ATOM 2828 N N . ARG A 1 343 ? -16.378 8.200 6.717 1.00 97.62 343 ARG A N 1
ATOM 2829 C CA . ARG A 1 343 ? -16.012 7.640 5.417 1.00 97.62 343 ARG A CA 1
ATOM 2830 C C . ARG A 1 343 ? -15.200 6.361 5.575 1.00 97.62 343 ARG A C 1
ATOM 2832 O O . ARG A 1 343 ? -14.351 6.285 6.460 1.00 97.62 343 ARG A O 1
ATOM 2839 N N . ILE A 1 344 ? -15.425 5.398 4.691 1.00 98.12 344 ILE A N 1
ATOM 2840 C CA . ILE A 1 344 ? -14.601 4.205 4.498 1.00 98.12 344 ILE A CA 1
ATOM 2841 C C . ILE A 1 344 ? -14.070 4.231 3.067 1.00 98.12 344 ILE A C 1
ATOM 2843 O O . ILE A 1 344 ? -14.842 4.301 2.111 1.00 98.12 344 ILE A O 1
ATOM 2847 N N . GLU A 1 345 ? -12.754 4.183 2.930 1.00 95.88 345 GLU A N 1
ATOM 2848 C CA . GLU A 1 345 ? -12.043 4.141 1.655 1.00 95.88 345 GLU A CA 1
ATOM 2849 C C . GLU A 1 345 ? -11.197 2.878 1.583 1.00 95.88 345 GLU A C 1
ATOM 2851 O O . GLU A 1 345 ? -10.454 2.591 2.520 1.00 95.88 345 GLU A O 1
ATOM 2856 N N . ASP A 1 346 ? -11.299 2.135 0.484 1.00 94.88 346 ASP A N 1
ATOM 2857 C CA . ASP A 1 346 ? -10.341 1.074 0.187 1.00 94.88 346 ASP A CA 1
ATOM 2858 C C . ASP A 1 346 ? -9.045 1.713 -0.334 1.00 94.88 346 ASP A C 1
ATOM 2860 O O . ASP A 1 346 ? -9.056 2.413 -1.346 1.00 94.88 346 ASP A O 1
ATOM 2864 N N . ILE A 1 347 ? -7.941 1.506 0.384 1.00 94.62 347 ILE A N 1
ATOM 2865 C CA . ILE A 1 347 ? -6.603 1.987 0.015 1.00 94.62 347 ILE A CA 1
ATOM 2866 C C . ILE A 1 347 ? -5.666 0.832 -0.365 1.00 94.62 347 ILE A C 1
ATOM 2868 O O . ILE A 1 347 ? -4.448 1.008 -0.367 1.00 94.62 347 ILE A O 1
ATOM 2872 N N . THR A 1 348 ? -6.210 -0.352 -0.653 1.00 87.38 348 THR A N 1
ATOM 2873 C CA . THR A 1 348 ? -5.438 -1.570 -0.948 1.00 87.38 348 THR A CA 1
ATOM 2874 C C . THR A 1 348 ? -4.510 -1.366 -2.129 1.00 87.38 348 THR A C 1
ATOM 2876 O O . THR A 1 348 ? -3.324 -1.650 -2.015 1.00 87.38 348 THR A O 1
ATOM 2879 N N . GLU A 1 349 ? -5.005 -0.755 -3.204 1.00 79.44 349 GLU A N 1
ATOM 2880 C CA . GLU A 1 349 ? -4.186 -0.424 -4.370 1.00 79.44 349 GLU A CA 1
ATOM 2881 C C . GLU A 1 349 ? -2.993 0.460 -3.973 1.00 79.44 349 GLU A C 1
ATOM 2883 O O . GLU A 1 349 ? -1.851 0.136 -4.279 1.00 79.44 349 GLU A O 1
ATOM 2888 N N . PHE A 1 350 ? -3.215 1.525 -3.190 1.00 81.94 350 PHE A N 1
ATOM 2889 C CA . PHE A 1 350 ? -2.120 2.356 -2.675 1.00 81.94 350 PHE A CA 1
ATOM 2890 C C . PHE A 1 350 ? -1.104 1.532 -1.869 1.00 81.94 350 PHE A C 1
ATOM 2892 O O . PHE A 1 350 ? 0.102 1.691 -2.064 1.00 81.94 350 PHE A O 1
ATOM 2899 N N . VAL A 1 351 ? -1.572 0.643 -0.991 1.00 87.94 351 VAL A N 1
ATOM 2900 C CA . VAL A 1 351 ? -0.712 -0.229 -0.178 1.00 87.94 351 VAL A CA 1
ATOM 2901 C C . VAL A 1 351 ? 0.110 -1.183 -1.042 1.00 87.94 351 VAL A C 1
ATOM 2903 O O . VAL A 1 351 ? 1.300 -1.355 -0.776 1.00 87.94 351 VAL A O 1
ATOM 2906 N N . GLU A 1 352 ? -0.475 -1.768 -2.085 1.00 79.25 352 GLU A N 1
ATOM 2907 C CA . GLU A 1 352 ? 0.226 -2.632 -3.038 1.00 79.25 352 GLU A CA 1
ATOM 2908 C C . GLU A 1 352 ? 1.345 -1.872 -3.758 1.00 79.25 352 GLU A C 1
ATOM 2910 O O . GLU A 1 352 ? 2.480 -2.358 -3.800 1.00 79.25 352 GLU A O 1
ATOM 2915 N N . LEU A 1 353 ? 1.074 -0.637 -4.205 1.00 71.50 353 LEU A N 1
ATOM 2916 C CA . LEU A 1 353 ? 2.092 0.231 -4.807 1.00 71.50 353 LEU A CA 1
ATOM 2917 C C . LEU A 1 353 ? 3.268 0.475 -3.856 1.00 71.50 353 LEU A C 1
ATOM 2919 O O . LEU A 1 353 ? 4.429 0.396 -4.262 1.00 71.50 353 LEU A O 1
ATOM 2923 N N . GLN A 1 354 ? 2.977 0.770 -2.587 1.00 81.38 354 GLN A N 1
ATOM 2924 C CA . GLN A 1 354 ? 4.006 1.035 -1.581 1.00 81.38 354 GLN A CA 1
ATOM 2925 C C . GLN A 1 354 ? 4.781 -0.228 -1.192 1.00 81.38 354 GLN A C 1
ATOM 2927 O O . GLN A 1 354 ? 5.994 -0.171 -0.992 1.00 81.38 354 GLN A O 1
ATOM 2932 N N . ARG A 1 355 ? 4.112 -1.385 -1.146 1.00 82.56 355 ARG A N 1
ATOM 2933 C CA . ARG A 1 355 ? 4.748 -2.680 -0.889 1.00 82.56 355 ARG A CA 1
ATOM 2934 C C . ARG A 1 355 ? 5.826 -2.979 -1.928 1.00 82.56 355 ARG A C 1
ATOM 2936 O O . ARG A 1 355 ? 6.914 -3.394 -1.551 1.00 82.56 355 ARG A O 1
ATOM 2943 N N . VAL A 1 356 ? 5.560 -2.742 -3.211 1.00 66.00 356 VAL A N 1
ATOM 2944 C CA . VAL A 1 356 ? 6.555 -2.966 -4.276 1.00 66.00 356 VAL A CA 1
ATOM 2945 C C . VAL A 1 356 ? 7.734 -1.996 -4.158 1.00 66.00 356 VAL A C 1
ATOM 2947 O O . VAL A 1 356 ? 8.883 -2.400 -4.314 1.00 66.00 356 VAL A O 1
ATOM 2950 N N . GLN A 1 357 ? 7.484 -0.729 -3.812 1.00 66.31 357 GLN A N 1
ATOM 2951 C CA . GLN A 1 357 ? 8.559 0.249 -3.596 1.00 66.31 357 GLN A CA 1
ATOM 2952 C C . GLN A 1 357 ? 9.459 -0.116 -2.413 1.00 66.31 357 GLN A C 1
ATOM 2954 O O . GLN A 1 357 ? 10.671 0.070 -2.490 1.00 66.31 357 GLN A O 1
ATOM 2959 N N . ARG A 1 358 ? 8.879 -0.690 -1.355 1.00 66.94 358 ARG A N 1
ATOM 2960 C CA . ARG A 1 358 ? 9.610 -1.184 -0.185 1.00 66.94 358 ARG A CA 1
ATOM 2961 C C . ARG A 1 358 ? 10.628 -2.276 -0.539 1.00 66.94 358 ARG A C 1
ATOM 2963 O O . ARG A 1 358 ? 11.701 -2.280 0.045 1.00 66.94 358 ARG A O 1
ATOM 2970 N N . PHE A 1 359 ? 10.313 -3.190 -1.459 1.00 54.53 359 PHE A N 1
ATOM 2971 C CA . PHE A 1 359 ? 11.215 -4.287 -1.855 1.00 54.53 359 PHE A CA 1
ATOM 2972 C C . PHE A 1 359 ? 12.185 -3.919 -2.994 1.00 54.53 359 PHE A C 1
ATOM 2974 O O . PHE A 1 359 ? 13.035 -4.722 -3.366 1.00 54.53 359 PHE A O 1
ATOM 2981 N N . GLY A 1 360 ? 12.092 -2.703 -3.542 1.00 51.44 360 GLY A N 1
ATOM 2982 C CA . GLY A 1 360 ? 13.022 -2.202 -4.554 1.00 51.44 360 GLY A CA 1
ATOM 2983 C C . GLY A 1 360 ? 14.366 -1.729 -3.983 1.00 51.44 360 GLY A C 1
ATOM 2984 O O . GLY A 1 360 ? 14.560 -1.604 -2.779 1.00 51.44 360 GLY A O 1
ATOM 2985 N N . SER A 1 361 ? 15.298 -1.380 -4.874 1.00 44.59 361 SER A N 1
ATOM 2986 C CA . SER A 1 361 ? 16.698 -1.043 -4.556 1.00 44.59 361 SER A CA 1
ATOM 2987 C C . SER A 1 361 ? 16.911 0.238 -3.722 1.00 44.59 361 SER A C 1
ATOM 2989 O O . SER A 1 361 ? 18.053 0.576 -3.421 1.00 44.59 361 SER A O 1
ATOM 2991 N N . SER A 1 362 ? 15.857 0.993 -3.378 1.00 47.22 362 SER A N 1
ATOM 2992 C CA . SER A 1 362 ? 15.960 2.199 -2.542 1.00 47.22 362 SER A CA 1
ATOM 2993 C C . SER A 1 362 ? 14.637 2.519 -1.818 1.00 47.22 362 SER A C 1
ATOM 2995 O O . SER A 1 362 ? 13.693 2.979 -2.465 1.00 47.22 362 SER A O 1
ATOM 2997 N N . PRO A 1 363 ? 14.556 2.347 -0.484 1.00 51.66 363 PRO A N 1
ATOM 2998 C CA . PRO A 1 363 ? 13.351 2.626 0.308 1.00 51.66 363 PRO A CA 1
ATOM 2999 C C . PRO A 1 363 ? 12.983 4.118 0.400 1.00 51.66 363 PRO A C 1
ATOM 3001 O O . PRO A 1 363 ? 11.853 4.425 0.770 1.00 51.66 363 PRO A O 1
ATOM 3004 N N . ARG A 1 364 ? 13.865 5.039 -0.036 1.00 51.50 364 ARG A N 1
ATOM 3005 C CA . ARG A 1 364 ? 13.668 6.511 -0.014 1.00 51.50 364 ARG A CA 1
ATOM 3006 C C . ARG A 1 364 ? 12.503 7.041 -0.853 1.00 51.50 364 ARG A C 1
ATOM 3008 O O . ARG A 1 364 ? 12.335 8.248 -0.999 1.00 51.50 364 ARG A O 1
ATOM 3015 N N . GLN A 1 365 ? 11.737 6.149 -1.469 1.00 68.50 365 GLN A N 1
ATOM 3016 C CA . GLN A 1 365 ? 10.544 6.484 -2.236 1.00 68.50 365 GLN A CA 1
ATOM 3017 C C . GLN A 1 365 ? 9.250 6.073 -1.529 1.00 68.50 365 GLN A C 1
ATOM 3019 O O . GLN A 1 365 ? 8.188 6.447 -2.018 1.00 68.50 365 GLN A O 1
ATOM 3024 N N . LEU A 1 366 ? 9.319 5.373 -0.385 1.00 80.06 366 LEU A N 1
ATOM 3025 C CA . LEU A 1 366 ? 8.140 4.898 0.334 1.00 80.06 366 LEU A CA 1
ATOM 3026 C C . LEU A 1 366 ? 7.279 6.081 0.789 1.00 80.06 366 LEU A C 1
ATOM 3028 O O . LEU A 1 366 ? 7.658 6.844 1.680 1.00 80.06 366 LEU A O 1
ATOM 3032 N N . LEU A 1 367 ? 6.100 6.214 0.191 1.00 85.06 367 LEU A N 1
ATOM 3033 C CA . LEU A 1 367 ? 5.097 7.181 0.604 1.00 85.06 367 LEU A CA 1
ATOM 3034 C C . LEU A 1 367 ? 4.221 6.574 1.693 1.00 85.06 367 LEU A C 1
ATOM 3036 O O . LEU A 1 367 ? 3.692 5.473 1.564 1.00 85.06 367 LEU A O 1
ATOM 3040 N N . VAL A 1 368 ? 4.011 7.336 2.755 1.00 92.25 368 VAL A N 1
ATOM 3041 C CA . VAL A 1 368 ? 3.145 6.970 3.874 1.00 92.25 368 VAL A CA 1
ATOM 3042 C C . VAL A 1 368 ? 2.182 8.111 4.182 1.00 92.25 368 VAL A C 1
ATOM 3044 O O . VAL A 1 368 ? 2.439 9.260 3.812 1.00 92.25 368 VAL A O 1
ATOM 3047 N N . PRO A 1 369 ? 1.056 7.835 4.857 1.00 95.50 369 PRO A N 1
ATOM 3048 C CA . PRO A 1 369 ? 0.204 8.890 5.382 1.00 95.50 369 PRO A CA 1
ATOM 3049 C C . PRO A 1 369 ? 0.995 9.805 6.321 1.00 95.50 369 PRO A C 1
ATOM 3051 O O . PRO A 1 369 ? 1.801 9.340 7.129 1.00 95.50 369 PRO A O 1
ATOM 3054 N N . LYS A 1 370 ? 0.744 11.112 6.227 1.00 95.25 370 LYS A N 1
ATOM 3055 C CA . LYS A 1 370 ? 1.360 12.130 7.076 1.00 95.25 370 LYS A CA 1
ATOM 3056 C C . LYS A 1 370 ? 0.841 12.003 8.504 1.00 95.25 370 LYS A C 1
ATOM 3058 O O . LYS A 1 370 ? -0.178 12.590 8.866 1.00 95.25 370 LYS A O 1
ATOM 3063 N N . GLU A 1 371 ? 1.541 11.218 9.310 1.00 96.94 371 GLU A N 1
ATOM 3064 C CA . GLU A 1 371 ? 1.167 10.917 10.690 1.00 96.94 371 GLU A CA 1
ATOM 3065 C C . GLU A 1 371 ? 1.953 11.772 11.680 1.00 96.94 371 GLU A C 1
ATOM 3067 O O . GLU A 1 371 ? 3.175 11.902 11.595 1.00 96.94 371 GLU A O 1
ATOM 3072 N N . ARG A 1 372 ? 1.260 12.358 12.655 1.00 96.69 372 ARG A N 1
ATOM 3073 C CA . ARG A 1 372 ? 1.866 13.128 13.751 1.00 96.69 372 ARG A CA 1
ATOM 3074 C C . ARG A 1 372 ? 1.288 12.669 15.084 1.00 96.69 372 ARG A C 1
ATOM 3076 O O . ARG A 1 372 ? 0.345 11.878 15.118 1.00 96.69 372 ARG A O 1
ATOM 3083 N N . ILE A 1 373 ? 1.861 13.160 16.183 1.00 95.56 373 ILE A N 1
ATOM 3084 C CA . ILE A 1 373 ? 1.201 13.065 17.487 1.00 95.56 373 ILE A CA 1
ATOM 3085 C C . ILE A 1 373 ? -0.107 13.851 17.383 1.00 95.56 373 ILE A C 1
ATOM 3087 O O . ILE A 1 373 ? -0.094 15.045 17.093 1.00 95.56 373 ILE A O 1
ATOM 3091 N N . VAL A 1 374 ? -1.225 13.167 17.599 1.00 94.69 374 VAL A N 1
ATOM 3092 C CA . VAL A 1 374 ? -2.546 13.787 17.634 1.00 94.69 374 VAL A CA 1
ATOM 3093 C C . VAL A 1 374 ? -2.748 14.389 19.016 1.00 94.69 374 VAL A C 1
ATOM 3095 O O . VAL A 1 374 ? -2.813 13.676 20.020 1.00 94.69 374 VAL A O 1
ATOM 3098 N N . GLU A 1 375 ? -2.856 15.711 19.065 1.00 90.88 375 GLU A N 1
ATOM 3099 C CA . GLU A 1 375 ? -3.150 16.439 20.296 1.00 90.88 375 GLU A CA 1
ATOM 3100 C C . GLU A 1 375 ? -4.660 16.579 20.481 1.00 90.88 375 GLU A C 1
ATOM 3102 O O . GLU A 1 375 ? -5.356 17.113 19.619 1.00 90.88 375 GLU A O 1
ATOM 3107 N N . PHE A 1 376 ? -5.174 16.117 21.617 1.00 89.19 376 PHE A N 1
ATOM 3108 C CA . PHE A 1 376 ? -6.535 16.420 22.066 1.00 89.19 376 PHE A CA 1
ATOM 3109 C C . PHE A 1 376 ? -6.521 17.698 22.928 1.00 89.19 376 PHE A C 1
ATOM 3111 O O . PHE A 1 376 ? -5.481 18.346 23.040 1.00 89.19 376 PHE A O 1
ATOM 3118 N N . ASP A 1 377 ? -7.660 18.090 23.522 1.00 81.94 377 ASP A N 1
ATOM 3119 C CA . ASP A 1 377 ? -7.724 19.239 24.447 1.00 81.94 377 ASP A CA 1
ATOM 3120 C C . ASP A 1 377 ? -6.525 19.221 25.413 1.00 81.94 377 ASP A C 1
ATOM 3122 O O . ASP A 1 377 ? -6.166 18.166 25.933 1.00 81.94 377 ASP A O 1
ATOM 3126 N N . LYS A 1 378 ? -5.913 20.383 25.677 1.00 70.44 378 LYS A N 1
ATOM 3127 C CA . LYS A 1 378 ? -4.732 20.522 26.553 1.00 70.44 378 LYS A CA 1
ATOM 3128 C C . LYS A 1 378 ? -4.926 19.930 27.955 1.00 70.44 378 LYS A C 1
ATOM 3130 O O . LYS A 1 378 ? -3.956 19.742 28.686 1.00 70.44 378 LYS A O 1
ATOM 3135 N N . ASN A 1 379 ? -6.170 19.701 28.364 1.00 72.62 379 ASN A N 1
ATOM 3136 C CA . ASN A 1 379 ? -6.535 19.107 29.644 1.00 72.62 379 ASN A CA 1
ATOM 3137 C C . ASN A 1 379 ? -6.894 17.621 29.553 1.00 72.62 379 ASN A C 1
ATOM 3139 O O . ASN A 1 379 ? -7.122 16.991 30.588 1.00 72.62 379 ASN A O 1
ATOM 3143 N N . TYR A 1 380 ? -6.980 17.074 28.344 1.00 81.94 380 TYR A N 1
ATOM 3144 C CA . TYR A 1 380 ? -7.305 15.684 28.112 1.00 81.94 380 TYR A CA 1
ATOM 3145 C C . TYR A 1 380 ? -6.077 14.790 28.269 1.00 81.94 380 TYR A C 1
ATOM 3147 O O . TYR A 1 380 ? -4.977 15.128 27.841 1.00 81.94 380 TYR A O 1
ATOM 3155 N N . HIS A 1 381 ? -6.276 13.623 28.881 1.00 83.12 381 HIS A N 1
ATOM 3156 C CA . HIS A 1 381 ? -5.225 12.637 29.074 1.00 83.12 381 HIS A CA 1
ATOM 3157 C C . HIS A 1 381 ? -5.672 11.277 28.549 1.00 83.12 381 HIS A C 1
ATOM 3159 O O . HIS A 1 381 ? -6.691 10.743 28.988 1.00 83.12 381 HIS A O 1
ATOM 3165 N N . ILE A 1 382 ? -4.866 10.705 27.657 1.00 90.19 382 ILE A N 1
ATOM 3166 C CA . ILE A 1 382 ? -5.058 9.348 27.158 1.00 90.19 382 ILE A CA 1
ATOM 3167 C C . ILE A 1 382 ? -4.468 8.372 28.171 1.00 90.19 382 ILE A C 1
ATOM 3169 O O . ILE A 1 382 ? -3.284 8.440 28.498 1.00 90.19 382 ILE A O 1
ATOM 3173 N N . ILE A 1 383 ? -5.289 7.439 28.645 1.00 90.00 383 ILE A N 1
ATOM 3174 C CA . ILE A 1 383 ? -4.886 6.475 29.667 1.00 90.00 383 ILE A CA 1
ATOM 3175 C C . ILE A 1 383 ? -3.632 5.679 29.263 1.00 90.00 383 ILE A C 1
ATOM 3177 O O . ILE A 1 383 ? -3.509 5.169 28.146 1.00 90.00 383 ILE A O 1
ATOM 3181 N N . GLY A 1 384 ? -2.677 5.580 30.190 1.00 87.94 384 GLY A N 1
ATOM 3182 C CA . GLY A 1 384 ? -1.406 4.880 29.991 1.00 87.94 384 GLY A CA 1
ATOM 3183 C C . GLY A 1 384 ? -0.398 5.603 29.099 1.00 87.94 384 GLY A C 1
ATOM 3184 O O . GLY A 1 384 ? 0.702 5.093 28.921 1.00 87.94 384 GLY A O 1
ATOM 3185 N N . GLN A 1 385 ? -0.720 6.783 28.565 1.00 88.19 385 GLN A N 1
ATOM 3186 C CA . GLN A 1 385 ? 0.260 7.602 27.862 1.00 88.19 385 GLN A CA 1
ATOM 3187 C C . GLN A 1 385 ? 1.334 8.111 28.838 1.00 88.19 385 GLN A C 1
ATOM 3189 O O . GLN A 1 385 ? 1.041 8.423 29.997 1.00 88.19 385 GLN A O 1
ATOM 3194 N N . ASN A 1 386 ? 2.581 8.233 28.373 1.00 78.81 386 ASN A N 1
ATOM 3195 C CA . ASN A 1 386 ? 3.657 8.799 29.185 1.00 78.81 386 ASN A CA 1
ATOM 3196 C C . ASN A 1 386 ? 3.285 10.215 29.645 1.00 78.81 386 ASN A C 1
ATOM 3198 O O . ASN A 1 386 ? 2.974 11.073 28.825 1.00 78.81 386 ASN A O 1
ATOM 3202 N N . ARG A 1 387 ? 3.351 10.453 30.959 1.00 74.44 387 ARG A N 1
ATOM 3203 C CA . ARG A 1 387 ? 3.115 11.764 31.577 1.00 74.44 387 ARG A CA 1
ATOM 3204 C C . ARG A 1 387 ? 4.388 12.285 32.215 1.00 74.44 387 ARG A C 1
ATOM 3206 O O . ARG A 1 387 ? 5.034 11.571 32.988 1.00 74.44 387 ARG A O 1
ATOM 3213 N N . THR A 1 388 ? 4.681 13.556 31.988 1.00 69.56 388 THR A N 1
ATOM 3214 C CA . THR A 1 388 ? 5.636 14.308 32.800 1.00 69.56 388 THR A CA 1
ATOM 3215 C C . THR A 1 388 ? 5.114 14.457 34.234 1.00 69.56 388 THR A C 1
ATOM 3217 O O . THR A 1 388 ? 3.908 14.422 34.501 1.00 69.56 388 THR A O 1
ATOM 3220 N N . ILE A 1 389 ? 6.021 14.669 35.191 1.00 68.19 389 ILE A N 1
ATOM 3221 C CA . ILE A 1 389 ? 5.661 14.925 36.598 1.00 68.19 389 ILE A CA 1
ATOM 3222 C C . ILE A 1 389 ? 4.717 16.137 36.707 1.00 68.19 389 ILE A C 1
ATOM 3224 O O . ILE A 1 389 ? 3.743 16.110 37.458 1.00 68.19 389 ILE A O 1
ATOM 3228 N N . ARG A 1 390 ? 4.953 17.175 35.898 1.00 68.94 390 ARG A N 1
ATOM 3229 C CA . ARG A 1 390 ? 4.145 18.401 35.869 1.00 68.94 390 ARG A CA 1
ATOM 3230 C C . ARG A 1 390 ? 2.696 18.143 35.446 1.00 68.94 390 ARG A C 1
ATOM 3232 O O . ARG A 1 390 ? 1.782 18.729 36.024 1.00 68.94 390 ARG A O 1
ATOM 3239 N N . GLU A 1 391 ? 2.475 17.270 34.466 1.00 71.00 391 GLU A N 1
ATOM 3240 C CA . GLU A 1 391 ? 1.130 16.891 34.005 1.00 71.00 391 GLU A CA 1
ATOM 3241 C C . GLU A 1 391 ? 0.378 16.082 35.061 1.00 71.00 391 GLU A C 1
ATOM 3243 O O . GLU A 1 391 ? -0.794 16.357 35.323 1.00 71.00 391 GLU A O 1
ATOM 3248 N N . LYS A 1 392 ? 1.069 15.156 35.743 1.00 68.50 392 LYS A N 1
ATOM 3249 C CA . LYS A 1 392 ? 0.489 14.400 36.864 1.00 68.50 392 LYS A CA 1
ATOM 3250 C C . LYS A 1 392 ? 0.021 15.333 37.988 1.00 68.50 392 LYS A C 1
ATOM 3252 O O . LYS A 1 392 ? -1.093 15.179 38.483 1.00 68.50 392 LYS A O 1
ATOM 3257 N N . ILE A 1 393 ? 0.825 16.338 38.345 1.00 68.12 393 ILE A N 1
ATOM 3258 C CA . ILE A 1 393 ? 0.488 17.315 39.396 1.00 68.12 393 ILE A CA 1
ATOM 3259 C C . ILE A 1 393 ? -0.721 18.176 39.000 1.00 68.12 393 ILE A C 1
ATOM 3261 O O . ILE A 1 393 ? -1.654 18.313 39.791 1.00 68.12 393 ILE A O 1
ATOM 3265 N N . LYS A 1 394 ? -0.759 18.715 37.773 1.00 69.81 394 LYS A N 1
ATOM 3266 C CA . LYS A 1 394 ? -1.902 19.520 37.294 1.00 69.81 394 LYS A CA 1
ATOM 3267 C C . LYS A 1 394 ? -3.226 18.754 37.356 1.00 69.81 394 LYS A C 1
ATOM 3269 O O . LYS A 1 394 ? -4.255 19.337 37.686 1.00 69.81 394 LYS A O 1
ATOM 3274 N N . GLN A 1 395 ? -3.202 17.459 37.048 1.00 65.44 395 GLN A N 1
ATOM 3275 C CA . GLN A 1 395 ? -4.398 16.621 37.068 1.00 65.44 395 GLN A CA 1
ATOM 3276 C C . GLN A 1 395 ? -4.874 16.310 38.496 1.00 65.44 395 GLN A C 1
ATOM 3278 O O . GLN A 1 395 ? -6.078 16.271 38.740 1.00 65.44 395 GLN A O 1
ATOM 3283 N N . LEU A 1 396 ? -3.949 16.134 39.447 1.00 61.78 396 LEU A N 1
ATOM 3284 C CA . LEU A 1 396 ? -4.275 15.933 40.864 1.00 61.78 396 LEU A CA 1
ATOM 3285 C C . LEU A 1 396 ? -4.912 17.177 41.498 1.00 61.78 396 LEU A C 1
ATOM 3287 O O . LEU A 1 396 ? -5.831 17.034 42.298 1.00 61.78 396 LEU A O 1
ATOM 3291 N N . ILE A 1 397 ? -4.466 18.378 41.113 1.00 65.00 397 ILE A N 1
ATOM 3292 C CA . ILE A 1 397 ? -5.021 19.649 41.610 1.00 65.00 397 ILE A CA 1
ATOM 3293 C C . ILE A 1 397 ? -6.467 19.857 41.141 1.00 65.00 397 ILE A C 1
ATOM 3295 O O . ILE A 1 397 ? -7.258 20.400 41.891 1.00 65.00 397 ILE A O 1
ATOM 3299 N N . LYS A 1 398 ? -6.834 19.398 39.937 1.00 57.81 398 LYS A N 1
ATOM 3300 C CA . LYS A 1 398 ? -8.205 19.526 39.401 1.00 57.81 398 LYS A CA 1
ATOM 3301 C C . LYS A 1 398 ? -9.209 18.500 39.944 1.00 57.81 398 LYS A C 1
ATOM 3303 O O . LYS A 1 398 ? -10.399 18.637 39.691 1.00 57.81 398 LYS A O 1
ATOM 3308 N N . ARG A 1 399 ? -8.736 17.429 40.591 1.00 52.38 399 ARG A N 1
ATOM 3309 C CA . ARG A 1 399 ? -9.588 16.386 41.197 1.00 52.38 399 ARG A CA 1
ATOM 3310 C C . ARG A 1 399 ? -9.900 16.653 42.677 1.00 52.38 399 ARG A C 1
ATOM 3312 O O . ARG A 1 399 ? -10.659 15.884 43.260 1.00 52.38 399 ARG A O 1
ATOM 3319 N N . LYS A 1 400 ? -9.287 17.683 43.264 1.00 41.38 400 LYS A N 1
ATOM 3320 C CA . LYS A 1 400 ? -9.630 18.257 44.568 1.00 41.38 400 LYS A CA 1
ATOM 3321 C C . LYS A 1 400 ? -10.425 19.530 44.336 1.00 41.38 400 LYS A C 1
ATOM 3323 O O . LYS A 1 400 ? -11.281 19.812 45.196 1.00 41.38 400 LYS A O 1
#

Secondary structure (DSSP, 8-state):
--HHHHHHHHTTT----GGG-SSPP-GGGTT-HHHHHHHHHHHHHS--HHHHHHHHHHHHH-TTGGGGHHHHHHHHH-TT-S-HHHHHHHIIIII--GGGHHHHHHHHHTTTGGGGGG---HHHHHHHHHHHHHHH--HHHHHHHHHHTT-SSHHHHHHHHHHHHHHS-TTSS-----SS-EEEHHHHHHHS-SSEEE-EEEEETTEEEEEEEE-HHHHHHHHHHTS--TT--TTS-EEEBS-HHHHHHHHTTTTSTT--EEEEEEEEHHHHHHHHHTEEESS--TTT-S-HHHHHHHHHH-SEEEEEEEEE-TTSPEEEEEEEEEEE-HHHHHHIIIIIEEEEEE-HHHHHHHHHHHHSS-GGG-EEE-EEE----TT---TT----HHHHHHHHHHT-

Radius of gyration: 29.13 Å; chains: 1; bounding box: 71×38×86 Å

pLDDT: mean 86.2, std 14.73, range [29.64, 98.44]